Protein 8C1U (pdb70)

Organism: Drosophila melanogaster (NCBI:txid7227)

Radius of gyration: 24.39 Å; Cα contacts (8 Å, |Δi|>4): 865; chains: 1; bounding box: 77×59×51 Å

Solvent-accessible surface area: 21816 Å² total; per-residue (Å²): 98,18,4,2,2,2,5,1,29,32,1,1,1,4,9,0,1,20,0,0,13,55,0,0,58,24,0,22,89,17,83,41,146,20,24,4,3,0,0,18,8,30,10,70,8,45,105,137,77,35,80,37,6,9,12,6,42,27,3,16,8,32,0,0,89,21,2,16,80,43,0,115,136,14,86,17,52,0,8,0,0,93,21,95,8,64,116,6,1,32,69,1,8,136,54,9,142,12,79,10,0,0,2,8,50,14,39,15,34,52,8,81,97,31,12,57,44,2,76,136,34,0,172,77,85,65,9,134,36,40,51,49,41,0,8,6,4,23,62,5,137,81,0,28,59,110,44,168,52,154,8,0,88,52,10,132,100,0,47,34,22,5,149,118,19,188,82,46,168,28,50,50,82,10,97,117,4,134,134,31,62,124,23,85,118,10,138,51,20,107,173,76,95,50,22,5,55,23,2,58,52,158,97,14,7,161,140,83,167,76,48,17,69,92,79,16,40,3,0,7,45,52,0,52,135,68,1,77,110,20,13,149,79,46,77,89,2,0,105,8,76,35,79,116,18,20,10,4,43,74,128,40,25,21,16,4,1,40,0,2,14,22,21,0,0,2,0,3,14,24,4,8,71,59,1,83,72,6,32,186,133,32,119,144,54,17,112,44,62,40,4,11,35,0,31,7,9,54,17,3,2,5,3,3,0,2,38,50,13,86,42,0,30,98,33,125,57,7,119,40,9,30,70,1,100,33,69,141,59,95,108,35,31,86,12,0,16,60,0,111,0,1,2,0,1,2,0,0,0,1,42,12,0,74,75,12,0,15,0,3,56,26,0,48,20,3,0,4,1,3,0,0,10,0,6,6,5,4,21,0,61,46,0,16,94,1,6,26,45,12,3,10,11,4,5,10,0,42,12,0,0,44,5,0,63,7,0,0,0,3,36,34,93,75,42,122,144,34,61,32,4,26,52,43,0,71,178,68,8,87,90,0,96,1,0,54,95,8,0,78,54,0,53,146,0,63,28,67,15,0,1,18,0,56,141,12,63,101,112,59,10,148,74,48,55,0,30,14,46,112,68,3,40,117,58,45,20,114,20,84,83,34,32,120,83,2,49,141,104,1,23,60,5,33,105,88,37,176,112,164

Secondary structure (DSSP, 8-state):
-EEEEEEESS---STT-HHHHHHHHHHHHSTTSEEEEEEEEE-GGGGGT----HHHHHHHHHHHHHHHHHHHTTT---EEEES-HHHHHHHHHHHTTEEEEEEE---SHHHHHHHHHHHHHHHHTT-EEEEE--SSSS-HHHHHHHTTTS---SHHHHHHHHTTSPPPPPP-PPPPPSS-PPPPP-HHHHT-TTTTSPPPHHHH-S-GGG-----S--SHHHHHHHHHHHTS-HHHHHT--GGGS-SS-SS-SS---HHHHHHTSS-HHHHHHHHHHHHHH-SS---TTTSHHHHHHHHHHHHHHHHT-TTTTSSTT-TT---------HHHHHHHHTT-SS-HHHHHHHHHHHHHS---HHHHHHHHHIIIIITT---HHHHHHHHHHH-TT--HHHHHHHHHHHTTSSS---TT----TTTGGGGT-TT-HHHHHHSGGGTTS-TTTTT-GGGS-HHHHHHTT--BTTTBPPPSS-HHHHHHHHHHHHHHHHHHHHH-

Sequence (500 aa):
RSTLVHWFRKGLRLHDNPALSHIFTAANAAPGRYFVRPIFILDPGILDWMQVGANRWRFLQQTLEDLDNQLRKLNSRLFVVRGKPAEVFPRIFKSWRVEMLTFETDIEPYSVTRDAAVQKLAKAEGVRVETHCSHTIYNPELVIAKNLGKAPITYQKFLGIVEQLKVPKVLGVPEKLKNMPTPPKDEVEQKDSAAYDCPTMKQLVKRPEELGPNKFPGGETEALRRMEESLKDEIWVARFEKPNTAPNSLEPSTTVLSPYLKFGCLSARLFNQKLKEIIKRQPKHSQPPVSLIGQLMWREFYYTVAAAEPNFDRMLGNVYCMQIPWQEHPDHLEAWTHGRTGYPFIDAIMRQLRQEGWIHHLARHAVACFLTRGDLWISWEEGQRVFEQLLLDQDWALNAGNWMWLSASAFFHQYFRVYSPVAFGKKTDPQGHYIRKYVPELSKYPAGCIYEPWKASLVDQRAYGCVLGTDYPHRIVKHEVVHKENIKRMGAAYKVNREV

B-factor: mean 33.94, std 15.51, range [13.22, 106.53]

InterPro domains:
  IPR002081 Cryptochrome/DNA photolyase class 1 [PTHR11455] (5-511)
  IPR005101 Cryptochrome/DNA photolyase, FAD-binding domain [PF03441] (297-494)
  IPR006050 DNA photolyase, N-terminal [PF00875] (9-168)
  IPR006050 DNA photolyase, N-terminal [PS51645] (6-141)
  IPR014729 Rossmann-like alpha/beta/alpha sandwich fold [G3DSA:3.40.50.620] (9-222)
  IPR036134 Cryptochrome/DNA photolyase, FAD-binding domain-like superfamily [SSF48173] (212-501)
  IPR036155 Cryptochrome/photolyase, N-terminal domain superfamily [SSF52425] (7-208)

Nearest PDB structures (foldseek):
  3cvw-assembly1_A  TM=1.000E+00  e=1.498E-87  Drosophila melanogaster
  7azt-assembly1_A  TM=9.936E-01  e=2.367E-88  Drosophila melanogaster
  3cvx-assembly1_A  TM=9.940E-01  e=2.493E-85  Drosophila melanogaster
  5zm0-assembly1_A  TM=9.661E-01  e=4.351E-59  Chlamydomonas reinhardtii
  6fn3-assembly1_A  TM=9.691E-01  e=8.786E-58  Chlamydomonas reinhardtii

Structure (mmCIF, N/CA/C/O backbone):
data_8C1U
#
_entry.id   8C1U
#
_cell.length_a   103.900
_cell.length_b   103.900
_cell.length_c   52.190
_cell.angle_alpha   90.000
_cell.angle_beta   90.000
_cell.angle_gamma   90.000
#
_symmetry.space_group_name_H-M   'P 41'
#
loop_
_entity.id
_entity.type
_entity.pdbx_description
1 polymer Cryptochrome-1
2 non-polymer 'FLAVIN-ADENINE DINUCLEOTIDE'
3 non-polymer GLYCEROL
4 water water
#
loop_
_atom_site.group_PDB
_atom_site.id
_atom_site.type_symbol
_atom_site.label_atom_id
_atom_site.label_alt_id
_atom_site.label_comp_id
_atom_site.label_asym_id
_atom_site.label_entity_id
_atom_site.label_seq_id
_atom_site.pdbx_PDB_ins_code
_atom_site.Cartn_x
_atom_site.Cartn_y
_atom_site.Cartn_z
_atom_site.occupancy
_atom_site.B_iso_or_equiv
_atom_site.auth_seq_id
_atom_site.auth_comp_id
_atom_site.auth_asym_id
_atom_site.auth_atom_id
_atom_site.pdbx_PDB_model_num
ATOM 1 N N . ARG A 1 1 ? 47.43527 49.28547 0.11019 1.000 74.54771 5 ARG A N 1
ATOM 2 C CA . ARG A 1 1 ? 46.08627 49.46305 0.65927 1.000 78.43673 5 ARG A CA 1
ATOM 3 C C . ARG A 1 1 ? 45.19407 48.24844 0.36299 1.000 70.75805 5 ARG A C 1
ATOM 4 O O . ARG A 1 1 ? 45.08432 47.82629 -0.78907 1.000 68.22932 5 ARG A O 1
ATOM 12 N N . SER A 1 2 ? 44.56482 47.68180 1.39330 1.000 66.55972 6 SER A N 1
ATOM 13 C CA . SER A 1 2 ? 43.70817 46.51255 1.23125 1.000 61.63000 6 SER A CA 1
ATOM 14 C C . SER A 1 2 ? 42.23916 46.86625 1.49184 1.000 61.49260 6 SER A C 1
ATOM 15 O O . SER A 1 2 ? 41.91452 47.88281 2.11872 1.000 59.04606 6 SER A O 1
ATOM 18 N N . THR A 1 3 ? 41.33876 46.02537 0.97702 1.000 61.88065 7 THR A N 1
ATOM 19 C CA . THR A 1 3 ? 39.90627 46.31484 0.99791 1.000 57.65074 7 THR A CA 1
ATOM 20 C C . THR A 1 3 ? 39.16476 45.46367 2.02841 1.000 53.19517 7 THR A C 1
ATOM 21 O O . THR A 1 3 ? 39.49699 44.29225 2.25928 1.000 48.67391 7 THR A O 1
ATOM 25 N N . LEU A 1 4 ? 38.16787 46.08024 2.65537 1.000 48.51263 8 LEU A N 1
ATOM 26 C CA . LEU A 1 4 ? 37.20316 45.38916 3.49587 1.000 48.38837 8 LEU A CA 1
ATOM 27 C C . LEU A 1 4 ? 35.93495 45.18044 2.67912 1.000 45.33446 8 LEU A C 1
ATOM 28 O O . LEU A 1 4 ? 35.47159 46.10450 1.99925 1.000 42.24558 8 LEU A O 1
ATOM 33 N N . VAL A 1 5 ? 35.39978 43.96380 2.71742 1.000 41.05954 9 VAL A N 1
ATOM 34 C CA . VAL A 1 5 ? 34.28645 43.57779 1.86258 1.000 36.83407 9 VAL A CA 1
ATOM 35 C C . VAL A 1 5 ? 33.13245 43.13282 2.74316 1.000 36.26962 9 VAL A C 1
ATOM 36 O O . VAL A 1 5 ? 33.29436 42.26161 3.60820 1.000 32.72811 9 VAL A O 1
ATOM 40 N N . HIS A 1 6 ? 31.97695 43.73876 2.53311 1.000 33.17304 10 HIS A N 1
ATOM 41 C CA . HIS A 1 6 ? 30.75062 43.20071 3.08014 1.000 32.09625 10 HIS A CA 1
ATOM 42 C C . HIS A 1 6 ? 29.96154 42.61882 1.92631 1.000 29.50731 10 HIS A C 1
ATOM 43 O O . HIS A 1 6 ? 29.81385 43.26319 0.88363 1.000 34.02252 10 HIS A O 1
ATOM 50 N N . TRP A 1 7 ? 29.45297 41.40796 2.11945 1.000 31.80166 11 TRP A N 1
ATOM 51 C CA . TRP A 1 7 ? 28.76083 40.66950 1.07682 1.000 30.42978 11 TRP A CA 1
ATOM 52 C C . TRP A 1 7 ? 27.28797 40.57602 1.48500 1.000 28.92726 11 TRP A C 1
ATOM 53 O O . TRP A 1 7 ? 26.96178 39.91071 2.48177 1.000 27.09753 11 TRP A O 1
ATOM 64 N N . PHE A 1 8 ? 26.43961 41.31719 0.76564 1.000 27.96216 12 PHE A N 1
ATOM 65 C CA . PHE A 1 8 ? 24.98867 41.23865 0.91931 1.000 26.43740 12 PHE A CA 1
ATOM 66 C C . PHE A 1 8 ? 24.46392 40.00364 0.20696 1.000 28.55880 12 PHE A C 1
ATOM 67 O O . PHE A 1 8 ? 24.83556 39.72643 -0.93911 1.000 30.32886 12 PHE A O 1
ATOM 75 N N . ARG A 1 9 ? 23.55491 39.28487 0.85859 1.000 24.71425 13 ARG A N 1
ATOM 76 C CA . ARG A 1 9 ? 22.84051 38.19746 0.18450 1.000 24.53115 13 ARG A CA 1
ATOM 77 C C . ARG A 1 9 ? 21.38956 38.37835 0.59790 1.000 25.91785 13 ARG A C 1
ATOM 78 O O . ARG A 1 9 ? 20.58166 38.89294 -0.18130 1.000 23.18483 13 ARG A O 1
ATOM 86 N N . LYS A 1 10 ? 21.07889 37.99525 1.83334 1.000 22.51343 14 LYS A N 1
ATOM 87 C CA . LYS A 1 10 ? 19.95597 38.59693 2.55142 1.000 23.18023 14 LYS A CA 1
ATOM 88 C C . LYS A 1 10 ? 20.54739 39.79272 3.30507 1.000 27.80845 14 LYS A C 1
ATOM 89 O O . LYS A 1 10 ? 21.58149 40.32715 2.89031 1.000 22.00583 14 LYS A O 1
ATOM 95 N N . GLY A 1 11 ? 19.90286 40.26154 4.36875 1.000 23.75987 15 GLY A N 1
ATOM 96 C CA . GLY A 1 11 ? 20.45908 41.40637 5.07583 1.000 24.92808 15 GLY A CA 1
ATOM 97 C C . GLY A 1 11 ? 20.60034 42.62422 4.18433 1.000 28.09385 15 GLY A C 1
ATOM 98 O O . GLY A 1 11 ? 21.60370 43.34427 4.27745 1.000 24.57450 15 GLY A O 1
ATOM 99 N N . LEU A 1 12 ? 19.61478 42.86990 3.30895 1.000 22.48761 16 LEU A N 1
ATOM 100 C CA . LEU A 1 12 ? 19.70532 43.94229 2.31017 1.000 22.99484 16 LEU A CA 1
ATOM 101 C C . LEU A 1 12 ? 19.24680 45.24269 2.96284 1.000 24.13916 16 LEU A C 1
ATOM 102 O O . LEU A 1 12 ? 18.21581 45.83569 2.62891 1.000 24.84738 16 LEU A O 1
ATOM 107 N N . ARG A 1 13 ? 20.05570 45.69130 3.91975 1.000 24.24050 17 ARG A N 1
ATOM 108 C CA . ARG A 1 13 ? 19.74135 46.86974 4.72176 1.000 20.32243 17 ARG A CA 1
ATOM 109 C C . ARG A 1 13 ? 21.02880 47.45072 5.29879 1.000 25.04879 17 ARG A C 1
ATOM 110 O O . ARG A 1 13 ? 22.02918 46.74891 5.45046 1.000 26.10928 17 ARG A O 1
ATOM 118 N N . LEU A 1 14 ? 20.96893 48.73420 5.66065 1.000 25.14188 18 LEU A N 1
ATOM 119 C CA . LEU A 1 14 ? 22.02566 49.38596 6.44314 1.000 26.29654 18 LEU A CA 1
ATOM 120 C C . LEU A 1 14 ? 21.77027 49.26841 7.94822 1.000 29.59933 18 LEU A C 1
ATOM 121 O O . LEU A 1 14 ? 22.71303 49.06335 8.71783 1.000 32.38923 18 LEU A O 1
ATOM 126 N N . HIS A 1 15 ? 20.51033 49.35379 8.38439 1.000 24.16918 19 HIS A N 1
ATOM 127 C CA . HIS A 1 15 ? 20.19623 49.29681 9.80308 1.000 22.49748 19 HIS A CA 1
ATOM 128 C C . HIS A 1 15 ? 20.35640 47.88579 10.35365 1.000 27.90415 19 HIS A C 1
ATOM 129 O O . HIS A 1 15 ? 20.28362 46.89802 9.62233 1.000 29.10317 19 HIS A O 1
ATOM 136 N N . ASP A 1 16 ? 20.67340 47.81365 11.64563 1.000 24.74818 20 ASP A N 1
ATOM 137 C CA . ASP A 1 16 ? 20.83361 46.56084 12.38417 1.000 24.85196 20 ASP A CA 1
ATOM 138 C C . ASP A 1 16 ? 21.54641 45.48538 11.55881 1.000 29.43172 20 ASP A C 1
ATOM 139 O O . ASP A 1 16 ? 21.05785 44.37469 11.32986 1.000 25.01438 20 ASP A O 1
ATOM 144 N N . ASN A 1 17 ? 22.75334 45.82235 11.15053 1.000 23.17391 21 ASN A N 1
ATOM 145 C CA . ASN A 1 17 ? 23.53958 44.99106 10.26405 1.000 21.87779 21 ASN A CA 1
ATOM 146 C C . ASN A 1 17 ? 24.92911 44.95126 10.87120 1.000 33.26379 21 ASN A C 1
ATOM 147 O O . ASN A 1 17 ? 25.81891 45.69894 10.44342 1.000 28.71690 21 ASN A O 1
ATOM 152 N N . PRO A 1 18 ? 25.15041 44.08637 11.87602 1.000 35.48911 22 PRO A N 1
ATOM 153 C CA . PRO A 1 18 ? 26.48479 44.04436 12.50660 1.000 28.10434 22 PRO A CA 1
ATOM 154 C C . PRO A 1 18 ? 27.58122 43.76791 11.51007 1.000 32.53757 22 PRO A C 1
ATOM 155 O O . PRO A 1 18 ? 28.66990 44.36676 11.59861 1.000 38.19412 22 PRO A O 1
ATOM 159 N N . ALA A 1 19 ? 27.32906 42.87029 10.55143 1.000 29.32762 23 ALA A N 1
ATOM 160 C CA . ALA A 1 19 ? 28.39070 42.48331 9.63227 1.000 30.05721 23 ALA A CA 1
ATOM 161 C C . ALA A 1 19 ? 28.81917 43.66344 8.79134 1.000 36.81140 23 ALA A C 1
ATOM 162 O O . ALA A 1 19 ? 30.01103 43.83298 8.50429 1.000 35.25025 23 ALA A O 1
ATOM 164 N N . LEU A 1 20 ? 27.86301 44.50466 8.40145 1.000 31.28346 24 LEU A N 1
ATOM 165 C CA . LEU A 1 20 ? 28.20073 45.68947 7.62876 1.000 39.37134 24 LEU A CA 1
ATOM 166 C C . LEU A 1 20 ? 28.74136 46.78490 8.53286 1.000 40.51432 24 LEU A C 1
ATOM 167 O O . LEU A 1 20 ? 29.66185 47.51373 8.14438 1.000 42.88849 24 LEU A O 1
ATOM 172 N N . SER A 1 21 ? 28.18035 46.90155 9.73951 1.000 32.24545 25 SER A N 1
ATOM 173 C CA . SER A 1 21 ? 28.62901 47.90845 10.69745 1.000 37.46976 25 SER A CA 1
ATOM 174 C C . SER A 1 21 ? 30.09617 47.71940 11.04670 1.000 48.10154 25 SER A C 1
ATOM 175 O O . SER A 1 21 ? 30.86132 48.69241 11.10699 1.000 46.55519 25 SER A O 1
ATOM 178 N N . HIS A 1 22 ? 30.49950 46.47415 11.30346 1.000 46.06794 26 HIS A N 1
ATOM 179 C CA . HIS A 1 22 ? 31.88723 46.20325 11.64946 1.000 48.53991 26 HIS A CA 1
ATOM 180 C C . HIS A 1 22 ? 32.83558 46.69026 10.55628 1.000 51.48104 26 HIS A C 1
ATOM 181 O O . HIS A 1 22 ? 33.82966 47.36310 10.84799 1.000 55.91398 26 HIS A O 1
ATOM 188 N N . ILE A 1 23 ? 32.54497 46.36337 9.29025 1.000 44.42536 27 ILE A N 1
ATOM 189 C CA . ILE A 1 23 ? 33.38571 46.82409 8.18317 1.000 43.82985 27 ILE A CA 1
ATOM 190 C C . ILE A 1 23 ? 33.54868 48.33609 8.25141 1.000 50.76449 27 ILE A C 1
ATOM 191 O O . ILE A 1 23 ? 34.66152 48.86511 8.15181 1.000 52.85262 27 ILE A O 1
ATOM 196 N N . PHE A 1 24 ? 32.43996 49.05640 8.45777 1.000 50.15551 28 PHE A N 1
ATOM 197 C CA . PHE A 1 24 ? 32.48166 50.51540 8.38342 1.000 46.48850 28 PHE A CA 1
ATOM 198 C C . PHE A 1 24 ? 33.28214 51.11522 9.52978 1.000 54.15074 28 PHE A C 1
ATOM 199 O O . PHE A 1 24 ? 34.11347 52.00444 9.31275 1.000 50.79076 28 PHE A O 1
ATOM 207 N N . THR A 1 25 ? 33.03367 50.66089 10.76040 1.000 48.90377 29 THR A N 1
ATOM 208 C CA . THR A 1 25 ? 33.82112 51.15726 11.88496 1.000 56.27659 29 THR A CA 1
ATOM 209 C C . THR A 1 25 ? 35.31230 50.88438 11.68150 1.000 56.51946 29 THR A C 1
ATOM 210 O O . THR A 1 25 ? 36.14951 51.74830 11.96528 1.000 55.50030 29 THR A O 1
ATOM 214 N N . ALA A 1 26 ? 35.66444 49.70515 11.16265 1.000 56.60268 30 ALA A N 1
ATOM 215 C CA . ALA A 1 26 ? 37.07371 49.37900 10.95638 1.000 51.85653 30 ALA A CA 1
ATOM 216 C C . ALA A 1 26 ? 37.73258 50.37403 10.00153 1.000 64.97340 30 ALA A C 1
ATOM 217 O O . ALA A 1 26 ? 38.83333 50.87670 10.26686 1.000 65.91718 30 ALA A O 1
ATOM 219 N N . ALA A 1 27 ? 37.06959 50.67457 8.88171 1.000 57.96848 31 ALA A N 1
ATOM 220 C CA . ALA A 1 27 ? 37.61279 51.65101 7.94473 1.000 62.12039 31 ALA A CA 1
ATOM 221 C C . ALA A 1 27 ? 37.74322 53.02913 8.58721 1.000 62.68753 31 ALA A C 1
ATOM 222 O O . ALA A 1 27 ? 38.70741 53.75164 8.31998 1.000 67.27350 31 ALA A O 1
ATOM 224 N N . ASN A 1 28 ? 36.79322 53.41457 9.44059 1.000 59.69151 32 ASN A N 1
ATOM 225 C CA . ASN A 1 28 ? 36.87155 54.73757 10.05055 1.000 58.38014 32 ASN A CA 1
ATOM 226 C C . ASN A 1 28 ? 37.82113 54.78357 11.24721 1.000 63.66877 32 ASN A C 1
ATOM 227 O O . ASN A 1 28 ? 38.37369 55.84746 11.55061 1.000 68.30045 32 ASN A O 1
ATOM 232 N N . ALA A 1 29 ? 38.03279 53.66488 11.93281 1.000 61.48538 33 ALA A N 1
ATOM 233 C CA . ALA A 1 29 ? 38.99570 53.63827 13.02689 1.000 64.90975 33 ALA A CA 1
ATOM 234 C C . ALA A 1 29 ? 40.43586 53.49982 12.54052 1.000 70.13744 33 ALA A C 1
ATOM 235 O O . ALA A 1 29 ? 41.35760 53.49586 13.36685 1.000 73.72697 33 ALA A O 1
ATOM 237 N N . ALA A 1 30 ? 40.65145 53.39349 11.23139 1.000 64.87298 34 ALA A N 1
ATOM 238 C CA . ALA A 1 30 ? 41.97896 53.21505 10.66430 1.000 65.94725 34 ALA A CA 1
ATOM 239 C C . ALA A 1 30 ? 42.05785 53.89035 9.29792 1.000 74.56254 34 ALA A C 1
ATOM 240 O O . ALA A 1 30 ? 42.37113 53.23088 8.29060 1.000 69.19223 34 ALA A O 1
ATOM 242 N N . PRO A 1 31 ? 41.80110 55.20132 9.22164 1.000 75.20209 35 PRO A N 1
ATOM 243 C CA . PRO A 1 31 ? 41.62579 55.83252 7.90933 1.000 80.06284 35 PRO A CA 1
ATOM 244 C C . PRO A 1 31 ? 42.89899 55.74457 7.08544 1.000 78.55447 35 PRO A C 1
ATOM 245 O O . PRO A 1 31 ? 44.01289 55.73137 7.61627 1.000 75.07709 35 PRO A O 1
ATOM 249 N N . GLY A 1 32 ? 42.71523 55.65844 5.77014 1.000 74.08039 36 GLY A N 1
ATOM 250 C CA . GLY A 1 32 ? 43.81976 55.59791 4.85036 1.000 70.17341 36 GLY A CA 1
ATOM 251 C C . GLY A 1 32 ? 44.38891 54.21884 4.61252 1.000 75.39677 36 GLY A C 1
ATOM 252 O O . GLY A 1 32 ? 45.17415 54.05358 3.66874 1.000 73.27667 36 GLY A O 1
ATOM 253 N N . ARG A 1 33 ? 44.02780 53.21679 5.42554 1.000 76.25921 37 ARG A N 1
ATOM 254 C CA . ARG A 1 33 ? 44.53379 51.86826 5.18725 1.000 75.69735 37 ARG A CA 1
ATOM 255 C C . ARG A 1 33 ? 43.59332 50.99714 4.37474 1.000 68.91630 37 ARG A C 1
ATOM 256 O O . ARG A 1 33 ? 44.04945 50.01709 3.77487 1.000 67.95048 37 ARG A O 1
ATOM 264 N N . TYR A 1 34 ? 42.31137 51.33662 4.31955 1.000 69.64094 38 TYR A N 1
ATOM 265 C CA . TYR A 1 34 ? 41.29477 50.41155 3.84605 1.000 64.17564 38 TYR A CA 1
ATOM 266 C C . TYR A 1 34 ? 40.46641 51.02097 2.72910 1.000 61.79055 38 TYR A C 1
ATOM 267 O O . TYR A 1 34 ? 40.09237 52.19764 2.78911 1.000 65.05836 38 TYR A O 1
ATOM 276 N N . PHE A 1 35 ? 40.18565 50.20750 1.71190 1.000 59.98870 39 PHE A N 1
ATOM 277 C CA . PHE A 1 35 ? 39.06409 50.43260 0.81073 1.000 60.20804 39 PHE A CA 1
ATOM 278 C C . PHE A 1 35 ? 37.87956 49.59885 1.29276 1.000 54.69985 39 PHE A C 1
ATOM 279 O O . PHE A 1 35 ? 38.05569 48.57720 1.96401 1.000 49.87999 39 PHE A O 1
ATOM 287 N N . VAL A 1 36 ? 36.67127 50.04120 0.95285 1.000 48.17735 40 VAL A N 1
ATOM 288 C CA . VAL A 1 36 ? 35.44475 49.34972 1.34533 1.000 46.04401 40 VAL A CA 1
ATOM 289 C C . VAL A 1 36 ? 34.65583 49.01270 0.08398 1.000 43.69528 40 VAL A C 1
ATOM 290 O O . VAL A 1 36 ? 34.27737 49.91098 -0.67929 1.000 40.48737 40 VAL A O 1
ATOM 294 N N . ARG A 1 37 ? 34.43855 47.71892 -0.14562 1.000 42.99605 41 ARG A N 1
ATOM 295 C CA . ARG A 1 37 ? 33.56540 47.22276 -1.21185 1.000 40.85921 41 ARG A CA 1
ATOM 296 C C . ARG A 1 37 ? 32.38322 46.48023 -0.59139 1.000 39.91531 41 ARG A C 1
ATOM 297 O O . ARG A 1 37 ? 32.53009 45.30844 -0.20261 1.000 41.16603 41 ARG A O 1
ATOM 305 N N . PRO A 1 38 ? 31.20962 47.10518 -0.46029 1.000 39.14212 42 PRO A N 1
ATOM 306 C CA . PRO A 1 38 ? 29.98275 46.33210 -0.19279 1.000 37.17852 42 PRO A CA 1
ATOM 307 C C . PRO A 1 38 ? 29.47068 45.75564 -1.50373 1.000 32.61331 42 PRO A C 1
ATOM 308 O O . PRO A 1 38 ? 29.21695 46.49173 -2.45950 1.000 35.78461 42 PRO A O 1
ATOM 312 N N . ILE A 1 39 ? 29.33116 44.43599 -1.56667 1.000 35.81469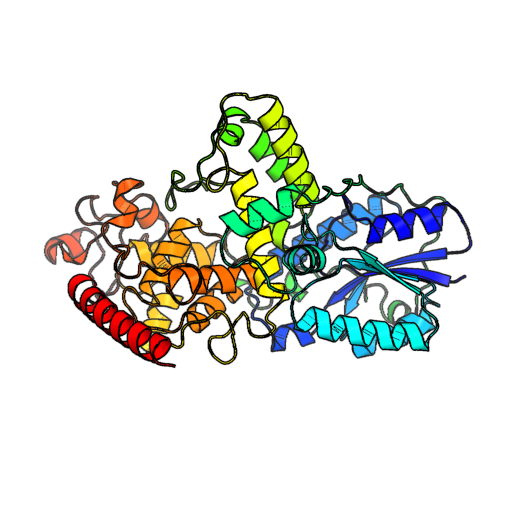 43 ILE A N 1
ATOM 313 C CA . ILE A 1 39 ? 28.98861 43.80471 -2.83214 1.000 29.87795 43 ILE A CA 1
ATOM 314 C C . ILE A 1 39 ? 27.72865 42.97014 -2.68433 1.000 34.28770 43 ILE A C 1
ATOM 315 O O . ILE A 1 39 ? 27.37935 42.49738 -1.60007 1.000 33.09581 43 ILE A O 1
ATOM 320 N N . PHE A 1 40 ? 27.05712 42.79557 -3.80554 1.000 32.73501 44 PHE A N 1
ATOM 321 C CA . PHE A 1 40 ? 26.00407 41.80575 -3.96076 1.000 29.57429 44 PHE A CA 1
ATOM 322 C C . PHE A 1 40 ? 26.41002 41.02240 -5.18913 1.000 36.50018 44 PHE A C 1
ATOM 323 O O . PHE A 1 40 ? 26.83489 41.62501 -6.17806 1.000 44.18444 44 PHE A O 1
ATOM 331 N N . ILE A 1 41 ? 26.32507 39.70134 -5.13800 1.000 30.39792 45 ILE A N 1
ATOM 332 C CA . ILE A 1 41 ? 26.71101 38.89045 -6.28156 1.000 35.78838 45 ILE A CA 1
ATOM 333 C C . ILE A 1 41 ? 25.44671 38.38809 -6.94874 1.000 40.70472 45 ILE A C 1
ATOM 334 O O . ILE A 1 41 ? 24.60627 37.75165 -6.30001 1.000 41.41035 45 ILE A O 1
ATOM 339 N N . LEU A 1 42 ? 25.30678 38.69806 -8.23970 1.000 34.97607 46 LEU A N 1
ATOM 340 C CA . LEU A 1 42 ? 24.21547 38.18535 -9.06470 1.000 31.02180 46 LEU A CA 1
ATOM 341 C C . LEU A 1 42 ? 24.64218 36.80478 -9.53127 1.000 40.30937 46 LEU A C 1
ATOM 342 O O . LEU A 1 42 ? 25.26944 36.63574 -10.57624 1.000 42.95960 46 LEU A O 1
ATOM 347 N N . ASP A 1 43 ? 24.29839 35.82292 -8.69929 1.000 37.69678 47 ASP A N 1
ATOM 348 C CA . ASP A 1 43 ? 24.77473 34.45162 -8.79555 1.000 43.82964 47 ASP A CA 1
ATOM 349 C C . ASP A 1 43 ? 23.89074 33.67105 -9.75905 1.000 51.80077 47 ASP A C 1
ATOM 350 O O . ASP A 1 43 ? 22.71794 33.40831 -9.43155 1.000 50.30018 47 ASP A O 1
ATOM 355 N N . PRO A 1 44 ? 24.38395 33.27599 -10.93865 1.000 52.57948 48 PRO A N 1
ATOM 356 C CA . PRO A 1 44 ? 23.53598 32.48816 -11.84328 1.000 54.12364 48 PRO A CA 1
ATOM 357 C C . PRO A 1 44 ? 23.15393 31.14053 -11.25542 1.000 58.53705 48 PRO A C 1
ATOM 358 O O . PRO A 1 44 ? 22.12270 30.57160 -11.64906 1.000 55.15950 48 PRO A O 1
ATOM 362 N N . GLY A 1 45 ? 23.94087 30.63475 -10.29548 1.000 54.89544 49 GLY A N 1
ATOM 363 C CA . GLY A 1 45 ? 23.67972 29.31772 -9.73539 1.000 59.06728 49 GLY A CA 1
ATOM 364 C C . GLY A 1 45 ? 22.34651 29.20105 -9.01063 1.000 62.82926 49 GLY A C 1
ATOM 365 O O . GLY A 1 45 ? 21.73417 28.12520 -9.00307 1.000 57.34759 49 GLY A O 1
ATOM 366 N N . ILE A 1 46 ? 21.87712 30.29061 -8.38739 1.000 61.29603 50 ILE A N 1
ATOM 367 C CA . ILE A 1 46 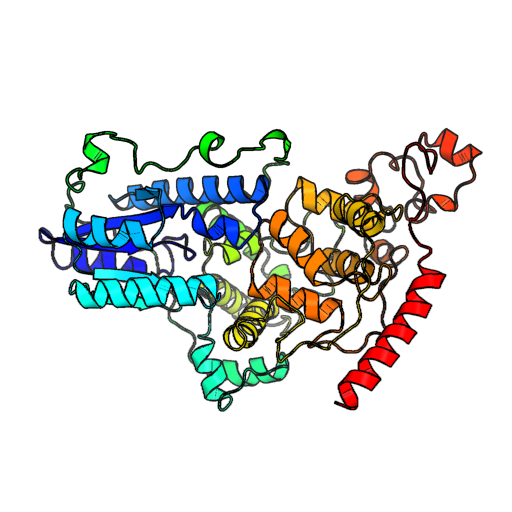? 20.62989 30.21348 -7.62260 1.000 62.97560 50 ILE A CA 1
ATOM 368 C C . ILE A 1 46 ? 19.46170 29.80959 -8.51532 1.000 61.87543 50 ILE A C 1
ATOM 369 O O . ILE A 1 46 ? 18.50452 29.18699 -8.03849 1.000 56.33427 50 ILE A O 1
ATOM 374 N N . LEU A 1 47 ? 19.53317 30.11957 -9.81435 1.000 58.95522 51 LEU A N 1
ATOM 375 C CA . LEU A 1 47 ? 18.41333 29.85355 -10.70770 1.000 57.10784 51 LEU A CA 1
ATOM 376 C C . LEU A 1 47 ? 18.24356 28.36128 -10.98277 1.000 62.61175 51 LEU A C 1
ATOM 377 O O . LEU A 1 47 ? 17.13057 27.92986 -11.29897 1.000 67.04673 51 LEU A O 1
ATOM 382 N N . ASP A 1 48 ? 19.30936 27.55882 -10.85597 1.000 62.44676 52 ASP A N 1
ATOM 383 C CA . ASP A 1 48 ? 19.16245 26.10523 -10.93240 1.000 64.89667 52 ASP A CA 1
ATOM 384 C C . ASP A 1 48 ? 18.47790 25.53077 -9.70029 1.000 64.68827 52 ASP A C 1
ATOM 385 O O . ASP A 1 48 ? 18.04388 24.37465 -9.72258 1.000 68.44153 52 ASP A O 1
ATOM 390 N N . TRP A 1 49 ? 18.36050 26.32241 -8.64427 0.802 56.37711 53 TRP A N 1
ATOM 391 C CA . TRP A 1 49 ? 17.92025 25.87729 -7.33847 0.802 59.76988 53 TRP A CA 1
ATOM 392 C C . TRP A 1 49 ? 16.58111 26.46344 -6.90362 0.802 62.84476 53 TRP A C 1
ATOM 393 O O . TRP A 1 49 ? 15.95034 25.91457 -5.99102 0.802 59.82005 53 TRP A O 1
ATOM 404 N N . MET A 1 50 ? 16.11715 27.53742 -7.53808 1.000 57.75076 54 MET A N 1
ATOM 405 C CA . MET A 1 50 ? 14.83794 28.12526 -7.16898 1.000 52.11675 54 MET A CA 1
ATOM 406 C C . MET A 1 50 ? 14.24016 28.83609 -8.37981 1.000 52.37047 54 MET A C 1
ATOM 407 O O . MET A 1 50 ? 14.95609 29.21578 -9.31123 1.000 48.56230 54 MET A O 1
ATOM 412 N N . GLN A 1 51 ? 12.91570 28.99157 -8.36592 1.000 36.04287 55 GLN A N 1
ATOM 413 C CA . GLN A 1 51 ? 12.21540 29.74349 -9.39224 1.000 37.24825 55 GLN A CA 1
ATOM 414 C C . GLN A 1 51 ? 11.94332 31.15739 -8.89937 1.000 38.12662 55 GLN A C 1
ATOM 415 O O . GLN A 1 51 ? 11.60643 31.35084 -7.72514 1.000 34.76687 55 GLN A O 1
ATOM 421 N N . VAL A 1 52 ? 12.09622 32.14485 -9.78860 1.000 36.17230 56 VAL A N 1
ATOM 422 C CA . VAL A 1 52 ? 11.88041 33.55256 -9.44623 1.000 28.95205 56 VAL A CA 1
ATOM 423 C C . VAL A 1 52 ? 10.96581 34.16772 -10.49005 1.000 37.04474 56 VAL A C 1
ATOM 424 O O . VAL A 1 52 ? 11.31939 34.21744 -11.67400 1.000 33.32510 56 VAL A O 1
ATOM 428 N N . GLY A 1 53 ? 9.77272 34.63738 -10.05673 1.000 28.94811 57 GLY A N 1
ATOM 429 C CA . GLY A 1 53 ? 8.84236 35.25819 -10.97976 1.000 25.58467 57 GLY A CA 1
ATOM 430 C C . GLY A 1 53 ? 9.14622 36.73768 -11.19779 1.000 22.00512 57 GLY A C 1
ATOM 431 O O . GLY A 1 53 ? 9.92557 37.36178 -10.47874 1.000 26.92249 57 GLY A O 1
ATOM 432 N N . ALA A 1 54 ? 8.48700 37.30173 -12.21032 1.000 23.48594 58 ALA A N 1
ATOM 433 C CA . ALA A 1 54 ? 8.76132 38.68864 -12.59464 1.000 26.58730 58 ALA A CA 1
ATOM 434 C C . ALA A 1 54 ? 8.60570 39.64394 -11.40542 1.000 23.43711 58 ALA A C 1
ATOM 435 O O . ALA A 1 54 ? 9.44193 40.52337 -11.18111 1.000 21.83725 58 ALA A O 1
ATOM 437 N N . ASN A 1 55 ? 7.52529 39.50090 -10.63633 1.000 20.37807 59 ASN A N 1
ATOM 438 C CA . ASN A 1 55 ? 7.29608 40.48084 -9.57552 1.000 20.96904 59 ASN A CA 1
ATOM 439 C C . ASN A 1 55 ? 8.41764 40.45236 -8.54878 1.000 17.77172 59 ASN A C 1
ATOM 440 O O . ASN A 1 55 ? 8.79228 41.49618 -7.98944 1.000 22.24340 59 ASN A O 1
ATOM 445 N N . ARG A 1 56 ? 8.93502 39.25424 -8.22632 1.000 19.30616 60 ARG A N 1
ATOM 446 C CA . ARG A 1 56 ? 10.00734 39.23685 -7.23229 1.000 20.02300 60 ARG A CA 1
ATOM 447 C C . ARG A 1 56 ? 11.31622 39.76327 -7.82369 1.000 21.71588 60 ARG A C 1
ATOM 448 O O . ARG A 1 56 ? 12.11054 40.38998 -7.11204 1.000 22.31846 60 ARG A O 1
ATOM 456 N N . TRP A 1 57 ? 11.54328 39.56775 -9.12763 1.000 24.16259 61 TRP A N 1
ATOM 457 C CA . TRP A 1 57 ? 12.71570 40.19973 -9.73025 1.000 21.40882 61 TRP A CA 1
ATOM 458 C C . TRP A 1 57 ? 12.62141 41.71599 -9.59902 1.000 22.68978 61 TRP A C 1
ATOM 459 O O . TRP A 1 57 ? 13.60677 42.39841 -9.29888 1.000 23.18741 61 TRP A O 1
ATOM 470 N N . ARG A 1 58 ? 11.42643 42.26497 -9.80063 1.000 19.52471 62 ARG A N 1
ATOM 471 C CA . ARG A 1 58 ? 11.29579 43.71531 -9.68981 1.000 21.35776 62 ARG A CA 1
ATOM 472 C C . ARG A 1 58 ? 11.52888 44.15122 -8.26378 1.000 24.31647 62 ARG A C 1
ATOM 473 O O . ARG A 1 58 ? 12.20318 45.15561 -8.01105 1.000 20.85013 62 ARG A O 1
ATOM 481 N N . PHE A 1 59 ? 11.05989 43.35365 -7.30313 1.000 23.31243 63 PHE A N 1
ATOM 482 C CA . PHE A 1 59 ? 11.28301 43.72351 -5.91073 1.000 23.42081 63 PHE A CA 1
ATOM 483 C C . PHE A 1 59 ? 12.76427 43.73009 -5.59365 1.000 17.62808 63 PHE A C 1
ATOM 484 O O . PHE A 1 59 ? 13.26876 44.63271 -4.90371 1.000 23.57780 63 PHE A O 1
ATOM 492 N N . LEU A 1 60 ? 13.49528 42.76415 -6.13402 1.000 19.00861 64 LEU A N 1
ATOM 493 C CA . LEU A 1 60 ? 14.92626 42.74354 -5.90045 1.000 19.48880 64 LEU A CA 1
ATOM 494 C C . LEU A 1 60 ? 15.60846 43.91392 -6.59145 1.000 24.08265 64 LEU A C 1
ATOM 495 O O . LEU A 1 60 ? 16.47299 44.58538 -6.00462 1.000 24.17653 64 LEU A O 1
ATOM 500 N N . GLN A 1 61 ? 15.22977 44.17964 -7.83424 1.000 24.40762 65 GLN A N 1
ATOM 501 C CA . GLN A 1 61 ? 15.79247 45.33422 -8.52326 1.000 23.11125 65 GLN A CA 1
ATOM 502 C C . GLN A 1 61 ? 15.58609 46.60458 -7.70251 1.000 25.44947 65 GLN A C 1
ATOM 503 O O . GLN A 1 61 ? 16.51509 47.39654 -7.50926 1.000 28.43860 65 GLN A O 1
ATOM 509 N N . GLN A 1 62 ? 14.36720 46.80728 -7.18662 1.000 22.21540 66 GLN A N 1
ATOM 510 C CA . GLN A 1 62 ? 14.09323 48.01486 -6.42118 1.000 20.92677 66 GLN A CA 1
ATOM 511 C C . GLN A 1 62 ? 14.90873 48.03280 -5.14570 1.000 25.79013 66 GLN A C 1
ATOM 512 O O . GLN A 1 62 ? 15.38609 49.08775 -4.70235 1.000 23.83246 66 GLN A O 1
ATOM 518 N N . THR A 1 63 ? 15.08080 46.85705 -4.54791 1.000 22.57627 67 THR A N 1
ATOM 519 C CA . THR A 1 63 ? 15.85316 46.72756 -3.32523 1.000 23.12090 67 THR A CA 1
ATOM 520 C C . THR A 1 63 ? 17.31327 47.08127 -3.55086 1.000 27.34644 67 THR A C 1
ATOM 521 O O . THR A 1 63 ? 17.90626 47.80230 -2.75085 1.000 26.62848 67 THR A O 1
ATOM 525 N N . LEU A 1 64 ? 17.91730 46.57197 -4.62932 1.000 22.77476 68 LEU A N 1
ATOM 526 C CA . LEU A 1 64 ? 19.33729 46.86934 -4.82977 1.000 23.22623 68 LEU A CA 1
ATOM 527 C C . LEU A 1 64 ? 19.53711 48.35188 -5.10381 1.000 28.23095 68 LEU A C 1
ATOM 528 O O . LEU A 1 64 ? 20.45859 48.96965 -4.55192 1.000 31.30611 68 LEU A O 1
ATOM 533 N N . GLU A 1 65 ? 18.67023 48.94116 -5.93813 1.000 29.62058 69 GLU A N 1
ATOM 534 C CA . GLU A 1 65 ? 18.72037 50.38702 -6.16568 1.000 32.10802 69 GLU A CA 1
ATOM 535 C C . GLU A 1 65 ? 18.63767 51.15625 -4.85441 1.000 34.51063 69 GLU A C 1
ATOM 536 O O . GLU A 1 65 ? 19.39698 52.10516 -4.62877 1.000 29.98751 69 GLU A O 1
ATOM 542 N N . ASP A 1 66 ? 17.69057 50.78935 -3.97961 1.000 26.77285 70 ASP A N 1
ATOM 543 C CA . ASP A 1 66 ? 17.57447 51.51673 -2.72088 1.000 28.33937 70 ASP A CA 1
ATOM 544 C C . ASP A 1 66 ? 18.83991 51.35760 -1.88378 1.000 30.06386 70 ASP A C 1
ATOM 545 O O . ASP A 1 66 ? 19.30158 52.31696 -1.25520 1.000 32.65885 70 ASP A O 1
ATOM 550 N N . LEU A 1 67 ? 19.40046 50.14887 -1.85374 1.000 26.48272 71 LEU A N 1
ATOM 551 C CA . LEU A 1 67 ? 20.59587 49.87943 -1.06098 1.000 27.36311 71 LEU A CA 1
ATOM 552 C C . LEU A 1 67 ? 21.79682 50.66717 -1.58962 1.000 31.58353 71 LEU A C 1
ATOM 553 O O . LEU A 1 67 ? 22.59982 51.20067 -0.81617 1.000 34.44336 71 LEU A O 1
ATOM 558 N N . ASP A 1 68 ? 21.94656 50.70594 -2.90948 1.000 32.83144 72 ASP A N 1
ATOM 559 C CA . ASP A 1 68 ? 22.96266 51.55005 -3.52085 1.000 37.73267 72 ASP A CA 1
ATOM 560 C C . ASP A 1 68 ? 22.77449 52.99871 -3.10498 1.000 34.34675 72 ASP A C 1
ATOM 561 O O . ASP A 1 68 ? 23.71768 53.65599 -2.64556 1.000 40.74931 72 ASP A O 1
ATOM 566 N N . ASN A 1 69 ? 21.54936 53.50717 -3.25626 1.000 34.73741 73 ASN A N 1
ATOM 567 C CA . ASN A 1 69 ? 21.22856 54.87611 -2.86064 1.000 31.97152 73 ASN A CA 1
ATOM 568 C C . ASN A 1 69 ? 21.56609 55.12672 -1.39595 1.000 44.82353 73 ASN A C 1
ATOM 569 O O . ASN A 1 69 ? 22.08910 56.19455 -1.04436 1.000 43.05988 73 ASN A O 1
ATOM 574 N N . GLN A 1 70 ? 21.23717 54.17550 -0.51246 1.000 31.92773 74 GLN A N 1
ATOM 575 C CA . GLN A 1 70 ? 21.53854 54.37040 0.90338 1.000 33.31472 74 GLN A CA 1
ATOM 576 C C . GLN A 1 70 ? 23.03698 54.36905 1.15901 1.000 36.87794 74 GLN A C 1
ATOM 577 O O . GLN A 1 70 ? 23.52628 55.14391 1.99079 1.000 40.06436 74 GLN A O 1
ATOM 583 N N . LEU A 1 71 ? 23.78544 53.50648 0.46203 1.000 35.43055 75 LEU A N 1
ATOM 584 C CA . LEU A 1 71 ? 25.21714 53.42733 0.73189 1.000 34.34743 75 LEU A CA 1
ATOM 585 C C . LEU A 1 71 ? 25.93380 54.67432 0.24181 1.000 46.07374 75 LEU A C 1
ATOM 586 O O . LEU A 1 71 ? 26.93996 55.07894 0.83321 1.000 40.82327 75 LEU A O 1
ATOM 591 N N . ARG A 1 72 ? 25.41838 55.29986 -0.81814 1.000 41.29165 76 ARG A N 1
ATOM 592 C CA . ARG A 1 72 ? 26.00610 56.54944 -1.29496 1.000 44.16207 76 ARG A CA 1
ATOM 593 C C . ARG A 1 72 ? 25.88736 57.63773 -0.24422 1.000 43.74658 76 ARG A C 1
ATOM 594 O O . ARG A 1 72 ? 26.76624 58.49969 -0.13849 1.000 49.16664 76 ARG A O 1
ATOM 602 N N . LYS A 1 73 ? 24.81632 57.60946 0.55353 1.000 42.25629 77 LYS A N 1
ATOM 603 C CA . LYS A 1 73 ? 24.67811 58.57377 1.63621 1.000 46.48336 77 LYS A CA 1
ATOM 604 C C . LYS A 1 73 ? 25.69033 58.34973 2.74483 1.000 47.56037 77 LYS A C 1
ATOM 605 O O . LYS A 1 73 ? 25.76444 59.17618 3.66193 1.000 55.34705 77 LYS A O 1
ATOM 611 N N . LEU A 1 74 ? 26.43967 57.24828 2.70709 1.000 42.06237 78 LEU A N 1
ATOM 612 C CA . LEU A 1 74 ? 27.53818 57.00862 3.63511 1.000 46.73506 78 LEU A CA 1
ATOM 613 C C . LEU A 1 74 ? 28.89198 57.10119 2.94289 1.000 44.02314 78 LEU A C 1
ATOM 614 O O . LEU A 1 74 ? 29.88069 56.55862 3.44693 1.000 44.62952 78 LEU A O 1
ATOM 619 N N . ASN A 1 75 ? 28.94502 57.76912 1.78046 1.000 51.87601 79 ASN A N 1
ATOM 620 C CA . ASN A 1 75 ? 30.16150 57.87410 0.95890 1.000 51.54154 79 ASN A CA 1
ATOM 621 C C . ASN A 1 75 ? 30.67850 56.50514 0.54650 1.000 51.35082 79 ASN A C 1
ATOM 622 O O . ASN A 1 75 ? 31.88681 56.27725 0.45161 1.000 49.47603 79 ASN A O 1
ATOM 627 N N . SER A 1 76 ? 29.75566 55.58642 0.28885 1.000 48.86008 80 SER A N 1
ATOM 628 C CA . SER A 1 76 ? 30.10454 54.29938 -0.28705 1.000 43.35337 80 SER A CA 1
ATOM 629 C C . SER A 1 76 ? 29.17216 54.05829 -1.47032 1.000 41.08883 80 SER A C 1
ATOM 630 O O . SER 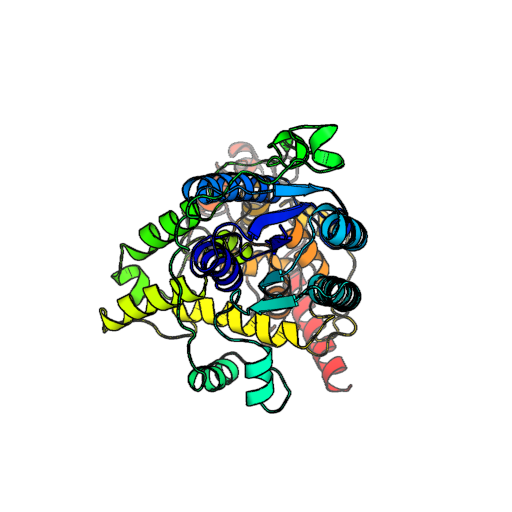A 1 76 ? 28.53655 54.97720 -2.00833 1.000 46.61236 80 SER A O 1
ATOM 633 N N . ARG A 1 77 ? 29.07682 52.80260 -1.88852 1.000 40.21368 81 ARG A N 1
ATOM 634 C CA . ARG A 1 77 ? 28.13183 52.44104 -2.92518 1.000 41.72735 81 ARG A CA 1
ATOM 635 C C . ARG A 1 77 ? 27.97194 50.92874 -2.90719 1.000 45.54013 81 ARG A C 1
ATOM 636 O O . ARG A 1 77 ? 28.75173 50.20603 -2.27145 1.000 43.93648 81 ARG A O 1
ATOM 644 N N . LEU A 1 78 ? 26.93638 50.46057 -3.58771 1.000 39.25017 82 LEU A N 1
ATOM 645 C CA . LEU A 1 78 ? 26.79391 49.04124 -3.84377 1.000 35.87097 82 LEU A CA 1
ATOM 646 C C . LEU A 1 78 ? 27.57312 48.69185 -5.10460 1.000 34.11497 82 LEU A C 1
ATOM 647 O O . LEU A 1 78 ? 27.51649 49.41846 -6.09782 1.000 37.41661 82 LEU A O 1
ATOM 652 N N . PHE A 1 79 ? 28.31289 47.59194 -5.04733 1.000 33.66630 83 PHE A N 1
ATOM 653 C CA . PHE A 1 79 ? 28.96208 46.99084 -6.20864 1.000 37.37690 83 PHE A CA 1
ATOM 654 C C . PHE A 1 79 ? 28.26689 45.66433 -6.46835 1.000 38.89212 83 PHE A C 1
ATOM 655 O O . PHE A 1 79 ? 28.34231 44.74334 -5.64587 1.000 33.67207 83 PHE A O 1
ATOM 663 N N . VAL A 1 80 ? 27.59321 45.56191 -7.59907 1.000 35.12919 84 VAL A N 1
ATOM 664 C CA . VAL A 1 80 ? 26.87849 44.34518 -7.95256 1.000 36.72717 84 VAL A CA 1
ATOM 665 C C . VAL A 1 80 ? 27.74832 43.55325 -8.91031 1.000 39.24333 84 VAL A C 1
ATOM 666 O O . VAL A 1 80 ? 27.90473 43.93113 -10.07470 1.000 44.27827 84 VAL A O 1
ATOM 670 N N . VAL A 1 81 ? 28.28923 42.44552 -8.43212 1.000 33.20699 85 VAL A N 1
ATOM 671 C CA . VAL A 1 81 ? 29.21914 41.62328 -9.19373 1.000 36.30679 85 VAL A CA 1
ATOM 672 C C . VAL A 1 81 ? 28.43475 40.48692 -9.85019 1.000 45.96100 85 VAL A C 1
ATOM 673 O O . VAL A 1 81 ? 27.76898 39.68995 -9.17062 1.000 40.13602 85 VAL A O 1
ATOM 677 N N . ARG A 1 82 ? 28.47913 40.42323 -11.17505 1.000 46.27158 86 ARG A N 1
ATOM 678 C CA . ARG A 1 82 ? 27.86980 39.30563 -11.88593 1.000 47.25093 86 ARG A CA 1
ATOM 679 C C . ARG A 1 82 ? 28.83295 38.13276 -11.88318 1.000 43.07072 86 ARG A C 1
ATOM 680 O O . ARG A 1 82 ? 30.04547 38.31744 -12.01522 1.000 50.09765 86 ARG A O 1
ATOM 688 N N . GLY A 1 83 ? 28.30287 36.93006 -11.69606 1.000 43.58142 87 GLY A N 1
ATOM 689 C CA . GLY A 1 83 ? 29.11547 35.72806 -11.70416 1.000 44.94744 87 GLY A CA 1
ATOM 690 C C . GLY A 1 83 ? 28.85409 34.83979 -10.50292 1.000 48.76111 87 GLY A C 1
ATOM 691 O O . GLY A 1 83 ? 28.17161 35.20844 -9.55021 1.000 46.98088 87 GLY A O 1
ATOM 692 N N . LYS A 1 84 ? 29.43122 33.63153 -10.57466 1.000 44.56164 88 LYS A N 1
ATOM 693 C CA . LYS A 1 84 ? 29.28581 32.62936 -9.51985 1.000 43.26494 88 LYS A CA 1
ATOM 694 C C . LYS A 1 84 ? 30.24123 32.94810 -8.37670 1.000 47.40819 88 LYS A C 1
ATOM 695 O O . LYS A 1 84 ? 31.40745 33.28130 -8.62222 1.000 46.99204 88 LYS A O 1
ATOM 701 N N . PRO A 1 85 ? 29.78836 32.89303 -7.12774 1.000 43.70961 89 PRO A N 1
ATOM 702 C CA . PRO A 1 85 ? 30.71881 33.14812 -6.01523 1.000 48.39498 89 PRO A CA 1
ATOM 703 C C . PRO A 1 85 ? 31.99889 32.32550 -6.10340 1.000 46.23147 89 PRO A C 1
ATOM 704 O O . PRO A 1 85 ? 33.08193 32.84915 -5.82526 1.000 44.22748 89 PRO A O 1
ATOM 708 N N . ALA A 1 86 ? 31.91231 31.05825 -6.51694 1.000 43.96974 90 ALA A N 1
ATOM 709 C CA . ALA A 1 86 ? 33.11079 30.22034 -6.51748 1.000 45.68236 90 ALA A CA 1
ATOM 710 C C . ALA A 1 86 ? 34.17806 30.76091 -7.46951 1.000 53.55039 90 ALA A C 1
ATOM 711 O O . ALA A 1 86 ? 35.37854 30.60144 -7.21280 1.000 57.03284 90 ALA A O 1
ATOM 713 N N . GLU A 1 87 ? 33.76229 31.41762 -8.55251 1.000 54.96318 91 GLU A N 1
ATOM 714 C CA . GLU A 1 87 ? 34.67025 32.05241 -9.49566 1.000 48.04974 91 GLU A CA 1
ATOM 715 C C . GLU A 1 87 ? 34.91105 33.51500 -9.18068 1.000 50.59968 91 GLU A C 1
ATOM 716 O O . GLU A 1 87 ? 35.96349 34.05285 -9.53455 1.000 52.84144 91 GLU A O 1
ATOM 722 N N . VAL A 1 88 ? 33.95348 34.18087 -8.53516 1.000 49.41298 92 VAL A N 1
ATOM 723 C CA . VAL A 1 88 ? 34.09950 35.60578 -8.25825 1.000 44.25814 92 VAL A CA 1
ATOM 724 C C . VAL A 1 88 ? 35.11633 35.84449 -7.14699 1.000 42.56371 92 VAL A C 1
ATOM 725 O O . VAL A 1 88 ? 35.93353 36.76780 -7.22527 1.000 50.52091 92 VAL A O 1
ATOM 729 N N . PHE A 1 89 ? 35.09495 35.02486 -6.10247 1.000 41.54107 93 PHE A N 1
ATOM 730 C CA . PHE A 1 89 ? 35.84029 35.38929 -4.90309 1.000 48.47432 93 PHE A CA 1
ATOM 731 C C . PHE A 1 89 ? 37.35113 35.20434 -5.08250 1.000 50.97022 93 PHE A C 1
ATOM 732 O O . PHE A 1 89 ? 38.10416 36.11650 -4.72120 1.000 50.06709 93 PHE A O 1
ATOM 740 N N . PRO A 1 90 ? 37.84391 34.08893 -5.64917 1.000 54.83238 94 PRO A N 1
ATOM 741 C CA . PRO A 1 90 ? 39.29172 34.02934 -5.96334 1.000 50.68920 94 PRO A CA 1
ATOM 742 C C . PRO A 1 90 ? 39.79052 35.27011 -6.69986 1.000 55.28560 94 PRO A C 1
ATOM 743 O O . PRO A 1 90 ? 40.80978 35.85595 -6.30631 1.000 57.38136 94 PRO A O 1
ATOM 747 N N . ARG A 1 91 ? 39.06800 35.72226 -7.72700 1.000 46.78781 95 ARG A N 1
ATOM 748 C CA . ARG A 1 91 ? 39.48350 36.91585 -8.45251 1.000 50.43880 95 ARG A CA 1
ATOM 749 C C . ARG A 1 91 ? 39.54724 38.13660 -7.53794 1.000 57.95886 95 ARG A C 1
ATOM 750 O O . ARG A 1 91 ? 40.59872 38.77084 -7.41299 1.000 58.30172 95 ARG A O 1
ATOM 758 N N . ILE A 1 92 ? 38.43181 38.48945 -6.88247 1.000 50.64065 96 ILE A N 1
ATOM 759 C CA . ILE A 1 92 ? 38.40922 39.76008 -6.15298 1.000 49.80952 96 ILE A CA 1
ATOM 760 C C . ILE A 1 92 ? 39.28016 39.71085 -4.90355 1.000 48.43335 96 ILE A C 1
ATOM 761 O O . ILE A 1 92 ? 39.76191 40.75671 -4.44847 1.000 51.13302 96 ILE A O 1
ATOM 766 N N . PHE A 1 93 ? 39.47695 38.52631 -4.30884 1.000 47.00960 97 PHE A N 1
ATOM 767 C CA . PHE A 1 93 ? 40.38933 38.42085 -3.17111 1.000 49.54818 97 PHE A CA 1
ATOM 768 C C . PHE A 1 93 ? 41.77802 38.95769 -3.52972 1.000 57.09236 97 PHE A C 1
ATOM 769 O O . PHE A 1 93 ? 42.41367 39.65330 -2.72268 1.000 57.19802 97 PHE A O 1
ATOM 777 N N . LYS A 1 94 ? 42.26075 38.64463 -4.73946 1.000 62.59276 98 LYS A N 1
ATOM 778 C CA . LYS A 1 94 ? 43.52799 39.15710 -5.26696 1.000 53.71516 98 LYS A CA 1
ATOM 779 C C . LYS A 1 94 ? 43.39478 40.57071 -5.84546 1.000 58.24305 98 LYS A C 1
ATOM 780 O O . LYS A 1 94 ? 44.02409 41.50811 -5.34546 1.000 58.79916 98 LYS A O 1
ATOM 786 N N . SER A 1 95 ? 42.57538 40.74963 -6.88877 1.000 53.04147 99 SER A N 1
ATOM 787 C CA . SER A 1 95 ? 42.46742 42.07130 -7.50948 1.000 53.02733 99 SER A CA 1
ATOM 788 C C . SER A 1 95 ? 42.20156 43.17928 -6.49366 1.000 58.61277 99 SER A C 1
ATOM 789 O O . SER A 1 95 ? 42.59093 44.33124 -6.71724 1.000 62.67689 99 SER A O 1
ATOM 792 N N . TRP A 1 96 ? 41.53450 42.87020 -5.38062 1.000 58.50898 100 TRP A N 1
ATOM 793 C CA . TRP A 1 96 ? 41.18784 43.89902 -4.40784 1.000 56.18766 100 TRP A CA 1
ATOM 794 C C . TRP A 1 96 ? 42.04366 43.85143 -3.15101 1.000 51.91412 100 TRP A C 1
ATOM 795 O O . TRP A 1 96 ? 41.92761 44.75199 -2.30865 1.000 51.33859 100 TRP A O 1
ATOM 806 N N . ARG A 1 97 ? 42.88318 42.82975 -2.99787 1.000 54.46820 101 ARG A N 1
ATOM 807 C CA . ARG A 1 97 ? 43.66594 42.64639 -1.78194 1.000 60.28037 101 ARG A CA 1
ATOM 808 C C . ARG A 1 97 ? 42.73759 42.72891 -0.56749 1.000 54.14469 101 ARG A C 1
ATOM 809 O O . ARG A 1 97 ? 42.75362 43.68248 0.21366 1.000 51.81052 101 ARG A O 1
ATOM 817 N N . VAL A 1 98 ? 41.90093 41.69877 -0.44945 1.000 56.02786 102 VAL A N 1
ATOM 818 C CA . VAL A 1 98 ? 40.82527 41.70313 0.54187 1.000 56.48275 102 VAL A CA 1
ATOM 819 C C . VAL A 1 98 ? 41.39403 41.26623 1.88660 1.000 48.75941 102 VAL A C 1
ATOM 820 O O . VAL A 1 98 ? 41.97302 40.18200 2.00944 1.000 45.40826 102 VAL A O 1
ATOM 824 N N . GLU A 1 99 ? 41.23333 42.10936 2.90181 1.000 44.24443 103 GLU A N 1
ATOM 825 C CA . GLU A 1 99 ? 41.69671 41.71335 4.22203 1.000 51.73343 103 GLU A CA 1
ATOM 826 C C . GLU A 1 99 ? 40.59569 41.01776 5.01384 1.000 57.13970 103 GLU A C 1
ATOM 827 O O . GLU A 1 99 ? 40.83246 39.97824 5.64279 1.000 39.41160 103 GLU A O 1
ATOM 833 N N . MET A 1 100 ? 39.38844 41.59065 4.99726 1.000 52.19914 104 MET A N 1
ATOM 834 C CA . MET A 1 100 ? 38.26781 41.04967 5.74828 1.000 45.32043 104 MET A CA 1
ATOM 835 C C . MET A 1 100 ? 37.03179 40.96535 4.87702 1.000 40.99299 104 MET A C 1
ATOM 836 O O . MET A 1 100 ? 36.77447 41.84217 4.04679 1.000 41.06218 104 MET A O 1
ATOM 841 N N . LEU A 1 101 ? 36.28843 39.88803 5.09143 1.000 47.57146 105 LEU A N 1
ATOM 842 C CA . LEU A 1 101 ? 35.01345 39.61340 4.44931 1.000 37.89741 105 LEU A CA 1
ATOM 843 C C . LEU A 1 101 ? 34.00062 39.34675 5.54825 1.000 35.05465 105 LEU A C 1
ATOM 844 O O . LEU A 1 101 ? 34.22591 38.48732 6.40800 1.000 32.37760 105 LEU A O 1
ATOM 849 N N . THR A 1 102 ? 32.89191 40.07437 5.53744 1.000 33.51550 106 THR A N 1
ATOM 850 C CA . THR A 1 102 ? 31.84286 39.79675 6.50571 1.000 28.67223 106 THR A CA 1
ATOM 851 C C . THR A 1 102 ? 30.54779 39.49653 5.77110 1.000 36.09961 106 THR A C 1
ATOM 852 O O . THR A 1 102 ? 30.31157 39.98383 4.66045 1.000 31.44418 106 THR A O 1
ATOM 856 N N . PHE A 1 103 ? 29.69522 38.72855 6.42956 1.000 32.47711 107 PHE A N 1
ATOM 857 C CA . PHE A 1 103 ? 28.35445 38.57639 5.89392 1.000 29.16035 107 PHE A CA 1
ATOM 858 C C . PHE A 1 103 ? 27.45323 38.01326 6.97103 1.000 35.11110 107 PHE A C 1
ATOM 859 O O . PHE A 1 103 ? 27.91738 37.47585 7.98208 1.000 32.56732 107 PHE A O 1
ATOM 867 N N . GLU A 1 104 ? 26.14598 38.15067 6.72621 1.000 30.18048 108 GLU A N 1
ATOM 868 C CA . GLU A 1 104 ? 25.11518 37.62495 7.61144 1.000 24.08276 108 GLU A CA 1
ATOM 869 C C . GLU A 1 104 ? 24.84575 36.16321 7.26675 1.000 24.70653 108 GLU A C 1
ATOM 870 O O . GLU A 1 104 ? 24.72970 35.80892 6.09116 1.000 29.37283 108 GLU A O 1
ATOM 876 N N . THR A 1 105 ? 24.77251 35.31141 8.28062 1.000 23.75647 109 THR A N 1
ATOM 877 C CA . THR A 1 105 ? 24.66090 33.88558 8.02410 1.000 30.78999 109 THR A CA 1
ATOM 878 C C . THR A 1 105 ? 23.26961 33.53046 7.53114 1.000 27.48612 109 THR A C 1
ATOM 879 O O . THR A 1 105 ? 22.29656 34.27335 7.70592 1.000 28.85660 109 THR A O 1
ATOM 883 N N . ASP A 1 106 ? 23.19433 32.40225 6.85122 1.000 26.99766 110 ASP A N 1
ATOM 884 C CA . ASP A 1 106 ? 21.88845 31.88777 6.46158 1.000 29.74384 110 ASP A CA 1
ATOM 885 C C . ASP A 1 106 ? 21.87938 30.36355 6.54248 1.000 36.72866 110 ASP A C 1
ATOM 886 O O . ASP A 1 106 ? 22.90218 29.69258 6.34064 1.000 35.35624 110 ASP A O 1
ATOM 891 N N . ILE A 1 107 ? 20.70294 29.81821 6.84342 1.000 28.68849 111 ILE A N 1
ATOM 892 C CA . ILE A 1 107 ? 20.55825 28.39140 7.11283 1.000 29.53055 111 ILE A CA 1
ATOM 893 C C . ILE A 1 107 ? 20.12052 27.58743 5.89840 1.000 26.87239 111 ILE A C 1
ATOM 894 O O . ILE A 1 107 ? 20.07662 26.35599 5.98057 1.000 32.00702 111 ILE A O 1
ATOM 899 N N . GLU A 1 108 ? 19.81964 28.21931 4.78353 1.000 23.52674 112 GLU A N 1
ATOM 900 C CA . GLU A 1 108 ? 19.34914 27.45564 3.63230 1.000 25.80582 112 GLU A CA 1
ATOM 901 C C . GLU A 1 108 ? 20.47037 26.57205 3.09165 1.000 38.71804 112 GLU A C 1
ATOM 902 O O . GLU A 1 108 ? 21.63164 26.99329 3.04948 1.000 33.77369 112 GLU A O 1
ATOM 908 N N . PRO A 1 109 ? 20.16249 25.34384 2.66985 1.000 36.40762 113 PRO A N 1
ATOM 909 C CA . PRO A 1 109 ? 21.25508 24.44596 2.24674 1.000 25.83729 113 PRO A CA 1
ATOM 910 C C . PRO A 1 109 ? 22.13775 25.03734 1.16592 1.000 32.21167 113 PRO A C 1
ATOM 911 O O . PRO A 1 109 ? 23.36101 24.93938 1.28903 1.000 35.96353 113 PRO A O 1
ATOM 915 N N . TYR A 1 110 ? 21.57588 25.68568 0.14496 1.000 31.84062 114 TYR A N 1
ATOM 916 C CA . TYR A 1 110 ? 22.42370 26.32505 -0.86113 1.000 43.57217 114 TYR A CA 1
ATOM 917 C C . TYR A 1 110 ? 23.39319 27.32454 -0.22908 1.000 43.31539 114 TYR A C 1
ATOM 918 O O . TYR A 1 110 ? 24.57255 27.37727 -0.59216 1.000 39.46507 114 TYR A O 1
ATOM 927 N N . SER A 1 111 ? 22.90544 28.12720 0.71537 1.000 36.94531 115 SER A N 1
ATOM 928 C CA . SER A 1 111 ? 23.74061 29.09014 1.41915 1.000 32.24592 115 SER A CA 1
ATOM 929 C C . SER A 1 111 ? 24.83342 28.40020 2.22493 1.000 41.49812 115 SER A C 1
ATOM 930 O O . SER A 1 111 ? 25.97837 28.87254 2.26305 1.000 35.92988 115 SER A O 1
ATOM 933 N N . VAL A 1 112 ? 24.46752 27.34834 2.97061 1.000 28.75360 116 VAL A N 1
ATOM 934 C CA . VAL A 1 112 ? 25.44285 26.66910 3.82720 1.000 33.51980 116 VAL A CA 1
ATOM 935 C C . VAL A 1 112 ? 26.58659 26.12864 2.98361 1.000 37.71752 116 VAL A C 1
ATOM 936 O O . VAL A 1 112 ? 27.76508 26.33493 3.29169 1.000 42.60659 116 VAL A O 1
ATOM 940 N N . THR A 1 113 ? 26.24209 25.43674 1.90184 1.000 39.61110 117 THR A N 1
ATOM 941 C CA . THR A 1 113 ? 27.23141 24.91870 0.96591 1.000 37.22087 117 THR A CA 1
ATOM 942 C C . THR A 1 113 ? 28.06127 26.03885 0.36270 1.000 44.26846 117 THR A C 1
ATOM 943 O O . THR A 1 113 ? 29.29829 26.00352 0.39510 1.000 37.36910 117 THR A O 1
ATOM 947 N N . ARG A 1 114 ? 27.39881 27.04028 -0.21568 1.000 35.12873 118 ARG A N 1
ATOM 948 C CA . ARG A 1 114 ? 28.14409 28.13170 -0.82756 1.000 37.08540 118 ARG A CA 1
ATOM 949 C C . ARG A 1 114 ? 29.06093 28.80923 0.18700 1.000 38.72548 118 ARG A C 1
ATOM 950 O O . ARG A 1 114 ? 30.20793 29.14843 -0.12249 1.000 45.65397 118 ARG A O 1
ATOM 958 N N . ASP A 1 115 ? 28.57235 29.01705 1.40464 1.000 37.77436 119 ASP A N 1
ATOM 959 C CA . ASP A 1 115 ? 29.35301 29.73210 2.40389 1.000 34.48078 119 ASP A CA 1
ATOM 960 C C . ASP A 1 115 ? 30.52164 28.89294 2.93164 1.000 40.96240 119 ASP A C 1
ATOM 961 O O . ASP A 1 115 ? 31.59159 29.44202 3.22631 1.000 44.69216 119 ASP A O 1
ATOM 966 N N . ALA A 1 116 ? 30.33536 27.58249 3.10473 1.000 42.49539 120 ALA A N 1
ATOM 967 C CA . ALA A 1 116 ? 31.47373 26.73369 3.46836 1.000 45.03610 120 ALA A CA 1
ATOM 968 C C . ALA A 1 116 ? 32.60980 26.88842 2.45206 1.000 47.60438 120 ALA A C 1
ATOM 969 O O . ALA A 1 116 ? 33.77426 27.09658 2.82427 1.000 45.93998 120 ALA A O 1
ATOM 971 N N . ALA A 1 117 ? 32.27625 26.83028 1.15547 1.000 47.38403 121 ALA A N 1
ATOM 972 C CA . ALA A 1 117 ? 33.29239 26.94271 0.11224 1.000 42.90309 121 ALA A CA 1
ATOM 973 C C . ALA A 1 117 ? 34.00292 28.28556 0.17914 1.000 52.37997 121 ALA A C 1
ATOM 974 O O . ALA A 1 117 ? 35.23904 28.35238 0.13707 1.000 46.86017 121 ALA A O 1
ATOM 976 N N . VAL A 1 118 ? 33.23653 29.37464 0.26428 1.000 43.96245 122 VAL A N 1
ATOM 977 C CA . VAL A 1 118 ? 33.85310 30.68935 0.35128 1.000 46.45078 122 VAL A CA 1
ATOM 978 C C . VAL A 1 118 ? 34.75073 30.76496 1.57549 1.000 51.09089 122 VAL A C 1
ATOM 979 O O . VAL A 1 118 ? 35.79744 31.42278 1.54108 1.000 52.73124 122 VAL A O 1
ATOM 983 N N . GLN A 1 119 ? 34.40017 30.05582 2.65394 1.000 41.84220 123 GLN A N 1
ATOM 984 C CA . GLN A 1 119 ? 35.22251 30.10401 3.86171 1.000 47.76704 123 GLN A CA 1
ATOM 985 C C . GLN A 1 119 ? 36.48356 29.25055 3.73507 1.000 55.52186 123 GLN A C 1
ATOM 986 O O . GLN A 1 119 ? 37.50336 29.55448 4.36610 1.000 53.68801 123 GLN A O 1
ATOM 992 N N . LYS A 1 120 ? 36.42622 28.18677 2.93135 1.000 54.34132 124 LYS A N 1
ATOM 993 C CA . LYS A 1 120 ? 37.62285 27.41693 2.61720 1.000 51.88273 124 LYS A CA 1
ATOM 994 C C . LYS A 1 120 ? 38.56706 28.22533 1.72413 1.000 56.25777 124 LYS A C 1
ATOM 995 O O . LYS A 1 120 ? 39.78528 28.22064 1.93642 1.000 56.66876 124 LYS A O 1
ATOM 1001 N N . LEU A 1 121 ? 38.02026 28.94840 0.73581 1.000 52.30504 125 LEU A N 1
ATOM 1002 C CA . LEU A 1 121 ? 38.82651 29.85366 -0.08345 1.000 55.60193 125 LEU A CA 1
ATOM 1003 C C . LEU A 1 121 ? 39.40504 30.98557 0.75287 1.000 62.62830 125 LEU A C 1
ATOM 1004 O O . LEU A 1 121 ? 40.60411 31.27990 0.67099 1.000 61.52081 125 LEU A O 1
ATOM 1009 N N . ALA A 1 122 ? 38.56616 31.64317 1.55758 1.000 53.04508 126 ALA A N 1
ATOM 1010 C CA . ALA A 1 122 ? 39.05834 32.74143 2.37818 1.000 55.60095 126 ALA A CA 1
ATOM 1011 C C . ALA A 1 122 ? 40.15997 32.27551 3.31914 1.000 57.88132 126 ALA A C 1
ATOM 1012 O O . ALA A 1 122 ? 41.13556 32.99796 3.54383 1.000 59.61848 126 ALA A O 1
ATOM 1014 N N . LYS A 1 123 ? 40.02108 31.07650 3.88728 1.000 59.21560 127 LYS A N 1
ATOM 1015 C CA . LYS A 1 123 ? 41.07500 30.55981 4.75490 1.000 63.19916 127 LYS A CA 1
ATOM 1016 C C . LYS A 1 123 ? 42.38930 30.35966 3.99382 1.000 62.12336 127 LYS A C 1
ATOM 1017 O O . LYS A 1 123 ? 43.46573 30.60472 4.54556 1.000 60.73833 127 LYS A O 1
ATOM 1023 N N . ALA A 1 124 ? 42.32091 29.94561 2.72465 1.000 64.94228 128 ALA A N 1
ATOM 1024 C CA . ALA A 1 124 ? 43.53233 29.70299 1.94336 1.000 61.57883 128 ALA A CA 1
ATOM 1025 C C . ALA A 1 124 ? 44.27316 31.00108 1.63027 1.000 66.60724 128 ALA A C 1
ATOM 1026 O O . ALA A 1 124 ? 45.50049 31.06299 1.74959 1.000 72.67246 128 ALA A O 1
ATOM 1028 N N . GLU A 1 125 ? 43.55412 32.04050 1.19553 1.000 64.18320 129 GLU A N 1
ATOM 1029 C CA . GLU A 1 125 ? 44.15208 33.32994 0.85353 1.000 61.10813 129 GLU A CA 1
ATOM 1030 C C . GLU A 1 125 ? 44.40395 34.21292 2.06816 1.000 56.04259 129 GLU A C 1
ATOM 1031 O O . GLU A 1 125 ? 44.73053 35.38901 1.89251 1.000 56.41619 129 GLU A O 1
ATOM 1037 N N . GLY A 1 126 ? 44.25562 33.68838 3.28182 1.000 59.44147 130 GLY A N 1
ATOM 1038 C CA . GLY A 1 126 ? 44.44752 34.50471 4.47104 1.000 50.06493 130 GLY A CA 1
ATOM 1039 C C . GLY A 1 126 ? 43.51226 35.69106 4.56986 1.000 58.99149 130 GLY A C 1
ATOM 1040 O O . GLY A 1 126 ? 43.93181 36.77810 4.99119 1.000 58.21332 130 GLY A O 1
ATOM 1041 N N . VAL A 1 127 ? 42.24581 35.50635 4.19200 1.000 54.64364 131 VAL A N 1
ATOM 1042 C CA . VAL A 1 127 ? 41.20632 36.51370 4.38093 1.000 50.86826 131 VAL A CA 1
ATOM 1043 C C . VAL A 1 127 ? 40.48161 36.21400 5.68711 1.000 39.19110 131 VAL A C 1
ATOM 1044 O O . VAL A 1 127 ? 40.05553 35.07628 5.92405 1.000 51.42787 131 VAL A O 1
ATOM 1048 N N . ARG A 1 128 ? 40.34884 37.21989 6.54411 1.000 40.26464 132 ARG A N 1
ATOM 1049 C CA . ARG A 1 128 ? 39.56966 37.03238 7.75568 1.000 44.13612 132 ARG A CA 1
ATOM 1050 C C . ARG A 1 128 ? 38.07859 37.09428 7.41943 1.000 50.09765 132 ARG A C 1
ATOM 1051 O O . ARG A 1 128 ? 37.60229 38.07144 6.83258 1.000 52.58760 132 ARG A O 1
ATOM 1059 N N . VAL A 1 129 ? 37.34147 36.06352 7.81435 1.000 42.78250 133 VAL A N 1
ATOM 1060 C CA . VAL A 1 129 ? 35.89118 36.02310 7.64485 1.000 48.54765 133 VAL A CA 1
ATOM 1061 C C . VAL A 1 129 ? 35.23756 36.23729 9.00477 1.000 40.78894 133 VAL A C 1
ATOM 1062 O O . VAL A 1 129 ? 35.63039 35.61140 9.99596 1.000 46.62518 133 VAL A O 1
ATOM 1066 N N . GLU A 1 130 ? 34.26798 37.15426 9.06050 1.000 41.79311 134 GLU A N 1
ATOM 1067 C CA . GLU A 1 130 ? 33.44786 37.35794 10.25271 1.000 43.20411 134 GLU A CA 1
ATOM 1068 C C . GLU A 1 130 ? 31.97430 37.27388 9.85951 1.000 39.24324 134 GLU A C 1
ATOM 1069 O O . GLU A 1 130 ? 31.53490 37.98326 8.95322 1.000 42.46733 134 GLU A O 1
ATOM 1075 N N . THR A 1 131 ? 31.20943 36.41501 10.52400 1.000 39.17107 135 THR A N 1
ATOM 1076 C CA . THR A 1 131 ? 29.80476 36.24278 10.17534 1.000 33.90623 135 THR A CA 1
ATOM 1077 C C . THR A 1 131 ? 28.92426 36.56598 11.37054 1.000 35.88007 135 THR A C 1
ATOM 1078 O O . THR A 1 131 ? 29.33268 36.44342 12.52362 1.000 33.73125 135 THR A O 1
ATOM 1082 N N . HIS A 1 132 ? 27.70866 37.00479 11.08616 1.000 30.63193 136 HIS A N 1
ATOM 1083 C CA . HIS A 1 132 ? 26.78986 37.41739 12.12434 1.000 28.24544 136 HIS A CA 1
ATOM 1084 C C . HIS A 1 132 ? 25.43419 36.79790 11.83702 1.000 27.66717 136 HIS A C 1
ATOM 1085 O O . HIS A 1 132 ? 25.03134 36.68212 10.68070 1.000 29.93545 136 HIS A O 1
ATOM 1092 N N . CYS A 1 133 ? 24.76153 36.37635 12.88954 1.000 26.71489 137 CYS A N 1
ATOM 1093 C CA . CYS A 1 133 ? 23.41278 35.83045 12.77405 1.000 25.40390 137 CYS A CA 1
ATOM 1094 C C . CYS A 1 133 ? 22.45729 36.97448 13.07179 1.000 29.52253 137 CYS A C 1
ATOM 1095 O O . CYS A 1 133 ? 22.16170 37.25814 14.23267 1.000 37.13187 137 CYS A O 1
ATOM 1098 N N . SER A 1 134 ? 22.00564 37.68581 12.02692 1.000 25.85276 138 SER A N 1
ATOM 1099 C CA . SER A 1 134 ? 21.06448 38.76196 12.27224 1.000 22.42238 138 SER A CA 1
ATOM 1100 C C . SER A 1 134 ? 19.83974 38.67473 11.37705 1.000 20.68526 138 SER A C 1
ATOM 1101 O O . SER A 1 134 ? 19.01796 39.59446 11.39675 1.000 24.98886 138 SER A O 1
ATOM 1104 N N . HIS A 1 135 ? 19.68253 37.59003 10.61133 1.000 19.76369 139 HIS A N 1
ATOM 1105 C CA . HIS A 1 135 ? 18.44555 37.46129 9.82030 1.000 19.40634 139 HIS A CA 1
ATOM 1106 C C . HIS A 1 135 ? 17.27530 37.02287 10.68721 1.000 24.61766 139 HIS A C 1
ATOM 1107 O O . HIS A 1 135 ? 16.10323 37.27393 10.36157 1.000 21.93553 139 HIS A O 1
ATOM 1114 N N . THR A 1 136 ? 17.57124 36.31144 11.76038 1.000 22.78755 140 THR A N 1
ATOM 1115 C CA . THR A 1 136 ? 16.57432 35.93312 12.73987 1.000 20.47970 140 THR A CA 1
ATOM 1116 C C . THR A 1 136 ? 16.95739 36.55161 14.07411 1.000 24.84473 140 THR A C 1
ATOM 1117 O O . THR A 1 136 ? 18.11879 36.93781 14.29483 1.000 25.43294 140 THR A O 1
ATOM 1121 N N . ILE A 1 137 ? 15.95465 36.63128 14.94583 1.000 19.35094 141 ILE A N 1
ATOM 1122 C CA . ILE A 1 137 ? 16.13392 37.17584 16.28869 1.000 21.59949 141 ILE A CA 1
ATOM 1123 C C . ILE A 1 137 ? 16.97560 36.24006 17.13317 1.000 24.35658 141 ILE A C 1
ATOM 1124 O O . ILE A 1 137 ? 17.84624 36.67269 17.89952 1.000 26.12290 141 ILE A O 1
ATOM 1129 N N . TYR A 1 138 ? 16.71288 34.93925 17.02187 1.000 21.65555 142 TYR A N 1
ATOM 1130 C CA . TYR A 1 138 ? 17.44424 33.93445 17.76722 1.000 24.12895 142 TYR A CA 1
ATOM 1131 C C . TYR A 1 138 ? 18.27600 33.12374 16.79368 1.000 32.89016 142 TYR A C 1
ATOM 1132 O O . TYR A 1 138 ? 17.90029 32.95018 15.63310 1.000 30.76905 142 TYR A O 1
ATOM 1141 N N . ASN A 1 139 ? 19.39543 32.61670 17.27940 1.000 26.86881 143 ASN A N 1
ATOM 1142 C CA . ASN A 1 139 ? 20.25504 31.78076 16.46670 1.000 24.80117 143 ASN A CA 1
ATOM 1143 C C . ASN A 1 139 ? 19.75973 30.33637 16.49980 1.000 25.91683 143 ASN A C 1
ATOM 1144 O O . ASN A 1 139 ? 19.69029 29.74246 17.58171 1.000 27.66336 143 ASN A O 1
ATOM 1149 N N . PRO A 1 140 ? 19.33929 29.75289 15.37078 1.000 24.08047 144 PRO A N 1
ATOM 1150 C CA . PRO A 1 140 ? 18.73425 28.39919 15.46257 1.000 25.65130 144 PRO A CA 1
ATOM 1151 C C . PRO A 1 140 ? 19.68868 27.39802 16.08325 1.000 27.13595 144 PRO A C 1
ATOM 1152 O O . PRO A 1 140 ? 19.25455 26.46846 16.78394 1.000 28.93237 144 PRO A O 1
ATOM 1156 N N . GLU A 1 141 ? 20.98128 27.58608 15.84616 1.000 26.59648 145 GLU A N 1
ATOM 1157 C CA . GLU A 1 141 ? 21.98490 26.69242 16.42562 1.000 33.14184 145 GLU A CA 1
ATOM 1158 C C . GLU A 1 141 ? 21.90495 26.71028 17.94822 1.000 30.59356 145 GLU A C 1
ATOM 1159 O O . GLU A 1 141 ? 22.02100 25.66526 18.60744 1.000 28.66482 145 GLU A O 1
ATOM 1165 N N . LEU A 1 142 ? 21.69323 27.89026 18.52699 1.000 29.11602 146 LEU A N 1
ATOM 1166 C CA . LEU A 1 142 ? 21.60868 27.98182 19.97683 1.000 26.10009 146 LEU A CA 1
ATOM 1167 C C . LEU A 1 142 ? 20.27244 27.42975 20.49522 1.000 32.66371 146 LEU A C 1
ATOM 1168 O O . LEU A 1 142 ? 20.21233 26.84089 21.57965 1.000 29.16223 146 LEU A O 1
ATOM 1173 N N . VAL A 1 143 ? 19.18167 27.61113 19.74638 1.000 25.07453 147 VAL A N 1
ATOM 1174 C CA . VAL A 1 143 ? 17.90666 27.03598 20.16700 1.000 21.35479 147 VAL A CA 1
ATOM 1175 C C . VAL A 1 143 ? 18.00686 25.52723 20.20680 1.000 23.74361 147 VAL A C 1
ATOM 1176 O O . VAL A 1 143 ? 17.55361 24.86836 21.14955 1.000 27.21452 147 VAL A O 1
ATOM 1180 N N . ILE A 1 144 ? 18.58104 24.95615 19.15374 1.000 25.13560 148 ILE A N 1
ATOM 1181 C CA . ILE A 1 144 ? 18.75331 23.50913 19.07673 1.000 23.04297 148 ILE A CA 1
ATOM 1182 C C . ILE A 1 144 ? 19.64768 23.02452 20.21586 1.000 27.46992 148 ILE A C 1
ATOM 1183 O O . ILE A 1 144 ? 19.35497 22.01517 20.86653 1.000 30.54409 148 ILE A O 1
ATOM 1188 N N . ALA A 1 145 ? 20.72905 23.74491 20.49012 1.000 24.26268 149 ALA A N 1
ATOM 1189 C CA . ALA A 1 145 ? 21.61657 23.34048 21.59393 1.000 31.27657 149 ALA A CA 1
ATOM 1190 C C . ALA A 1 145 ? 20.86396 23.33960 22.91907 1.000 35.58593 149 ALA A C 1
ATOM 1191 O O . ALA A 1 145 ? 20.91142 22.36543 23.69435 1.000 29.91878 149 ALA A O 1
ATOM 1193 N N . LYS A 1 146 ? 20.12873 24.41992 23.17838 1.000 28.91570 150 LYS A N 1
ATOM 1194 C CA . LYS A 1 146 ? 19.41886 24.56554 24.43951 1.000 34.28373 150 LYS A CA 1
ATOM 1195 C C . LYS A 1 146 ? 18.38477 23.47843 24.60874 1.000 33.14847 150 LYS A C 1
ATOM 1196 O O . LYS A 1 146 ? 18.07551 23.09090 25.73455 1.000 35.37976 150 LYS A O 1
ATOM 1202 N N . ASN A 1 147 ? 17.85866 22.95152 23.50755 1.000 28.88373 151 ASN A N 1
ATOM 1203 C CA . ASN A 1 147 ? 16.95224 21.81336 23.52988 1.000 28.74206 151 ASN A CA 1
ATOM 1204 C C . ASN A 1 147 ? 17.69056 20.48719 23.32680 1.000 29.16689 151 ASN A C 1
ATOM 1205 O O . ASN A 1 147 ? 17.09995 19.52497 22.82478 1.000 28.77416 151 ASN A O 1
ATOM 1210 N N . LEU A 1 148 ? 18.98022 20.42601 23.65836 1.000 32.50289 152 LEU A N 1
ATOM 1211 C CA . LEU A 1 148 ? 19.70171 19.15104 23.71508 1.000 29.57773 152 LEU A CA 1
ATOM 1212 C C . LEU A 1 148 ? 19.82042 18.49753 22.35487 1.000 30.07529 152 LEU A C 1
ATOM 1213 O O . LEU A 1 148 ? 19.77220 17.27401 22.24188 1.000 34.59235 152 LEU A O 1
ATOM 1218 N N . GLY A 1 149 ? 19.96181 19.28509 21.29763 1.000 28.10953 153 GLY A N 1
ATOM 1219 C CA . GLY A 1 149 ? 20.33256 18.72606 20.01096 1.000 26.92890 153 GLY A CA 1
ATOM 1220 C C . GLY A 1 149 ? 19.20993 18.53551 19.02114 1.000 32.88117 153 GLY A C 1
ATOM 1221 O O . GLY A 1 149 ? 19.47787 18.13295 17.88834 1.000 31.98150 153 GLY A O 1
ATOM 1222 N N . LYS A 1 150 ? 17.96639 18.81784 19.40168 1.000 33.07834 154 LYS A N 1
ATOM 1223 C CA . LYS A 1 150 ? 16.83363 18.65939 18.50269 1.000 39.85520 154 LYS A CA 1
ATOM 1224 C C . LYS A 1 150 ? 16.09037 19.97847 18.42507 1.000 31.51765 154 LYS A C 1
ATOM 1225 O O . LYS A 1 150 ? 15.97742 20.69356 19.42267 1.000 33.33484 154 LYS A O 1
ATOM 1231 N N . ALA A 1 151 ? 15.60327 20.29981 17.24204 1.000 28.61460 155 ALA A N 1
ATOM 1232 C CA . ALA A 1 151 ? 14.72639 21.44508 17.12374 1.000 24.57626 155 ALA A CA 1
ATOM 1233 C C . ALA A 1 151 ? 13.42172 21.15078 17.83827 1.000 23.99571 155 ALA A C 1
ATOM 1234 O O . ALA A 1 151 ? 12.83239 20.08337 17.62839 1.000 27.34958 155 ALA A O 1
ATOM 1236 N N . PRO A 1 152 ? 12.90226 22.08076 18.63692 1.000 27.47505 156 PRO A N 1
ATOM 1237 C CA . PRO A 1 152 ? 11.56128 21.87470 19.19339 1.000 22.95182 156 PRO A CA 1
ATOM 1238 C C . PRO A 1 152 ? 10.54937 21.79496 18.06392 1.000 28.70570 156 PRO A C 1
ATOM 1239 O O . PRO A 1 152 ? 10.61475 22.56644 17.10930 1.000 27.70145 156 PRO A O 1
ATOM 1243 N N . ILE A 1 153 ? 9.62419 20.83295 18.14233 1.000 24.35745 157 ILE A N 1
ATOM 1244 C CA . ILE A 1 153 ? 8.68735 20.65925 17.03214 1.000 28.60026 157 ILE A CA 1
ATOM 1245 C C . ILE A 1 153 ? 7.29258 21.14540 17.36971 1.000 29.46352 157 ILE A C 1
ATOM 1246 O O . ILE A 1 153 ? 6.36662 20.93925 16.57910 1.000 30.94524 157 ILE A O 1
ATOM 1251 N N . THR A 1 154 ? 7.10823 21.80353 18.51046 1.000 27.48883 158 THR A N 1
ATOM 1252 C CA . THR A 1 154 ? 5.87928 22.54717 18.72720 1.000 23.58155 158 THR A CA 1
ATOM 1253 C C . THR A 1 154 ? 6.23634 23.99803 19.02405 1.000 26.37181 158 THR A C 1
ATOM 1254 O O . THR A 1 154 ? 7.27310 24.29796 19.60381 1.000 24.18292 158 THR A O 1
ATOM 1258 N N . TYR A 1 155 ? 5.34910 24.89312 18.60636 1.000 25.15461 159 TYR A N 1
ATOM 1259 C CA . TYR A 1 155 ? 5.51952 26.31702 18.88530 1.000 22.84662 159 TYR A CA 1
ATOM 1260 C C . TYR A 1 155 ? 5.66246 26.58984 20.38064 1.000 22.08237 159 TYR A C 1
ATOM 1261 O O . TYR A 1 155 ? 6.51066 27.38154 20.80588 1.000 25.25331 159 TYR A O 1
ATOM 1270 N N . GLN A 1 156 ? 4.85700 25.92687 21.19782 1.000 25.65290 160 GLN A N 1
ATOM 1271 C CA . GLN A 1 156 ? 4.89223 26.21731 22.62008 1.000 27.23639 160 GLN A CA 1
ATOM 1272 C C . GLN A 1 156 ? 6.23617 25.82370 23.20796 1.000 28.40872 160 GLN A C 1
ATOM 1273 O O . GLN A 1 156 ? 6.78814 26.55108 24.04513 1.000 28.17494 160 GLN A O 1
ATOM 1279 N N . LYS A 1 157 ? 6.78358 24.67963 22.78390 1.000 25.29249 161 LYS A N 1
ATOM 1280 C CA . LYS A 1 157 ? 8.08853 24.27196 23.30993 1.000 21.28416 161 LYS A CA 1
ATOM 1281 C C . LYS A 1 157 ? 9.16471 25.22007 22.82902 1.000 25.91996 161 LYS A C 1
ATOM 1282 O O . LYS A 1 157 ? 10.09054 25.57103 23.56490 1.000 23.65987 161 LYS A O 1
ATOM 1288 N N . PHE A 1 158 ? 9.05136 25.65673 21.58025 1.000 22.41242 162 PHE A N 1
ATOM 1289 C CA . PHE A 1 158 ? 9.98748 26.62784 21.05945 1.000 19.87973 162 PHE A CA 1
ATOM 1290 C C . PHE A 1 158 ? 9.96194 27.90636 21.88327 1.000 20.00728 162 PHE A C 1
ATOM 1291 O O . PHE A 1 158 ? 11.01125 28.45311 22.23792 1.000 23.46499 162 PHE A O 1
ATOM 1299 N N . LEU A 1 159 ? 8.77350 28.39761 22.20004 1.000 24.06921 163 LEU A N 1
ATOM 1300 C CA . LEU A 1 159 ? 8.69303 29.63825 22.96917 1.000 21.38326 163 LEU A CA 1
ATOM 1301 C C . LEU A 1 159 ? 9.34088 29.47041 24.34478 1.000 25.25899 163 LEU A C 1
ATOM 1302 O O . LEU A 1 159 ? 10.04982 30.36061 24.81842 1.000 29.84037 163 LEU A O 1
ATOM 1307 N N . GLY A 1 160 ? 9.08396 28.33842 25.00104 1.000 29.34715 164 GLY A N 1
ATOM 1308 C CA . GLY A 1 160 ? 9.68867 28.08333 26.30020 1.000 33.14632 164 GLY A CA 1
ATOM 1309 C C . GLY A 1 160 ? 11.20305 28.07812 26.25565 1.000 34.11869 164 GLY A C 1
ATOM 1310 O O . GLY A 1 160 ? 11.85893 28.54529 27.19290 1.000 38.49162 164 GLY A O 1
ATOM 1311 N N . ILE A 1 161 ? 11.77999 27.58484 25.15921 1.000 25.24348 165 ILE A N 1
ATOM 1312 C CA . ILE A 1 161 ? 13.22351 27.67005 24.97203 1.000 25.20042 165 ILE A CA 1
ATOM 1313 C C . ILE A 1 161 ? 13.66528 29.12232 24.77418 1.000 34.96498 165 ILE A C 1
ATOM 1314 O O . ILE A 1 161 ? 14.59277 29.59797 25.44287 1.000 30.12881 165 ILE A O 1
ATOM 1319 N N . VAL A 1 162 ? 13.04852 29.85381 23.83121 1.000 27.30715 166 VAL A N 1
ATOM 1320 C CA . VAL A 1 162 ? 13.68510 31.12517 23.47266 1.000 25.39555 166 VAL A CA 1
ATOM 1321 C C . VAL A 1 162 ? 13.48526 32.17505 24.56169 1.000 26.23917 166 VAL A C 1
ATOM 1322 O O . VAL A 1 162 ? 14.27557 33.12254 24.65460 1.000 33.70524 166 VAL A O 1
ATOM 1326 N N . GLU A 1 163 ? 12.47346 32.01033 25.40704 1.000 34.20828 167 GLU A N 1
ATOM 1327 C CA . GLU A 1 163 ? 12.30891 32.91822 26.54210 1.000 44.45244 167 GLU A CA 1
ATOM 1328 C C . GLU A 1 163 ? 13.58121 33.01961 27.38181 1.000 43.77202 167 GLU A C 1
ATOM 1329 O O . GLU A 1 163 ? 13.88592 34.09291 27.91843 1.000 49.39560 167 GLU A O 1
ATOM 1335 N N . GLN A 1 164 ? 14.35173 31.93312 27.47709 1.000 50.12055 168 GLN A N 1
ATOM 1336 C CA . GLN A 1 164 ? 15.55145 31.89031 28.30320 1.000 48.34515 168 GLN A CA 1
ATOM 1337 C C . GLN A 1 164 ? 16.79817 32.33805 27.55745 1.000 51.64587 168 GLN A C 1
ATOM 1338 O O . GLN A 1 164 ? 17.90182 32.18101 28.09116 1.000 55.75626 168 GLN A O 1
ATOM 1344 N N . LEU A 1 165 ? 16.66476 32.84928 26.33227 1.000 33.17547 169 LEU A N 1
ATOM 1345 C CA . LEU A 1 165 ? 17.82141 33.27311 25.56949 1.000 39.50808 169 LEU A CA 1
ATOM 1346 C C . LEU A 1 165 ? 17.93158 34.78460 25.63135 1.000 40.83265 169 LEU A C 1
ATOM 1347 O O . LEU A 1 165 ? 16.95211 35.49151 25.89956 1.000 44.80551 169 LEU A O 1
ATOM 1352 N N . LYS A 1 166 ? 19.14939 35.26896 25.41104 1.000 38.84369 170 LYS A N 1
ATOM 1353 C CA . LYS A 1 166 ? 19.39694 36.70332 25.40962 1.000 40.57330 170 LYS A CA 1
ATOM 1354 C C . LYS A 1 166 ? 18.92953 37.28429 24.08840 1.000 42.20273 170 LYS A C 1
ATOM 1355 O O . LYS A 1 166 ? 19.23097 36.73211 23.02104 1.000 41.60034 170 LYS A O 1
ATOM 1361 N N . VAL A 1 167 ? 18.17502 38.37135 24.16484 1.000 38.09740 171 VAL A N 1
ATOM 1362 C CA . VAL A 1 167 ? 17.73775 39.07306 22.95565 1.000 47.20378 171 VAL A CA 1
ATOM 1363 C C . VAL A 1 167 ? 18.89290 39.94469 22.46644 1.000 45.37762 171 VAL A C 1
ATOM 1364 O O . VAL A 1 167 ? 19.53960 40.61486 23.27979 1.000 43.46483 171 VAL A O 1
ATOM 1368 N N . PRO A 1 168 ? 19.21773 39.94088 21.18426 1.000 49.00813 172 PRO A N 1
ATOM 1369 C CA . PRO A 1 168 ? 20.44677 40.61949 20.74731 1.000 46.87508 172 PRO A CA 1
ATOM 1370 C C . PRO A 1 168 ? 20.26785 42.12338 20.77385 1.000 41.12399 172 PRO A C 1
ATOM 1371 O O . PRO A 1 168 ? 19.15140 42.65209 20.81786 1.000 38.57956 172 PRO A O 1
ATOM 1375 N N . LYS A 1 169 ? 21.39394 42.81675 20.76134 1.000 36.33381 173 LYS A N 1
ATOM 1376 C CA . LYS A 1 169 ? 21.36428 44.27017 20.72551 1.000 40.30829 173 LYS A CA 1
ATOM 1377 C C . LYS A 1 169 ? 21.11722 44.71260 19.28420 1.000 36.45077 173 LYS A C 1
ATOM 1378 O O . LYS A 1 169 ? 21.75325 44.20687 18.35092 1.000 36.50981 173 LYS A O 1
ATOM 1384 N N . VAL A 1 170 ? 20.17551 45.62266 19.10057 1.000 36.69575 174 VAL A N 1
ATOM 1385 C CA . VAL A 1 170 ? 19.80666 46.09791 17.77575 1.000 31.77466 174 VAL A CA 1
ATOM 1386 C C . VAL A 1 170 ? 20.64863 47.32169 17.43907 1.000 36.48901 174 VAL A C 1
ATOM 1387 O O . VAL A 1 170 ? 20.68142 48.30246 18.19536 1.000 38.21446 174 VAL A O 1
ATOM 1391 N N . LEU A 1 171 ? 21.33719 47.26019 16.31380 1.000 28.97665 175 LEU A N 1
ATOM 1392 C CA . LEU A 1 171 ? 22.25879 48.31100 15.91231 1.000 30.66456 175 LEU A CA 1
ATOM 1393 C C . LEU A 1 171 ? 21.53424 49.34455 15.07892 1.000 41.16022 175 LEU A C 1
ATOM 1394 O O . LEU A 1 171 ? 20.50151 49.07414 14.45841 1.000 36.45333 175 LEU A O 1
ATOM 1399 N N . GLY A 1 172 ? 22.08930 50.54520 15.06317 1.000 36.10687 176 GLY A N 1
ATOM 1400 C CA . GLY A 1 172 ? 21.62963 51.58517 14.17322 1.000 32.24065 176 GLY A CA 1
ATOM 1401 C C . GLY A 1 172 ? 22.38168 51.49751 12.87110 1.000 36.05570 176 GLY A C 1
ATOM 1402 O O . GLY A 1 172 ? 23.06694 50.51337 12.57188 1.000 42.70839 176 GLY A O 1
ATOM 1403 N N . VAL A 1 173 ? 22.27429 52.56194 12.09406 1.000 37.78144 177 VAL A N 1
ATOM 1404 C CA . VAL A 1 173 ? 22.92783 52.58672 10.79310 1.000 31.87637 177 VAL A CA 1
ATOM 1405 C C . VAL A 1 173 ? 24.40928 52.86945 11.02263 1.000 42.09241 177 VAL A C 1
ATOM 1406 O O . VAL A 1 173 ? 24.75729 53.46334 12.05317 1.000 44.75014 177 VAL A O 1
ATOM 1410 N N . PRO A 1 174 ? 25.31096 52.40758 10.15198 1.000 38.54125 178 PRO A N 1
ATOM 1411 C CA . PRO A 1 174 ? 26.73749 52.69753 10.33903 1.000 41.94942 178 PRO A CA 1
ATOM 1412 C C . PRO A 1 174 ? 27.03957 54.16967 10.12310 1.000 47.55586 178 PRO A C 1
ATOM 1413 O O . PRO A 1 174 ? 26.31471 54.89818 9.43991 1.000 43.00087 178 PRO A O 1
ATOM 1417 N N . GLU A 1 175 ? 28.14306 54.60584 10.72028 1.000 56.81476 179 GLU A N 1
ATOM 1418 C CA . GLU A 1 175 ? 28.61447 55.96953 10.51681 1.000 55.53735 179 GLU A CA 1
ATOM 1419 C C . GLU A 1 175 ? 29.15439 56.13469 9.09523 1.000 48.23400 179 GLU A C 1
ATOM 1420 O O . GLU A 1 175 ? 29.69411 55.19653 8.49834 1.000 49.38606 179 GLU A O 1
ATOM 1426 N N . LYS A 1 176 ? 28.99992 57.34035 8.55148 1.000 46.93096 180 LYS A N 1
ATOM 1427 C CA . LYS A 1 176 ? 29.51856 57.64095 7.22018 1.000 50.21411 180 LYS A CA 1
ATOM 1428 C C . LYS A 1 176 ? 31.02737 57.38474 7.15172 1.000 55.49771 180 LYS A C 1
ATOM 1429 O O . LYS A 1 176 ? 31.75286 57.50103 8.14725 1.000 54.65941 180 LYS A O 1
ATOM 1435 N N . LEU A 1 177 ? 31.50571 57.01420 5.96614 1.000 46.09697 181 LEU A N 1
ATOM 1436 C CA . LEU A 1 177 ? 32.92662 56.73819 5.79524 1.000 56.17857 181 LEU A CA 1
ATOM 1437 C C . LEU A 1 177 ? 33.70476 58.05189 5.77162 1.000 66.84669 181 LEU A C 1
ATOM 1438 O O . LEU A 1 177 ? 33.44003 58.92492 4.93503 1.000 59.66463 181 LEU A O 1
ATOM 1443 N N . LYS A 1 178 ? 34.65994 58.18522 6.69825 1.000 69.15876 182 LYS A N 1
ATOM 1444 C CA . LYS A 1 178 ? 35.48384 59.38434 6.81705 1.000 72.35494 182 LYS A CA 1
ATOM 1445 C C . LYS A 1 178 ? 36.61930 59.32531 5.80391 1.000 77.52143 182 LYS A C 1
ATOM 1446 O O . LYS A 1 178 ? 37.42223 58.38373 5.82616 1.000 77.67851 182 LYS A O 1
ATOM 1452 N N . ASN A 1 179 ? 36.67466 60.32067 4.91405 1.000 81.77467 183 ASN A N 1
ATOM 1453 C CA . ASN A 1 179 ? 37.79499 60.52363 3.98632 1.000 87.75347 183 ASN A CA 1
ATOM 1454 C C . ASN A 1 179 ? 38.22457 59.21618 3.31350 1.000 86.15174 183 ASN A C 1
ATOM 1455 O O . ASN A 1 179 ? 39.36260 58.75363 3.43623 1.000 84.50537 183 ASN A O 1
ATOM 1460 N N . MET A 1 180 ? 37.28565 58.63198 2.57443 1.000 87.34874 184 MET A N 1
ATOM 1461 C CA . MET A 1 180 ? 37.53755 57.41568 1.81766 1.000 88.80540 184 MET A CA 1
ATOM 1462 C C . MET A 1 180 ? 37.51619 57.71108 0.32661 1.000 88.60794 184 MET A C 1
ATOM 1463 O O . MET A 1 180 ? 36.54475 58.29871 -0.17198 1.000 85.22844 184 MET A O 1
ATOM 1468 N N . PRO A 1 181 ? 38.56756 57.34623 -0.40466 1.000 90.32918 185 PRO A N 1
ATOM 1469 C CA . PRO A 1 181 ? 38.53237 57.46241 -1.86527 1.000 89.47725 185 PRO A CA 1
ATOM 1470 C C . PRO A 1 181 ? 37.77875 56.30719 -2.50542 1.000 84.50460 185 PRO A C 1
ATOM 1471 O O . PRO A 1 181 ? 37.69592 55.20214 -1.95985 1.000 83.14428 185 PRO A O 1
ATOM 1475 N N . THR A 1 182 ? 37.22842 56.58080 -3.68391 1.000 80.50679 186 THR A N 1
ATOM 1476 C CA . THR A 1 182 ? 36.57582 55.53850 -4.46016 1.000 75.69933 186 THR A CA 1
ATOM 1477 C C . THR A 1 182 ? 37.61723 54.51003 -4.88290 1.000 77.24911 186 THR A C 1
ATOM 1478 O O . THR A 1 182 ? 38.60731 54.86985 -5.54221 1.000 78.72279 186 THR A O 1
ATOM 1482 N N . PRO A 1 183 ? 37.43594 53.24134 -4.55543 1.000 74.97408 187 PRO A N 1
ATOM 1483 C CA . PRO A 1 183 ? 38.48872 52.25109 -4.80027 1.000 71.47689 187 PRO A CA 1
ATOM 1484 C C . PRO A 1 183 ? 38.94759 52.27810 -6.24993 1.000 73.25710 187 PRO A C 1
ATOM 1485 O O . PRO A 1 183 ? 38.18321 52.64015 -7.15707 1.000 73.37376 187 PRO A O 1
ATOM 1489 N N . PRO A 1 184 ? 40.20186 51.91479 -6.50399 1.000 74.54523 188 PRO A N 1
ATOM 1490 C CA . PRO A 1 184 ? 40.71606 51.93891 -7.87829 1.000 71.59795 188 PRO A CA 1
ATOM 1491 C C . PRO A 1 184 ? 40.04833 50.87384 -8.72740 1.000 69.10688 188 PRO A C 1
ATOM 1492 O O . PRO A 1 184 ? 39.88962 49.72749 -8.30041 1.000 65.94007 188 PRO A O 1
ATOM 1496 N N . LYS A 1 185 ? 39.65706 51.26190 -9.93897 1.000 63.50347 189 LYS A N 1
ATOM 1497 C CA . LYS A 1 185 ? 39.07506 50.29907 -10.85953 1.000 67.08052 189 LYS A CA 1
ATOM 1498 C C . LYS A 1 185 ? 39.95682 49.05906 -10.95926 1.000 67.61137 189 LYS A C 1
ATOM 1499 O O . LYS A 1 185 ? 41.18377 49.13947 -10.86514 1.000 66.54280 189 LYS A O 1
ATOM 1505 N N . ASP A 1 186 ? 39.31549 47.89924 -11.09919 1.000 61.72257 190 ASP A N 1
ATOM 1506 C CA . ASP A 1 186 ? 40.00315 46.63091 -11.24961 1.000 59.43033 190 ASP A CA 1
ATOM 1507 C C . ASP A 1 186 ? 39.93153 46.17874 -12.70728 1.000 63.75577 190 ASP A C 1
ATOM 1508 O O . ASP A 1 186 ? 39.45550 46.91394 -13.58753 1.000 60.81854 190 ASP A O 1
ATOM 1513 N N . GLU A 1 187 ? 40.40418 44.94896 -12.96156 1.000 63.66027 191 GLU A N 1
ATOM 1514 C CA . GLU A 1 187 ? 40.41091 44.40435 -14.31790 1.000 71.14074 191 GLU A CA 1
ATOM 1515 C C . GLU A 1 187 ? 39.05881 44.57985 -14.99627 1.000 72.83317 191 GLU A C 1
ATOM 1516 O O . GLU A 1 187 ? 38.97944 45.01006 -16.15546 1.000 72.04313 191 GLU A O 1
ATOM 1522 N N . VAL A 1 188 ? 37.97992 44.26661 -14.28116 1.000 69.53185 192 VAL A N 1
ATOM 1523 C CA . VAL A 1 188 ? 36.65369 44.33992 -14.88002 1.000 69.08670 192 VAL A CA 1
ATOM 1524 C C . VAL A 1 188 ? 36.20254 45.78742 -15.01507 1.000 64.15251 192 VAL A C 1
ATOM 1525 O O . VAL A 1 188 ? 35.65510 46.18699 -16.04960 1.000 61.07521 192 VAL A O 1
ATOM 1529 N N . GLU A 1 189 ? 36.42062 46.59772 -13.97994 1.000 56.61364 193 GLU A N 1
ATOM 1530 C CA . GLU A 1 189 ? 35.88052 47.94952 -14.00984 1.000 65.30377 193 GLU A CA 1
ATOM 1531 C C . GLU A 1 189 ? 36.50487 48.77750 -15.12395 1.000 71.21838 193 GLU A C 1
ATOM 1532 O O . GLU A 1 189 ? 35.87135 49.70799 -15.64305 1.000 63.72500 193 GLU A O 1
ATOM 1538 N N . GLN A 1 190 ? 37.74063 48.44992 -15.50773 1.000 73.03664 194 GLN A N 1
ATOM 1539 C CA . GLN A 1 190 ? 38.46258 49.27239 -16.47090 1.000 73.95423 194 GLN A CA 1
ATOM 1540 C C . GLN A 1 190 ? 37.94167 49.06522 -17.89182 1.000 72.77116 194 GLN A C 1
ATOM 1541 O O . GLN A 1 190 ? 37.87839 50.02151 -18.67596 1.000 71.05674 194 GLN A O 1
ATOM 1547 N N . LYS A 1 191 ? 37.52132 47.83969 -18.22045 1.000 69.72455 195 LYS A N 1
ATOM 1548 C CA . LYS A 1 191 ? 36.91327 47.50258 -19.50569 1.000 69.62052 195 LYS A CA 1
ATOM 1549 C C . LYS A 1 191 ? 35.42569 47.85122 -19.57591 1.000 72.50904 195 LYS A C 1
ATOM 1550 O O . LYS A 1 191 ? 34.78899 47.61728 -20.61346 1.000 65.38835 195 LYS A O 1
ATOM 1556 N N . ASP A 1 192 ? 34.86697 48.42387 -18.50859 1.000 71.69762 196 ASP A N 1
ATOM 1557 C CA . ASP A 1 192 ? 33.44079 48.71892 -18.40147 1.000 65.34296 196 ASP A CA 1
ATOM 1558 C C . ASP A 1 192 ? 33.15460 49.48193 -17.12280 1.000 60.51187 196 ASP A C 1
ATOM 1559 O O . ASP A 1 192 ? 33.09246 48.88621 -16.04830 1.000 62.81393 196 ASP A O 1
ATOM 1564 N N . SER A 1 193 ? 32.99381 50.79692 -17.20973 1.000 58.09888 197 SER A N 1
ATOM 1565 C CA . SER A 1 193 ? 32.84080 51.56509 -15.98157 1.000 67.42101 197 SER A CA 1
ATOM 1566 C C . SER A 1 193 ? 31.55642 51.19775 -15.22806 1.000 58.95872 197 SER A C 1
ATOM 1567 O O . SER A 1 193 ? 31.43468 51.50746 -14.03905 1.000 52.97574 197 SER A O 1
ATOM 1570 N N . ALA A 1 194 ? 30.61617 50.50729 -15.87056 1.000 56.26312 198 ALA A N 1
ATOM 1571 C CA . ALA A 1 194 ? 29.34761 50.17355 -15.23433 1.000 56.60907 198 ALA A CA 1
ATOM 1572 C C . ALA A 1 194 ? 29.23325 48.69886 -14.84537 1.000 60.14338 198 ALA A C 1
ATOM 1573 O O . ALA A 1 194 ? 28.16641 48.27021 -14.37932 1.000 53.32479 198 ALA A O 1
ATOM 1575 N N . ALA A 1 195 ? 30.30224 47.91363 -15.00975 1.000 51.19881 199 ALA A N 1
ATOM 1576 C CA . ALA A 1 195 ? 30.22241 46.47642 -14.78062 1.000 49.85054 199 ALA A CA 1
ATOM 1577 C C . ALA A 1 195 ? 29.62598 46.11652 -13.42210 1.000 44.44099 199 ALA A C 1
ATOM 1578 O O . ALA A 1 195 ? 29.10260 45.00815 -13.27179 1.000 50.83181 199 ALA A O 1
ATOM 1580 N N . TYR A 1 196 ? 29.71631 47.00808 -12.43426 1.000 43.66483 200 TYR A N 1
ATOM 1581 C CA . TYR A 1 196 ? 29.22965 46.77446 -11.07795 1.000 39.91698 200 TYR A CA 1
ATOM 1582 C C . TYR A 1 196 ? 28.04267 47.64766 -10.70463 1.000 41.46058 200 TYR A C 1
ATOM 1583 O O . TYR A 1 196 ? 27.72344 47.75906 -9.51747 1.000 36.43864 200 TYR A O 1
ATOM 1592 N N . ASP A 1 197 ? 27.40484 48.30523 -11.66755 1.000 41.60638 201 ASP A N 1
ATOM 1593 C CA . ASP A 1 197 ? 26.27096 49.14345 -11.30654 1.000 37.74390 201 ASP A CA 1
ATOM 1594 C C . ASP A 1 197 ? 25.03847 48.27439 -11.05844 1.000 32.42867 201 ASP A C 1
ATOM 1595 O O . ASP A 1 197 ? 24.97917 47.11544 -11.49154 1.000 32.91952 201 ASP A O 1
ATOM 1600 N N . CYS A 1 198 ? 24.05675 48.84765 -10.34256 1.000 39.42373 202 CYS A N 1
ATOM 1601 C CA . CYS A 1 198 ? 22.81321 48.13116 -10.05020 1.000 32.36738 202 CYS A CA 1
ATOM 1602 C C . CYS A 1 198 ? 22.12764 47.72085 -11.34117 1.000 43.97821 202 CYS A C 1
ATOM 1603 O O . CYS A 1 198 ? 22.03397 48.52958 -12.27844 1.000 41.17478 202 CYS A O 1
ATOM 1606 N N . PRO A 1 199 ? 21.61214 46.49910 -11.41937 1.000 36.57181 203 PRO A N 1
ATOM 1607 C CA . PRO A 1 199 ? 20.89188 46.10531 -12.62357 1.000 34.88602 203 PRO A CA 1
ATOM 1608 C C . PRO A 1 199 ? 19.68307 47.00782 -12.80473 1.000 35.51396 203 PRO A C 1
ATOM 1609 O O . PRO A 1 199 ? 19.11008 47.52627 -11.84145 1.000 37.22702 203 PRO A O 1
ATOM 1613 N N . THR A 1 200 ? 19.33355 47.23944 -14.06632 1.000 37.77766 204 THR A N 1
ATOM 1614 C CA . THR A 1 200 ? 18.11430 47.94086 -14.41619 1.000 38.08058 204 THR A CA 1
ATOM 1615 C C . THR A 1 200 ? 16.95315 46.96383 -14.40215 1.000 36.87789 204 THR A C 1
ATOM 1616 O O . THR A 1 200 ? 17.14015 45.74549 -14.38035 1.000 33.07825 204 THR A O 1
ATOM 1620 N N . MET A 1 201 ? 15.73646 47.50119 -14.48591 1.000 34.61917 205 MET A N 1
ATOM 1621 C CA . MET A 1 201 ? 14.57855 46.62101 -14.65058 1.000 34.16255 205 MET A CA 1
ATOM 1622 C C . MET A 1 201 ? 14.76141 45.69932 -15.85333 1.000 42.99463 205 MET A C 1
ATOM 1623 O O . MET A 1 201 ? 14.46083 44.49643 -15.78411 1.000 36.43254 205 MET A O 1
ATOM 1628 N N . LYS A 1 202 ? 15.29163 46.23939 -16.96114 1.000 41.71862 206 LYS A N 1
ATOM 1629 C CA . LYS A 1 202 ? 15.38928 45.46438 -18.20046 1.000 43.81098 206 LYS A CA 1
ATOM 1630 C C . LYS A 1 202 ? 16.34454 44.28401 -18.04825 1.000 40.60856 206 LYS A C 1
ATOM 1631 O O . LYS A 1 202 ? 16.11322 43.20709 -18.61142 1.000 45.94444 206 LYS A O 1
ATOM 1637 N N . GLN A 1 203 ? 17.42774 44.46510 -17.29284 1.000 34.76913 207 GLN A N 1
ATOM 1638 C CA . GLN A 1 203 ? 18.39282 43.38844 -17.12850 1.000 33.81302 207 GLN A CA 1
ATOM 1639 C C . GLN A 1 203 ? 17.85294 42.25819 -16.25815 1.000 45.34257 207 GLN A C 1
ATOM 1640 O O . GLN A 1 203 ? 18.14904 41.08807 -16.51859 1.000 46.35050 207 GLN A O 1
ATOM 1646 N N . LEU A 1 204 ? 17.05578 42.57189 -15.22868 1.000 46.20770 208 LEU A N 1
ATOM 1647 C CA . LEU A 1 204 ? 16.59090 41.53000 -14.31341 1.000 38.86939 208 LEU A CA 1
ATOM 1648 C C . LEU A 1 204 ? 15.25866 40.91297 -14.70561 1.000 44.11062 208 LEU A C 1
ATOM 1649 O O . LEU A 1 204 ? 15.04619 39.72381 -14.45560 1.000 48.01181 208 LEU A O 1
ATOM 1654 N N . VAL A 1 205 ? 14.33922 41.67610 -15.28915 1.000 38.98199 209 VAL A N 1
ATOM 1655 C CA . VAL A 1 205 ? 12.98324 41.19686 -15.53888 1.000 30.47780 209 VAL A CA 1
ATOM 1656 C C . VAL A 1 205 ? 12.90550 40.82792 -17.01961 1.000 45.46502 209 VAL A C 1
ATOM 1657 O O . VAL A 1 205 ? 12.70465 41.69035 -17.88416 1.000 46.42272 209 VAL A O 1
ATOM 1661 N N . LYS A 1 206 ? 13.08362 39.54028 -17.32757 1.000 51.05302 210 LYS A N 1
ATOM 1662 C CA . LYS A 1 206 ? 13.04933 39.10698 -18.72692 1.000 52.99480 210 LYS A CA 1
ATOM 1663 C C . LYS A 1 206 ? 11.62802 38.95175 -19.26291 1.000 56.02523 210 LYS A C 1
ATOM 1664 O O . LYS A 1 206 ? 11.42714 39.01981 -20.48063 1.000 45.47613 210 LYS A O 1
ATOM 1670 N N . ARG A 1 207 ? 10.63453 38.73587 -18.38445 1.000 44.01388 211 ARG A N 1
ATOM 1671 C CA . ARG A 1 207 ? 9.24216 38.56564 -18.79567 1.000 46.47024 211 ARG A CA 1
ATOM 1672 C C . ARG A 1 207 ? 8.38539 39.72416 -18.27602 1.000 43.74121 211 ARG A C 1
ATOM 1673 O O . ARG A 1 207 ? 7.52442 39.52497 -17.40883 1.000 39.13709 211 ARG A O 1
ATOM 1681 N N . PRO A 1 208 ? 8.56920 40.94223 -18.78714 1.000 41.28951 212 PRO A N 1
ATOM 1682 C CA . PRO A 1 208 ? 7.89985 42.09830 -18.16890 1.000 38.57387 212 PRO A CA 1
ATOM 1683 C C . PRO A 1 208 ? 6.40168 42.10460 -18.35161 1.000 40.83729 212 PRO A C 1
ATOM 1684 O O . PRO A 1 208 ? 5.70599 42.86064 -17.65631 1.000 36.76869 212 PRO A O 1
ATOM 1688 N N . GLU A 1 209 ? 5.87355 41.29070 -19.26205 1.000 37.22162 213 GLU A N 1
ATOM 1689 C CA . GLU A 1 209 ? 4.43235 41.18802 -19.37849 1.000 34.64289 213 GLU A CA 1
ATOM 1690 C C . GLU A 1 209 ? 3.82747 40.46467 -18.18224 1.000 40.38045 213 GLU A C 1
ATOM 1691 O O . GLU A 1 209 ? 2.61269 40.54686 -17.97609 1.000 37.97966 213 GLU A O 1
ATOM 1697 N N . GLU A 1 210 ? 4.64915 39.79811 -17.37375 1.000 28.30406 214 GLU A N 1
ATOM 1698 C CA . GLU A 1 210 ? 4.18320 39.16303 -16.14960 1.000 32.80691 214 GLU A CA 1
ATOM 1699 C C . GLU A 1 210 ? 4.24749 40.06613 -14.91885 1.000 31.46683 214 GLU A C 1
ATOM 1700 O O . GLU A 1 210 ? 3.87337 39.60727 -13.82890 1.000 32.44599 214 GLU A O 1
ATOM 1706 N N . LEU A 1 211 ? 4.69748 41.31784 -15.04140 1.000 29.92980 215 LEU A N 1
ATOM 1707 C CA . LEU A 1 211 ? 4.66117 42.22873 -13.89636 1.000 23.40485 215 LEU A CA 1
ATOM 1708 C C . LEU A 1 211 ? 3.23498 42.64789 -13.61296 1.000 31.04584 215 LEU A C 1
ATOM 1709 O O . LEU A 1 211 ? 2.47811 42.98037 -14.53761 1.000 31.45802 215 LEU A O 1
ATOM 1714 N N . GLY A 1 212 ? 2.86820 42.64499 -12.33088 1.000 21.38188 216 GLY A N 1
ATOM 1715 C CA . GLY A 1 212 ? 1.58125 43.13208 -11.91511 1.000 20.42839 216 GLY A CA 1
ATOM 1716 C C . GLY A 1 212 ? 1.68964 44.53177 -11.36769 1.000 23.98212 216 GLY A C 1
ATOM 1717 O O . GLY A 1 212 ? 2.71195 45.21790 -11.53436 1.000 24.21217 216 GLY A O 1
ATOM 1718 N N . PRO A 1 213 ? 0.65075 44.96304 -10.66874 1.000 22.19594 217 PRO A N 1
ATOM 1719 C CA . PRO A 1 213 ? 0.66867 46.29388 -10.05507 1.000 20.73416 217 PRO A CA 1
ATOM 1720 C C . PRO A 1 213 ? 1.88473 46.45080 -9.16272 1.000 29.71634 217 PRO A C 1
ATOM 1721 O O . PRO A 1 213 ? 2.30976 45.51402 -8.49104 1.000 22.60631 217 PRO A O 1
ATOM 1725 N N . ASN A 1 214 ? 2.50129 47.61675 -9.21615 1.000 21.52353 218 ASN A N 1
ATOM 1726 C CA . ASN A 1 214 ? 3.60298 47.94158 -8.31401 1.000 22.39512 218 ASN A CA 1
ATOM 1727 C C . ASN A 1 214 ? 3.01895 48.51399 -7.02299 1.000 26.08349 218 ASN A C 1
ATOM 1728 O O . ASN A 1 214 ? 2.72953 49.70934 -6.93860 1.000 25.97688 218 ASN A O 1
ATOM 1733 N N . LYS A 1 215 ? 2.84808 47.65868 -6.00487 1.000 20.48643 219 LYS A N 1
ATOM 1734 C CA . LYS A 1 215 ? 2.18659 48.01002 -4.75484 1.000 22.55646 219 LYS A CA 1
ATOM 1735 C C . LYS A 1 215 ? 3.10595 48.01561 -3.55054 1.000 19.95666 219 LYS A C 1
ATOM 1736 O O . LYS A 1 215 ? 2.89356 48.81520 -2.62792 1.000 24.22217 219 LYS A O 1
ATOM 1742 N N . PHE A 1 216 ? 4.10387 47.12069 -3.52523 1.000 20.64694 220 PHE A N 1
ATOM 1743 C CA . PHE A 1 216 ? 4.99413 46.93616 -2.38181 1.000 22.98625 220 PHE A CA 1
ATOM 1744 C C . PHE A 1 216 ? 6.42146 47.12017 -2.87370 1.000 23.03441 220 PHE A C 1
ATOM 1745 O O . PHE A 1 216 ? 7.12897 46.15087 -3.17702 1.000 21.97732 220 PHE A O 1
ATOM 1753 N N . PRO A 1 217 ? 6.87533 48.35650 -2.99628 1.000 20.86392 221 PRO A N 1
ATOM 1754 C CA . PRO A 1 217 ? 8.18497 48.56825 -3.60349 1.000 21.65421 221 PRO A CA 1
ATOM 1755 C C . PRO A 1 217 ? 9.26814 48.00927 -2.71309 1.000 21.43097 221 PRO A C 1
ATOM 1756 O O . PRO A 1 217 ? 9.17996 48.05418 -1.49133 1.000 22.17126 221 PRO A O 1
ATOM 1760 N N . GLY A 1 218 ? 10.31604 47.51542 -3.34085 1.000 19.74212 222 GLY A N 1
ATOM 1761 C CA . GLY A 1 218 ? 11.41653 46.95038 -2.59745 1.000 19.05546 222 GLY A CA 1
ATOM 1762 C C . GLY A 1 218 ? 12.24440 47.99163 -1.85895 1.000 22.54184 222 GLY A C 1
ATOM 1763 O O . GLY A 1 218 ? 12.16413 49.22106 -2.09152 1.000 24.38715 222 GLY A O 1
ATOM 1764 N N . GLY A 1 219 ? 13.03848 47.48778 -0.93518 1.000 20.91302 223 GLY A N 1
ATOM 1765 C CA . GLY A 1 219 ? 14.11721 48.24835 -0.33994 1.000 21.84216 223 GLY A CA 1
ATOM 1766 C C . GLY A 1 219 ? 13.88069 48.59392 1.12328 1.000 20.87368 223 GLY A C 1
ATOM 1767 O O . GLY A 1 219 ? 12.74628 48.74096 1.59512 1.000 21.10627 223 GLY A O 1
ATOM 1768 N N . GLU A 1 220 ? 14.98833 48.76294 1.84129 1.000 21.98108 224 GLU A N 1
ATOM 1769 C CA . GLU A 1 220 ? 14.96262 49.17035 3.24838 1.000 22.70129 224 GLU A CA 1
ATOM 1770 C C . GLU A 1 220 ? 14.16465 50.45325 3.50513 1.000 24.40761 224 GLU A C 1
ATOM 1771 O O . GLU A 1 220 ? 13.45886 50.55687 4.50779 1.000 22.32866 224 GLU A O 1
ATOM 1777 N N . THR A 1 221 ? 14.32684 51.48199 2.65659 1.000 20.74851 225 THR A N 1
ATOM 1778 C CA . THR A 1 221 ? 13.57411 52.72447 2.86191 1.000 22.15617 225 THR A CA 1
ATOM 1779 C C . THR A 1 221 ? 12.08340 52.45815 2.89501 1.000 23.50408 225 THR A C 1
ATOM 1780 O O . THR A 1 221 ? 11.36014 52.95374 3.76776 1.000 22.69593 225 THR A O 1
ATOM 1784 N N . GLU A 1 222 ? 11.59506 51.66573 1.95307 1.000 24.85967 226 GLU A N 1
ATOM 1785 C CA . GLU A 1 222 ? 10.17570 51.37549 1.95936 1.000 21.59793 226 GLU A CA 1
ATOM 1786 C C . GLU A 1 222 ? 9.80113 50.44428 3.12286 1.000 21.88060 226 GLU A C 1
ATOM 1787 O O . GLU A 1 222 ? 8.68794 50.53179 3.66235 1.000 22.42806 226 GLU A O 1
ATOM 1793 N N . ALA A 1 223 ? 10.69171 49.52830 3.49740 1.000 18.20985 227 ALA A N 1
ATOM 1794 C CA . ALA A 1 223 ? 10.38209 48.64690 4.61308 1.000 16.08134 227 ALA A CA 1
ATOM 1795 C C . ALA A 1 223 ? 10.17900 49.44505 5.87533 1.000 19.93054 227 ALA A C 1
ATOM 1796 O O . ALA A 1 223 ? 9.22556 49.21912 6.63270 1.000 21.01836 227 ALA A O 1
ATOM 1798 N N . LEU A 1 224 ? 11.09975 50.36337 6.14225 1.000 20.34393 228 LEU A N 1
ATOM 1799 C CA . LEU A 1 224 ? 10.99011 51.14107 7.37592 1.000 20.87492 228 LEU A CA 1
ATOM 1800 C C . LEU A 1 224 ? 9.75609 52.02011 7.34690 1.000 22.54446 228 LEU A C 1
ATOM 1801 O O . LEU A 1 224 ? 9.08428 52.20684 8.38018 1.000 23.16121 228 LEU A O 1
ATOM 1806 N N . ARG A 1 225 ? 9.43083 52.58334 6.18043 1.000 20.56029 229 ARG A N 1
ATOM 1807 C CA . ARG A 1 225 ? 8.21526 53.37458 6.10132 1.000 20.53432 229 ARG A CA 1
ATOM 1808 C C . ARG A 1 225 ? 6.99579 52.52087 6.35744 1.000 23.57829 229 ARG A C 1
ATOM 1809 O O . ARG A 1 225 ? 6.06416 52.94427 7.05717 1.000 25.26477 229 ARG A O 1
ATOM 1817 N N . ARG A 1 226 ? 6.97549 51.30023 5.80247 1.000 21.00538 230 ARG A N 1
ATOM 1818 C CA . ARG A 1 226 ? 5.78741 50.48712 5.99257 1.000 20.22370 230 ARG A CA 1
ATOM 1819 C C . ARG A 1 226 ? 5.68847 50.02522 7.43336 1.000 19.03437 230 ARG A C 1
ATOM 1820 O O . ARG A 1 226 ? 4.58336 49.97488 8.01036 1.000 25.22772 230 ARG A O 1
ATOM 1828 N N . MET A 1 227 ? 6.83033 49.67221 8.02837 1.000 18.42617 231 MET A N 1
ATOM 1829 C CA . MET A 1 227 ? 6.81831 49.34740 9.44852 1.000 23.19119 231 MET A CA 1
ATOM 1830 C C . MET A 1 227 ? 6.27006 50.50999 10.26579 1.000 23.67928 231 MET A C 1
ATOM 1831 O O . MET A 1 227 ? 5.38902 50.32843 11.11225 1.000 20.67633 231 MET A O 1
ATOM 1836 N N . GLU A 1 228 ? 6.74604 51.72385 9.99981 1.000 22.10482 232 GLU A N 1
ATOM 1837 C CA . GLU A 1 228 ? 6.29056 52.83979 10.83801 1.000 22.96913 232 GLU A CA 1
ATOM 1838 C C . GLU A 1 228 ? 4.80879 53.09141 10.64790 1.000 22.27621 232 GLU A C 1
ATOM 1839 O O . GLU A 1 228 ? 4.09100 53.41434 11.60409 1.000 26.81708 232 GLU A O 1
ATOM 1845 N N . GLU A 1 229 ? 4.31644 52.93523 9.41395 1.000 21.79226 233 GLU A N 1
ATOM 1846 C CA . GLU A 1 229 ? 2.88706 53.10112 9.15572 1.000 24.80410 233 GLU A CA 1
ATOM 1847 C C . GLU A 1 229 ? 2.06137 52.02481 9.85374 1.000 25.44748 233 GLU A C 1
ATOM 1848 O O . GLU A 1 229 ? 0.99068 52.31249 10.39318 1.000 30.77662 233 GLU A O 1
ATOM 1854 N N . SER A 1 230 ? 2.55098 50.78559 9.87173 1.000 23.55735 234 SER A N 1
ATOM 1855 C CA . SER A 1 230 ? 1.83373 49.70733 10.54952 1.000 22.59225 234 SER A CA 1
ATOM 1856 C C . SER A 1 230 ? 1.79859 49.91692 12.05202 1.000 29.61202 234 SER A C 1
ATOM 1857 O O . SER A 1 230 ? 0.87805 49.43966 12.72190 1.000 34.99325 234 SER A O 1
ATOM 1860 N N . LEU A 1 231 ? 2.82231 50.55144 12.60478 1.000 23.29271 235 LEU A N 1
ATOM 1861 C CA . LEU A 1 231 ? 2.90695 50.74701 14.05359 1.000 28.74253 235 LEU A CA 1
ATOM 1862 C C . LEU A 1 231 ? 2.16058 51.98190 14.55013 1.000 32.75280 235 LEU A C 1
ATOM 1863 O O . LEU A 1 231 ? 2.10647 52.20218 15.77105 1.000 25.74634 235 LEU A O 1
ATOM 1868 N N . LYS A 1 232 ? 1.59044 52.78443 13.63902 1.000 26.04011 236 LYS A N 1
ATOM 1869 C CA . LYS A 1 232 ? 0.95613 54.03195 14.05259 1.000 30.15278 236 LYS A CA 1
ATOM 1870 C C . LYS A 1 232 ? -0.25877 53.76008 14.89822 1.000 25.54294 236 LYS A C 1
ATOM 1871 O O . LYS A 1 232 ? -0.51111 54.48264 15.86853 1.000 29.72486 236 LYS A O 1
ATOM 1877 N N . ASP A 1 233 ? -1.04537 52.73449 14.54086 1.000 21.39119 237 ASP A N 1
ATOM 1878 C CA . ASP A 1 233 ? -2.23137 52.40661 15.32849 1.000 17.58316 237 ASP A CA 1
ATOM 1879 C C . ASP A 1 233 ? -1.78047 51.42224 16.39344 1.000 25.11346 237 ASP A C 1
ATOM 1880 O O . ASP A 1 233 ? -1.72160 50.20780 16.16677 1.000 23.92993 237 ASP A O 1
ATOM 1885 N N . GLU A 1 234 ? -1.44153 51.95318 17.57964 1.000 21.46293 238 GLU A N 1
ATOM 1886 C CA . GLU A 1 234 ? -0.87260 51.10126 18.62818 1.000 21.92170 238 GLU A CA 1
ATOM 1887 C C . GLU A 1 234 ? -1.89738 50.11744 19.17221 1.000 20.59117 238 GLU A C 1
ATOM 1888 O O . GLU A 1 234 ? -1.51993 49.04391 19.70284 1.000 22.19831 238 GLU A O 1
ATOM 1894 N N . ILE A 1 235 ? -3.17792 50.46552 19.08336 1.000 21.02366 239 ILE A N 1
ATOM 1895 C CA . ILE A 1 235 ? -4.22278 49.58008 19.56231 1.000 19.50449 239 ILE A CA 1
ATOM 1896 C C . ILE A 1 235 ? -4.36932 48.39884 18.60955 1.000 24.77381 239 ILE A C 1
ATOM 1897 O O . ILE A 1 235 ? -4.50049 47.23926 19.03588 1.000 23.12249 239 ILE A O 1
ATOM 1902 N N . TRP A 1 236 ? -4.34673 48.68281 17.30133 1.000 22.21167 240 TRP A N 1
ATOM 1903 C CA . TRP A 1 236 ? -4.39750 47.60672 16.31989 1.000 19.72085 240 TRP A CA 1
ATOM 1904 C C . TRP A 1 236 ? -3.20845 46.67837 16.51558 1.000 21.17414 240 TRP A C 1
ATOM 1905 O O . TRP A 1 236 ? -3.34873 45.44882 16.45614 1.000 22.24472 240 TRP A O 1
ATOM 1916 N N . VAL A 1 237 ? -2.03708 47.25093 16.76954 1.000 19.19360 241 VAL A N 1
ATOM 1917 C CA . VAL A 1 237 ? -0.83167 46.44294 16.97221 1.000 19.39355 241 VAL A CA 1
ATOM 1918 C C . VAL A 1 237 ? -0.95895 45.60392 18.23340 1.000 21.76528 241 VAL A C 1
ATOM 1919 O O . VAL A 1 237 ? -0.69037 44.38419 18.24665 1.000 21.46146 241 VAL A O 1
ATOM 1923 N N . ALA A 1 238 ? -1.34213 46.26046 19.32599 1.000 21.97544 242 ALA A N 1
ATOM 1924 C CA . ALA A 1 238 ? -1.31632 45.60749 20.62373 1.000 27.88668 242 ALA A CA 1
ATOM 1925 C C . ALA A 1 238 ? -2.32876 44.48429 20.68573 1.000 18.37959 242 ALA A C 1
ATOM 1926 O O . ALA A 1 238 ? -2.10567 43.48682 21.37986 1.000 26.07406 242 ALA A O 1
ATOM 1928 N N . ARG A 1 239 ? -3.46098 44.64676 20.01564 1.000 18.94885 243 ARG A N 1
ATOM 1929 C CA . ARG A 1 239 ? -4.56889 43.72601 20.16798 1.000 21.06183 243 ARG A CA 1
ATOM 1930 C C . ARG A 1 239 ? -4.70664 42.82272 18.95063 1.000 21.81814 243 ARG A C 1
ATOM 1931 O O . ARG A 1 239 ? -5.67965 42.07811 18.85409 1.000 22.17450 243 ARG A O 1
ATOM 1939 N N . PHE A 1 240 ? -3.69752 42.84179 18.07856 1.000 18.37641 244 PHE A N 1
ATOM 1940 C CA . PHE A 1 240 ? -3.70564 42.03517 16.85514 1.000 19.65342 244 PHE A CA 1
ATOM 1941 C C . PHE A 1 240 ? -3.90383 40.55756 17.19260 1.000 21.55520 244 PHE A C 1
ATOM 1942 O O . PHE A 1 240 ? -3.21819 40.02121 18.06558 1.000 21.30169 244 PHE A O 1
ATOM 1950 N N . GLU A 1 241 ? -4.81474 39.89778 16.47790 1.000 21.88204 245 GLU A N 1
ATOM 1951 C CA . GLU A 1 241 ? -4.99986 38.44733 16.60614 1.000 17.46817 245 GLU A CA 1
ATOM 1952 C C . GLU A 1 241 ? -5.05957 37.89761 15.19361 1.000 16.24192 245 GLU A C 1
ATOM 1953 O O . GLU A 1 241 ? -6.04276 38.11921 14.48194 1.000 20.01923 245 GLU A O 1
ATOM 1959 N N . LYS A 1 242 ? -3.98483 37.20181 14.80283 1.000 18.02397 246 LYS A N 1
ATOM 1960 C CA . LYS A 1 242 ? -3.82681 36.76108 13.41891 1.000 18.30683 246 LYS A CA 1
ATOM 1961 C C . LYS A 1 242 ? -5.04037 36.00331 12.90991 1.000 18.61216 246 LYS A C 1
ATOM 1962 O O . LYS A 1 242 ? -5.47707 36.25241 11.77242 1.000 19.12368 246 LYS A O 1
ATOM 1968 N N . PRO A 1 243 ? -5.61576 35.07167 13.66448 1.000 20.13900 247 PRO A N 1
ATOM 1969 C CA . PRO A 1 243 ? -6.73923 34.28329 13.14084 1.000 20.75702 247 PRO A CA 1
ATOM 1970 C C . PRO A 1 243 ? -7.94917 35.12152 12.80868 1.000 23.32331 247 PRO A C 1
ATOM 1971 O O . PRO A 1 243 ? -8.80076 34.68897 12.01990 1.000 28.01296 247 PRO A O 1
ATOM 1975 N N . ASN A 1 244 ? -8.06487 36.30210 13.39730 1.000 20.99628 248 ASN A N 1
ATOM 1976 C CA . ASN A 1 244 ? -9.18748 37.19913 13.17633 1.000 23.49968 248 ASN A CA 1
ATOM 1977 C C . ASN A 1 244 ? -8.95260 38.22325 12.08942 1.000 24.35666 248 ASN A C 1
ATOM 1978 O O . ASN A 1 244 ? -9.80147 39.09511 11.89615 1.000 28.70755 248 ASN A O 1
ATOM 1983 N N . THR A 1 245 ? -7.86011 38.12937 11.34287 1.000 20.84203 249 THR A N 1
ATOM 1984 C CA . THR A 1 245 ? -7.68353 39.03897 10.23031 1.000 17.82888 249 THR A CA 1
ATOM 1985 C C . THR A 1 245 ? -8.21574 38.39349 8.95163 1.000 24.89449 249 THR A C 1
ATOM 1986 O O . THR A 1 245 ? -8.12943 37.17746 8.75653 1.000 21.13233 249 THR A O 1
ATOM 1990 N N . ALA A 1 246 ? -8.76424 39.22628 8.07453 1.000 19.14423 250 ALA A N 1
ATOM 1991 C CA . ALA A 1 246 ? -9.51493 38.67915 6.94245 1.000 18.87448 250 ALA A CA 1
ATOM 1992 C C . ALA A 1 246 ? -8.57478 38.33649 5.79795 1.000 19.95060 250 ALA A C 1
ATOM 1993 O O . ALA A 1 246 ? -7.68300 39.11561 5.48200 1.000 20.83494 250 ALA A O 1
ATOM 1995 N N . PRO A 1 247 ? -8.78404 37.18894 5.15057 1.000 18.33396 251 PRO A N 1
ATOM 1996 C CA . PRO A 1 247 ? -7.95435 36.83656 3.99059 1.000 17.47254 251 PRO A CA 1
ATOM 1997 C C . PRO A 1 247 ? -8.36294 37.53632 2.72558 1.000 20.28868 251 PRO A C 1
ATOM 1998 O O . PRO A 1 247 ? -7.60062 37.52373 1.75250 1.000 24.70944 251 PRO A O 1
ATOM 2002 N N . ASN A 1 248 ? -9.56652 38.10108 2.69024 1.000 17.53791 252 ASN A N 1
ATOM 2003 C CA . ASN A 1 248 ? -10.17593 38.56524 1.45440 1.000 20.65467 252 ASN A CA 1
ATOM 2004 C C . ASN A 1 248 ? -10.73626 39.96849 1.62252 1.000 24.54549 252 ASN A C 1
ATOM 2005 O O . ASN A 1 248 ? -11.68379 40.33994 0.93625 1.000 23.08473 252 ASN A O 1
ATOM 2010 N N . SER A 1 249 ? -10.21678 40.73045 2.57064 1.000 24.79356 253 SER A N 1
ATOM 2011 C CA . SER A 1 249 ? -10.39603 42.17286 2.51844 1.000 21.71317 253 SER A CA 1
ATOM 2012 C C . SER A 1 249 ? -9.68431 42.70168 1.28250 1.000 23.25780 253 SER A C 1
ATOM 2013 O O . SER A 1 249 ? -8.73539 42.09740 0.77477 1.000 23.93903 253 SER A O 1
ATOM 2016 N N . LEU A 1 250 ? -10.19037 43.80926 0.72938 1.000 21.88486 254 LEU A N 1
ATOM 2017 C CA . LEU A 1 250 ? -9.52779 44.31124 -0.47691 1.000 22.47429 254 LEU A CA 1
ATOM 2018 C C . LEU A 1 250 ? -8.16423 44.91280 -0.15377 1.000 22.42741 254 LEU A C 1
ATOM 2019 O O . LEU A 1 250 ? -7.21735 44.77829 -0.93854 1.000 29.09751 254 LEU A O 1
ATOM 2024 N N . GLU A 1 251 ? -8.06282 45.60091 0.98344 1.000 22.13880 255 GLU A N 1
ATOM 2025 C CA . GLU A 1 251 ? -6.77392 46.02306 1.52763 1.000 22.49866 255 GLU A CA 1
ATOM 2026 C C . GLU A 1 251 ? -6.23854 44.93846 2.44888 1.000 19.83454 255 GLU A C 1
ATOM 2027 O O . GLU A 1 251 ? -6.99793 44.32654 3.18910 1.000 22.32841 255 GLU A O 1
ATOM 2033 N N . PRO A 1 252 ? -4.93600 44.74999 2.45769 1.000 20.42275 256 PRO A N 1
ATOM 2034 C CA . PRO A 1 252 ? -4.36845 43.71503 3.33086 1.000 19.49448 256 PRO A CA 1
ATOM 2035 C C . PRO A 1 252 ? -4.76291 43.96493 4.76775 1.000 21.38449 256 PRO A C 1
ATOM 2036 O O . PRO A 1 252 ? -4.74467 45.10171 5.25791 1.000 22.64741 256 PRO A O 1
ATOM 2040 N N . SER A 1 253 ? -5.05783 42.87578 5.46305 1.000 17.66363 257 SER A N 1
ATOM 2041 C CA . SER A 1 253 ? -5.47139 42.97395 6.84890 1.000 15.30708 257 SER A CA 1
ATOM 2042 C C . SER A 1 253 ? -4.30995 42.77859 7.80085 1.000 20.46841 257 SER A C 1
ATOM 2043 O O . SER A 1 253 ? -4.49316 42.92312 9.01422 1.000 20.24637 257 SER A O 1
ATOM 2046 N N . THR A 1 254 ? -3.13937 42.43028 7.28496 1.000 17.98776 258 THR A N 1
ATOM 2047 C CA . THR A 1 254 ? -1.93843 42.27936 8.10388 1.000 15.64206 258 THR A CA 1
ATOM 2048 C C . THR A 1 254 ? -0.88390 43.26633 7.58797 1.000 18.01509 258 THR A C 1
ATOM 2049 O O . THR A 1 254 ? -1.19291 44.17549 6.80296 1.000 19.68940 258 THR A O 1
ATOM 2053 N N . THR A 1 255 ? 0.36356 43.11433 8.03329 1.000 16.65711 259 THR A N 1
ATOM 2054 C CA . THR A 1 255 ? 1.31468 44.21216 7.78650 1.000 20.33292 259 THR A CA 1
ATOM 2055 C C . THR A 1 255 ? 1.90359 44.24974 6.38147 1.000 21.05886 259 THR A C 1
ATOM 2056 O O . THR A 1 255 ? 2.32998 45.31810 5.94246 1.000 18.46587 259 THR A O 1
ATOM 2060 N N . VAL A 1 256 ? 1.96096 43.12914 5.67890 1.000 16.96775 260 VAL A N 1
ATOM 2061 C CA . VAL A 1 256 ? 2.68760 42.97000 4.41453 1.000 16.88917 260 VAL A CA 1
ATOM 2062 C C . VAL A 1 256 ? 4.14266 43.39686 4.59454 1.000 18.98540 260 VAL A C 1
ATOM 2063 O O . VAL A 1 256 ? 4.78889 43.91896 3.68344 1.000 19.24372 260 VAL A O 1
ATOM 2067 N N . LEU A 1 257 ? 4.70481 43.10107 5.75597 1.000 15.06782 261 LEU A N 1
ATOM 2068 C CA . LEU A 1 257 ? 6.13706 43.27569 5.91567 1.000 17.23073 261 LEU A CA 1
ATOM 2069 C C . LEU A 1 257 ? 6.88815 42.02976 5.47935 1.000 18.83388 261 LEU A C 1
ATOM 2070 O O . LEU A 1 257 ? 8.12406 42.03680 5.45080 1.000 17.57400 261 LEU A O 1
ATOM 2075 N N . SER A 1 258 ? 6.17611 40.95780 5.10577 1.000 15.52568 262 SER A N 1
ATOM 2076 C CA . SER A 1 258 ? 6.87767 39.71180 4.83313 1.000 15.73930 262 SER A CA 1
ATOM 2077 C C . SER A 1 258 ? 7.90433 39.83400 3.71013 1.000 16.85635 262 SER A C 1
ATOM 2078 O O . SER A 1 258 ? 8.98235 39.22895 3.83517 1.000 16.68347 262 SER A O 1
ATOM 2081 N N . PRO A 1 259 ? 7.66227 40.54031 2.59717 1.000 14.91435 263 PRO A N 1
ATOM 2082 C CA . PRO A 1 259 ? 8.72095 40.59957 1.57812 1.000 17.34400 263 PRO A CA 1
ATOM 2083 C C . PRO A 1 259 ? 9.96146 41.28086 2.09976 1.000 18.47122 263 PRO A C 1
ATOM 2084 O O . PRO A 1 259 ? 11.09172 40.91665 1.73453 1.000 18.69663 263 PRO A O 1
ATOM 2088 N N . TYR A 1 260 ? 9.76311 42.29808 2.95256 1.000 17.51671 264 TYR A N 1
ATOM 2089 C CA . TYR A 1 260 ? 10.89013 43.04718 3.48291 1.000 17.73019 264 TYR A CA 1
ATOM 2090 C C . TYR A 1 260 ? 11.68724 42.20552 4.45847 1.000 17.79092 264 TYR A C 1
ATOM 2091 O O . TYR A 1 260 ? 12.92295 42.21131 4.42228 1.000 21.52175 264 TYR A O 1
ATOM 2100 N N . LEU A 1 261 ? 10.99400 41.47225 5.34164 1.000 16.68862 265 LEU A N 1
ATOM 2101 C CA . LEU A 1 261 ? 11.67003 40.54049 6.23585 1.000 13.94724 265 LEU A CA 1
ATOM 2102 C C . LEU A 1 261 ? 12.37716 39.43538 5.46358 1.000 18.73860 265 LEU A C 1
ATOM 2103 O O . LEU A 1 261 ? 13.43207 38.94626 5.90086 1.000 21.08106 265 LEU A O 1
ATOM 2108 N N . LYS A 1 262 ? 11.80466 38.99695 4.33929 1.000 16.02593 266 LYS A N 1
ATOM 2109 C CA . LYS A 1 262 ? 12.42766 37.88828 3.61958 1.000 17.43163 266 LYS A CA 1
ATOM 2110 C C . LYS A 1 262 ? 13.78535 38.29746 3.06512 1.000 18.88449 266 LYS A C 1
ATOM 2111 O O . LYS A 1 262 ? 14.75567 37.50623 3.08555 1.000 19.51402 266 LYS A O 1
ATOM 2117 N N . PHE A 1 263 ? 13.86184 39.49945 2.50848 1.000 20.42114 267 PHE A N 1
ATOM 2118 C CA . PHE A 1 263 ? 15.11365 39.97287 1.93242 1.000 21.51715 267 PHE A CA 1
ATOM 2119 C C . PHE A 1 263 ? 16.00012 40.62957 2.97505 1.000 25.22868 267 PHE A C 1
ATOM 2120 O O . PHE A 1 263 ? 17.14447 40.98958 2.65850 1.000 23.44530 267 PHE A O 1
ATOM 2128 N N . GLY A 1 264 ? 15.50140 40.79438 4.20045 1.000 21.44037 268 GLY A N 1
ATOM 2129 C CA . GLY A 1 264 ? 16.21950 41.52628 5.24666 1.000 21.15965 268 GLY A CA 1
ATOM 2130 C C . GLY A 1 264 ? 16.28951 43.02033 4.99686 1.000 26.20536 268 GLY A C 1
ATOM 2131 O O . GLY A 1 264 ? 17.18330 43.69112 5.52936 1.000 21.03735 268 GLY A O 1
ATOM 2132 N N . CYS A 1 265 ? 15.39114 43.54438 4.16475 1.000 20.21968 269 CYS A N 1
ATOM 2133 C CA . CYS A 1 265 ? 15.22199 44.99541 4.06768 1.000 20.33922 269 CYS A CA 1
ATOM 2134 C C . CYS A 1 265 ? 14.75113 45.57969 5.38683 1.000 22.21773 269 CYS A C 1
ATOM 2135 O O . CYS A 1 265 ? 14.97478 46.76809 5.66038 1.000 21.12716 269 CYS A O 1
ATOM 2138 N N . LEU A 1 266 ? 14.02284 44.78124 6.17167 1.000 21.42705 270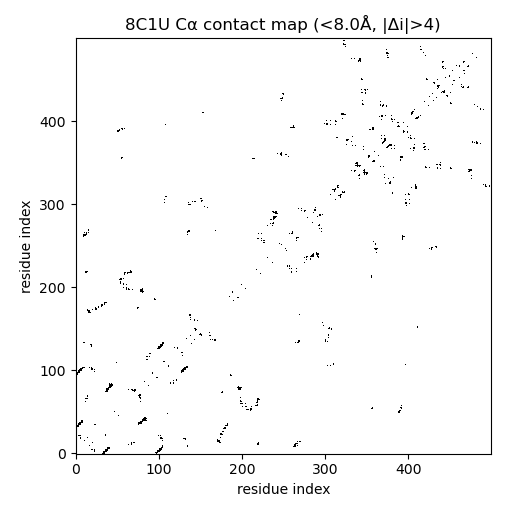 LEU A N 1
ATOM 2139 C CA . LEU A 1 266 ? 13.63181 45.09679 7.53213 1.000 19.99424 270 LEU A CA 1
ATOM 2140 C C . LEU A 1 266 ? 14.31839 44.10622 8.45227 1.000 22.59178 270 LEU A C 1
ATOM 2141 O O . LEU A 1 266 ? 14.18542 42.89183 8.25466 1.000 22.23637 270 LEU A O 1
ATOM 2146 N N . SER A 1 267 ? 15.01793 44.61506 9.47915 1.000 21.82031 271 SER A N 1
ATOM 2147 C CA . SER A 1 267 ? 15.53186 43.72374 10.51662 1.000 22.33431 271 SER A CA 1
ATOM 2148 C C . SER A 1 267 ? 14.38046 43.17740 11.36257 1.000 19.97471 271 SER A C 1
ATOM 2149 O O . SER A 1 267 ? 13.55422 43.93940 11.89698 1.000 20.92620 271 SER A O 1
ATOM 2152 N N . ALA A 1 268 ? 14.31352 41.84517 11.48611 1.000 19.16102 272 ALA A N 1
ATOM 2153 C CA . ALA A 1 268 ? 13.29401 41.28927 12.37235 1.000 18.13322 272 ALA A CA 1
ATOM 2154 C C . ALA A 1 268 ? 13.59569 41.63333 13.82379 1.000 21.12978 272 ALA A C 1
ATOM 2155 O O . ALA A 1 268 ? 12.68948 41.68267 14.65480 1.000 20.18139 272 ALA A O 1
ATOM 2157 N N . ARG A 1 269 ? 14.86781 41.83918 14.14200 1.000 20.94679 273 ARG A N 1
ATOM 2158 C CA . ARG A 1 269 ? 15.21358 42.22742 15.50372 1.000 21.01626 273 ARG A CA 1
ATOM 2159 C C . ARG A 1 269 ? 14.71929 43.63860 15.81654 1.000 22.95604 273 ARG A C 1
ATOM 2160 O O . ARG A 1 269 ? 14.21715 43.89554 16.91966 1.000 24.14650 273 ARG A O 1
ATOM 2168 N N . LEU A 1 270 ? 14.87186 44.56993 14.87033 1.000 22.32532 274 LEU A N 1
ATOM 2169 C CA . LEU A 1 270 ? 14.28086 45.90310 15.02029 1.000 22.71861 274 LEU A CA 1
ATOM 2170 C C . LEU A 1 270 ? 12.76439 45.82788 15.15499 1.000 22.27499 274 LEU A C 1
ATOM 2171 O O . LEU A 1 270 ? 12.16606 46.45606 16.02848 1.000 21.69780 274 LEU A O 1
ATOM 2176 N N . PHE A 1 271 ? 12.10946 45.06202 14.28088 1.000 19.66144 275 PHE A N 1
ATOM 2177 C CA . PHE A 1 271 ? 10.64942 44.99863 14.34266 1.000 21.20817 275 PHE A CA 1
ATOM 2178 C C . PHE A 1 271 ? 10.19543 44.44670 15.69805 1.000 20.78048 275 PHE A C 1
ATOM 2179 O O . PHE A 1 271 ? 9.28294 44.97907 16.34211 1.000 20.73721 275 PHE A O 1
ATOM 2187 N N . ASN A 1 272 ? 10.86476 43.38682 16.16073 1.000 19.45993 276 ASN A N 1
ATOM 2188 C CA . ASN A 1 272 ? 10.54183 42.81043 17.45777 1.000 19.67234 276 ASN A CA 1
ATOM 2189 C C . ASN A 1 272 ? 10.70389 43.84993 18.56281 1.000 20.74452 276 ASN A C 1
ATOM 2190 O O . ASN A 1 272 ? 9.84306 43.99875 19.44582 1.000 21.94363 276 ASN A O 1
ATOM 2195 N N . GLN A 1 273 ? 11.77129 44.62189 18.49373 1.000 21.51257 277 GLN A N 1
ATOM 2196 C CA . GLN A 1 273 ? 11.99642 45.63090 19.52485 1.000 24.06546 277 GLN A CA 1
ATOM 2197 C C . GLN A 1 273 ? 10.91940 46.71808 19.49872 1.000 29.21938 277 GLN A C 1
ATOM 2198 O O . GLN A 1 273 ? 10.41069 47.12307 20.55021 1.000 23.24783 277 GLN A O 1
ATOM 2204 N N . LYS A 1 274 ? 10.54107 47.19474 18.30806 1.000 21.88221 278 LYS A N 1
ATOM 2205 C CA . LYS A 1 274 ? 9.47946 48.18846 18.21542 1.000 23.26083 278 LYS A CA 1
ATOM 2206 C C . LYS A 1 274 ? 8.15077 47.62753 18.71243 1.000 29.03783 278 LYS A C 1
ATOM 2207 O O . LYS A 1 274 ? 7.34304 48.34371 19.32592 1.000 24.07439 278 LYS A O 1
ATOM 2213 N N . LEU A 1 275 ? 7.88177 46.34118 18.43068 1.000 21.78751 279 LEU A N 1
ATOM 2214 C CA . LEU A 1 275 ? 6.65397 45.74186 18.93716 1.000 18.17098 279 LEU A CA 1
ATOM 2215 C C . LEU A 1 275 ? 6.67024 45.65614 20.46081 1.000 20.80170 279 LEU A C 1
ATOM 2216 O O . LEU A 1 275 ? 5.64561 45.88998 21.11621 1.000 22.86663 279 LEU A O 1
ATOM 2221 N N . LYS A 1 276 ? 7.81476 45.29710 21.03527 1.000 23.01589 280 LYS A N 1
ATOM 2222 C CA . LYS A 1 276 ? 7.87936 45.20238 22.48448 1.000 22.58714 280 LYS A CA 1
ATOM 2223 C C . LYS A 1 276 ? 7.63712 46.55960 23.14001 1.000 21.21685 280 LYS A C 1
ATOM 2224 O O . LYS A 1 276 ? 7.01085 46.62665 24.20555 1.000 27.97637 280 LYS A O 1
ATOM 2230 N N . GLU A 1 277 ? 8.10914 47.64441 22.52172 1.000 26.37055 281 GLU A N 1
ATOM 2231 C CA . GLU A 1 277 ? 7.85911 48.96671 23.09505 1.000 27.26671 281 GLU A CA 1
ATOM 2232 C C . GLU A 1 277 ? 6.37389 49.27215 23.13090 1.000 28.40558 281 GLU A C 1
ATOM 2233 O O . GLU A 1 277 ? 5.85277 49.78379 24.13244 1.000 32.50812 281 GLU A O 1
ATOM 2239 N N . ILE A 1 278 ? 5.65488 48.94034 22.05780 1.000 22.58180 282 ILE A N 1
ATOM 2240 C CA . ILE A 1 278 ? 4.22046 49.18566 22.06664 1.000 20.64857 282 ILE A CA 1
ATOM 2241 C C . ILE A 1 278 ? 3.52807 48.31516 23.10083 1.000 25.23854 282 ILE A C 1
ATOM 2242 O O . ILE A 1 278 ? 2.63957 48.78782 23.81550 1.000 29.36707 282 ILE A O 1
ATOM 2247 N N . ILE A 1 279 ? 3.89127 47.02481 23.18379 1.000 23.06561 283 ILE A N 1
ATOM 2248 C CA . ILE A 1 279 ? 3.23717 46.13420 24.13978 1.000 25.47605 283 ILE A CA 1
ATOM 2249 C C . ILE A 1 279 ? 3.44089 46.63488 25.56089 1.000 26.80919 283 ILE A C 1
ATOM 2250 O O . ILE A 1 279 ? 2.53358 46.55616 26.39384 1.000 30.23920 283 ILE A O 1
ATOM 2255 N N . LYS A 1 280 ? 4.63896 47.14030 25.85983 1.000 28.33550 284 LYS A N 1
ATOM 2256 C CA . LYS A 1 280 ? 4.92014 47.70130 27.18461 1.000 35.49246 284 LYS A CA 1
ATOM 2257 C C . LYS A 1 280 ? 3.95455 48.83503 27.51343 1.000 35.52864 284 LYS A C 1
ATOM 2258 O O . LYS A 1 280 ? 3.46494 48.93794 28.64168 1.000 39.89327 284 LYS A O 1
ATOM 2264 N N . ARG A 1 281 ? 3.64094 49.66277 26.51602 1.000 34.43584 285 ARG A N 1
ATOM 2265 C CA . ARG A 1 281 ? 2.75148 50.81958 26.60887 1.000 34.08315 285 ARG A CA 1
ATOM 2266 C C . ARG A 1 281 ? 1.27419 50.45703 26.68972 1.000 36.21477 285 ARG A C 1
ATOM 2267 O O . ARG A 1 281 ? 0.46008 51.29225 27.09806 1.000 31.81509 285 ARG A O 1
ATOM 2275 N N . GLN A 1 282 ? 0.87456 49.27631 26.22029 1.000 24.18612 286 GLN A N 1
ATOM 2276 C CA . GLN A 1 282 ? -0.52979 48.97720 25.97393 1.000 23.87515 286 GLN A CA 1
ATOM 2277 C C . GLN A 1 282 ? -0.82322 47.74604 26.80388 1.000 37.57340 286 GLN A C 1
ATOM 2278 O O . GLN A 1 282 ? -0.59451 46.60434 26.35490 1.000 29.46779 286 GLN A O 1
ATOM 2284 N N . PRO A 1 283 ? -1.30362 47.93905 28.03125 1.000 38.95880 287 PRO A N 1
ATOM 2285 C CA . PRO A 1 283 ? -1.43525 46.81185 28.96208 1.000 31.72729 287 PRO A CA 1
ATOM 2286 C C . PRO A 1 283 ? -2.43628 45.78349 28.51729 1.000 30.69668 287 PRO A C 1
ATOM 2287 O O . PRO A 1 283 ? -2.27427 44.61462 28.87858 1.000 38.81601 287 PRO A O 1
ATOM 2291 N N . LYS A 1 284 ? -3.48202 46.15633 27.77684 1.000 31.60361 288 LYS A N 1
ATOM 2292 C CA . LYS A 1 284 ? -4.36530 45.14964 27.19735 1.000 31.71858 288 LYS A CA 1
ATOM 2293 C C . LYS A 1 284 ? -3.81121 44.78391 25.81700 1.000 32.38638 288 LYS A C 1
ATOM 2294 O O . LYS A 1 284 ? -3.92986 45.55844 24.85832 1.000 27.13047 288 LYS A O 1
ATOM 2300 N N . HIS A 1 285 ? -3.19801 43.60761 25.70802 1.000 27.51309 289 HIS A N 1
ATOM 2301 C CA . HIS A 1 285 ? -2.61944 43.23555 24.42476 1.000 24.71101 289 HIS A CA 1
ATOM 2302 C C . HIS A 1 285 ? -2.76453 41.72970 24.23835 1.000 30.14133 289 HIS A C 1
ATOM 2303 O O . HIS A 1 285 ? -2.97310 40.98316 25.20092 1.000 26.68653 289 HIS A O 1
ATOM 2310 N N . SER A 1 286 ? -2.60649 41.28426 22.99039 1.000 21.20489 290 SER A N 1
ATOM 2311 C CA . SER A 1 286 ? -2.63314 39.85121 22.75622 1.000 20.17863 290 SER A CA 1
ATOM 2312 C C . SER A 1 286 ? -1.26827 39.20404 23.04072 1.000 21.82677 290 SER A C 1
ATOM 2313 O O . SER A 1 286 ? -0.22024 39.86899 23.19382 1.000 23.26779 290 SER A O 1
ATOM 2316 N N . GLN A 1 287 ? -1.27988 37.87042 23.08138 1.000 25.84856 291 GLN A N 1
ATOM 2317 C CA . GLN A 1 287 ? -0.09523 37.07625 23.34882 1.000 23.75766 291 GLN A CA 1
ATOM 2318 C C . GLN A 1 287 ? 0.15865 36.10310 22.19817 1.000 22.59061 291 GLN A C 1
ATOM 2319 O O . GLN A 1 287 ? -0.76002 35.78638 21.43815 1.000 23.82826 291 GLN A O 1
ATOM 2325 N N . PRO A 1 288 ? 1.36332 35.56128 22.08960 1.000 24.44438 292 PRO A N 1
ATOM 2326 C CA . PRO A 1 288 ? 1.58792 34.43553 21.13567 1.000 19.35640 292 PRO A CA 1
ATOM 2327 C C . PRO A 1 288 ? 0.61576 33.31545 21.43624 1.000 27.48891 292 PRO A C 1
ATOM 2328 O O . PRO A 1 288 ? 0.19321 33.13199 22.58596 1.000 24.10402 292 PRO A O 1
ATOM 2332 N N . PRO A 1 289 ? 0.18796 32.56549 20.43283 1.000 22.48168 293 PRO A N 1
ATOM 2333 C CA . PRO A 1 289 ? 0.69631 32.70089 19.07368 1.000 21.13585 293 PRO A CA 1
ATOM 2334 C C . PRO A 1 289 ? 0.02615 33.75535 18.21468 1.000 25.91575 293 PRO A C 1
ATOM 2335 O O . PRO A 1 289 ? 0.57445 34.02312 17.14886 1.000 28.03135 293 PRO A O 1
ATOM 2339 N N . VAL A 1 290 ? -1.10476 34.32196 18.63349 1.000 19.54115 294 VAL A N 1
ATOM 2340 C CA . VAL A 1 290 ? -1.89968 35.10534 17.68872 1.000 18.42944 294 VAL A CA 1
ATOM 2341 C C . VAL A 1 290 ? -1.42180 36.54287 17.57011 1.000 18.27417 294 VAL A C 1
ATOM 2342 O O . VAL A 1 290 ? -1.78397 37.22157 16.60278 1.000 19.18918 294 VAL A O 1
ATOM 2346 N N . SER A 1 291 ? -0.59887 37.01170 18.50160 1.000 18.96599 295 SER A N 1
ATOM 2347 C CA . SER A 1 291 ? -0.15975 38.39768 18.50792 1.000 18.96211 295 SER A CA 1
ATOM 2348 C C . SER A 1 291 ? 0.87432 38.64266 17.41361 1.000 20.12025 295 SER A C 1
ATOM 2349 O O . SER A 1 291 ? 1.39195 37.71350 16.78318 1.000 18.88887 295 SER A O 1
ATOM 2352 N N . LEU A 1 292 ? 1.19397 39.92343 17.18793 1.000 20.30071 296 LEU A N 1
ATOM 2353 C CA . LEU A 1 292 ? 2.15057 40.21757 16.12193 1.000 17.21704 296 LEU A CA 1
ATOM 2354 C C . LEU A 1 292 ? 3.53921 39.72642 16.48682 1.000 19.34496 296 LEU A C 1
ATOM 2355 O O . LEU A 1 292 ? 4.27069 39.22646 15.64286 1.000 20.62745 296 LEU A O 1
ATOM 2360 N N . ILE A 1 293 ? 3.94777 39.88199 17.74737 1.000 18.02303 297 ILE A N 1
ATOM 2361 C CA . ILE A 1 293 ? 5.18778 39.24152 18.15414 1.000 16.47585 297 ILE A CA 1
ATOM 2362 C C . ILE A 1 293 ? 5.09402 37.73745 17.92019 1.000 20.20810 297 ILE A C 1
ATOM 2363 O O . ILE A 1 293 ? 6.07833 37.08475 17.52033 1.000 22.09442 297 ILE A O 1
ATOM 2368 N N . GLY A 1 294 ? 3.92580 37.16776 18.21125 1.000 18.77148 298 GLY A N 1
ATOM 2369 C CA . GLY A 1 294 ? 3.70014 35.75399 17.92595 1.000 18.44178 298 GLY A CA 1
ATOM 2370 C C . GLY A 1 294 ? 3.97780 35.42107 16.47530 1.000 22.04370 298 GLY A C 1
ATOM 2371 O O . GLY A 1 294 ? 4.48044 34.34625 16.16837 1.000 19.38799 298 GLY A O 1
ATOM 2372 N N . GLN A 1 295 ? 3.65905 36.34753 15.55813 1.000 20.46833 299 GLN A N 1
ATOM 2373 C CA . GLN A 1 295 ? 3.92445 36.08163 14.13821 1.000 18.03660 299 GLN A CA 1
ATOM 2374 C C . GLN A 1 295 ? 5.41224 36.03085 13.87441 1.000 21.06157 299 GLN A C 1
ATOM 2375 O O . GLN A 1 295 ? 5.86895 35.18742 13.11152 1.000 20.23838 299 GLN A O 1
ATOM 2381 N N . LEU A 1 296 ? 6.19845 36.95609 14.46273 1.000 16.65255 300 LEU A N 1
ATOM 2382 C CA . LEU A 1 296 ? 7.63972 36.89201 14.28135 1.000 15.40641 300 LEU A CA 1
ATOM 2383 C C . LEU A 1 296 ? 8.18072 35.61364 14.88310 1.000 17.01628 300 LEU A C 1
ATOM 2384 O O . LEU A 1 296 ? 9.14282 35.05467 14.36976 1.000 20.68853 300 LEU A O 1
ATOM 2389 N N . MET A 1 297 ? 7.53700 35.11853 15.94749 1.000 17.61646 301 MET A N 1
ATOM 2390 C CA . MET A 1 297 ? 8.03719 33.86274 16.51018 1.000 15.93417 301 MET A CA 1
ATOM 2391 C C . MET A 1 297 ? 7.68416 32.66780 15.65691 1.000 18.20053 301 MET A C 1
ATOM 2392 O O . MET A 1 297 ? 8.42143 31.67300 15.68818 1.000 20.68712 301 MET A O 1
ATOM 2397 N N . TRP A 1 298 ? 6.60526 32.74069 14.85423 1.000 16.74643 302 TRP A N 1
ATOM 2398 C CA . TRP A 1 298 ? 6.40051 31.66054 13.89165 1.000 15.88435 302 TRP A CA 1
ATOM 2399 C C . TRP A 1 298 ? 7.52959 31.62480 12.88798 1.000 18.45254 302 TRP A C 1
ATOM 2400 O O . TRP A 1 298 ? 8.00207 30.55353 12.49916 1.000 18.49496 302 TRP A O 1
ATOM 2411 N N . ARG A 1 299 ? 7.97465 32.78913 12.44397 1.000 15.86200 303 ARG A N 1
ATOM 2412 C CA . ARG A 1 299 ? 9.12257 32.81440 11.54618 1.000 15.23332 303 ARG A CA 1
ATOM 2413 C C . ARG A 1 299 ? 10.34683 32.19855 12.21206 1.000 22.13369 303 ARG A C 1
ATOM 2414 O O . ARG A 1 299 ? 11.08673 31.41847 11.58776 1.000 20.08424 303 ARG A O 1
ATOM 2422 N N . GLU A 1 300 ? 10.56822 32.51631 13.49526 1.000 16.76879 304 GLU A N 1
ATOM 2423 C CA . GLU A 1 300 ? 11.72874 31.95551 14.18311 1.000 18.47200 304 GLU A CA 1
ATOM 2424 C C . GLU A 1 300 ? 11.58358 30.46035 14.32062 1.000 20.20357 304 GLU A C 1
ATOM 2425 O O . GLU A 1 300 ? 12.57554 29.71940 14.19015 1.000 19.88476 304 GLU A O 1
ATOM 2431 N N . PHE A 1 301 ? 10.35990 30.00980 14.61970 1.000 17.34505 305 PHE A N 1
ATOM 2432 C CA . PHE A 1 301 ? 10.11942 28.58348 14.80836 1.000 17.89410 305 PHE A CA 1
ATOM 2433 C C . PHE A 1 301 ? 10.46893 27.81388 13.54240 1.000 19.27443 305 PHE A C 1
ATOM 2434 O O . PHE A 1 301 ? 11.17534 26.80015 13.58967 1.000 19.30652 305 PHE A O 1
ATOM 2442 N N . TYR A 1 302 ? 9.98128 28.28166 12.38953 1.000 20.86119 306 TYR A N 1
ATOM 2443 C CA . TYR A 1 302 ? 10.24861 27.50267 11.18001 1.000 16.12738 306 TYR A CA 1
ATOM 2444 C C . TYR A 1 302 ? 11.71349 27.58693 10.77318 1.000 17.70336 306 TYR A C 1
ATOM 2445 O O . TYR A 1 302 ? 12.24070 26.63582 10.18093 1.000 20.53926 306 TYR A O 1
ATOM 2454 N N . TYR A 1 303 ? 12.37230 28.72484 11.03038 1.000 16.22393 307 TYR A N 1
ATOM 2455 C CA . TYR A 1 303 ? 13.79226 28.80161 10.73096 1.000 18.37498 307 TYR A CA 1
ATOM 2456 C C . TYR A 1 303 ? 14.55810 27.79126 11.55257 1.000 23.15721 307 TYR A C 1
ATOM 2457 O O . TYR A 1 303 ? 15.52126 27.20522 11.04671 1.000 20.27421 307 TYR A O 1
ATOM 2466 N N . THR A 1 304 ? 14.10768 27.54850 12.79786 1.000 21.49085 308 THR A N 1
ATOM 2467 C CA . THR A 1 304 ? 14.81543 26.61753 13.67143 1.000 22.09885 308 THR A CA 1
ATOM 2468 C C . THR A 1 304 ? 14.59724 25.16702 13.25349 1.000 22.27375 308 THR A C 1
ATOM 2469 O O . THR A 1 304 ? 15.56266 24.40989 13.16901 1.000 24.58501 308 THR A O 1
ATOM 2473 N N . VAL A 1 305 ? 13.35311 24.75000 12.98924 1.000 20.85389 309 VAL A N 1
ATOM 2474 C CA . VAL A 1 305 ? 13.19552 23.37315 12.50603 1.000 19.52789 309 VAL A CA 1
ATOM 2475 C C . VAL A 1 305 ? 13.88036 23.20492 11.15935 1.000 21.70516 309 VAL A C 1
ATOM 2476 O O . VAL A 1 305 ? 14.45923 22.15579 10.88416 1.000 22.44306 309 VAL A O 1
ATOM 2480 N N . ALA A 1 306 ? 13.84357 24.22674 10.29741 1.000 20.24637 310 ALA A N 1
ATOM 2481 C CA . ALA A 1 306 ? 14.44922 24.05388 8.97490 1.000 19.37391 310 ALA A CA 1
ATOM 2482 C C . ALA A 1 306 ? 15.96070 23.94119 9.06526 1.000 26.71978 310 ALA A C 1
ATOM 2483 O O . ALA A 1 306 ? 16.57896 23.27646 8.23086 1.000 26.13837 310 ALA A O 1
ATOM 2485 N N . ALA A 1 307 ? 16.56750 24.61215 10.05005 1.000 21.47431 311 ALA A N 1
ATOM 2486 C CA . ALA A 1 307 ? 18.02184 24.61739 10.14063 1.000 20.99176 311 ALA A CA 1
ATOM 2487 C C . ALA A 1 307 ? 18.54888 23.22333 10.40505 1.000 26.89812 311 ALA A C 1
ATOM 2488 O O . ALA A 1 307 ? 19.69659 22.91971 10.04479 1.000 28.48906 311 ALA A O 1
ATOM 2490 N N . ALA A 1 308 ? 17.73459 22.37104 10.99365 1.000 26.28423 312 ALA A N 1
ATOM 2491 C CA . ALA A 1 308 ? 18.15668 21.02354 11.34606 1.000 28.54848 312 ALA A CA 1
ATOM 2492 C C . ALA A 1 308 ? 17.94271 20.01338 10.22060 1.000 30.21249 312 ALA A C 1
ATOM 2493 O O . ALA A 1 308 ? 18.38972 18.87677 10.34902 1.000 32.01444 312 ALA A O 1
ATOM 2495 N N . GLU A 1 309 ? 17.31954 20.39899 9.10846 1.000 23.16300 313 GLU A N 1
ATOM 2496 C CA . GLU A 1 309 ? 16.88299 19.44169 8.08917 1.000 22.66335 313 GLU A CA 1
ATOM 2497 C C . GLU A 1 309 ? 17.15544 19.97912 6.68745 1.000 25.83532 313 GLU A C 1
ATOM 2498 O O . GLU A 1 309 ? 16.36771 20.77165 6.15028 1.000 25.32562 313 GLU A O 1
ATOM 2504 N N . PRO A 1 310 ? 18.25400 19.56030 6.05757 1.000 24.56676 314 PRO A N 1
ATOM 2505 C CA . PRO A 1 310 ? 18.56889 20.05210 4.70130 1.000 25.03567 314 PRO A CA 1
ATOM 2506 C C . PRO A 1 310 ? 17.53259 19.66079 3.66688 1.000 22.57367 314 PRO A C 1
ATOM 2507 O O . PRO A 1 310 ? 17.45956 20.29334 2.60769 1.000 25.65915 314 PRO A O 1
ATOM 2511 N N . ASN A 1 311 ? 16.72939 18.63608 3.93332 1.000 21.05081 315 ASN A N 1
ATOM 2512 C CA . ASN A 1 311 ? 15.68359 18.19972 3.01981 1.000 20.90726 315 ASN A CA 1
ATOM 2513 C C . ASN A 1 311 ? 14.34162 18.78429 3.40042 1.000 22.86222 315 ASN A C 1
ATOM 2514 O O . ASN A 1 311 ? 13.30142 18.19382 3.10343 1.000 21.73591 315 ASN A O 1
ATOM 2519 N N . PHE A 1 312 ? 14.35283 19.92688 4.08483 1.000 21.17797 316 PHE A N 1
ATOM 2520 C CA . PHE A 1 312 ? 13.11743 20.45536 4.63933 1.000 19.31735 316 PHE A CA 1
ATOM 2521 C C . PHE A 1 312 ? 12.06634 20.73907 3.56739 1.000 20.12659 316 PHE A C 1
ATOM 2522 O O . PHE A 1 312 ? 10.86883 20.73129 3.86903 1.000 21.56249 316 PHE A O 1
ATOM 2530 N N . ASP A 1 313 ? 12.48846 21.03060 2.33634 1.000 19.01855 317 ASP A N 1
ATOM 2531 C CA . ASP A 1 313 ? 11.59070 21.41971 1.25373 1.000 20.67338 317 ASP A CA 1
ATOM 2532 C C . ASP A 1 313 ? 11.13765 20.24111 0.41652 1.000 20.67302 317 ASP A C 1
ATOM 2533 O O . ASP A 1 313 ? 10.54999 20.44220 -0.65180 1.000 22.88738 317 ASP A O 1
ATOM 2538 N N . ARG A 1 314 ? 11.30898 19.02275 0.89980 1.000 21.94623 318 ARG A N 1
ATOM 2539 C CA . ARG A 1 314 ? 10.77770 17.89885 0.14077 1.000 22.36962 318 ARG A CA 1
ATOM 2540 C C . ARG A 1 314 ? 10.23302 16.87730 1.11547 1.000 19.90493 318 ARG A C 1
ATOM 2541 O O . ARG A 1 314 ? 10.52874 16.90570 2.31581 1.000 22.16679 318 ARG A O 1
ATOM 2549 N N . MET A 1 315 ? 9.35463 16.01371 0.59588 1.000 21.27553 319 MET A N 1
ATOM 2550 C CA . MET A 1 315 ? 8.81247 14.92418 1.40088 1.000 19.57184 319 MET A CA 1
ATOM 2551 C C . MET A 1 315 ? 9.85844 13.85870 1.70923 1.000 22.15032 319 MET A C 1
ATOM 2552 O O . MET A 1 315 ? 10.03041 13.43881 2.85714 1.000 20.92180 319 MET A O 1
ATOM 2557 N N . LEU A 1 316 ? 10.51536 13.36008 0.67717 1.000 21.34656 320 LEU A N 1
ATOM 2558 C CA . LEU A 1 316 ? 11.44955 12.26162 0.87145 1.000 25.19450 320 LEU A CA 1
ATOM 2559 C C . LEU A 1 316 ? 12.70121 12.71646 1.61732 1.000 24.03481 320 LEU A C 1
ATOM 2560 O O . LEU A 1 316 ? 13.31774 13.72976 1.28244 1.000 28.04888 320 LEU A O 1
ATOM 2565 N N . GLY A 1 317 ? 13.09846 11.93908 2.61712 1.000 22.15950 321 GLY A N 1
ATOM 2566 C CA . GLY A 1 317 ? 14.31812 12.20197 3.33121 1.000 21.87844 321 GLY A CA 1
ATOM 2567 C C . GLY A 1 317 ? 14.19338 13.29890 4.34456 1.000 28.09311 321 GLY A C 1
ATOM 2568 O O . GLY A 1 317 ? 15.21428 13.81163 4.81304 1.000 28.27522 321 GLY A O 1
ATOM 2569 N N . ASN A 1 318 ? 12.96344 13.68603 4.67961 1.000 25.34307 322 ASN A N 1
ATOM 2570 C CA . ASN A 1 318 ? 12.71276 14.82034 5.55973 1.000 20.71174 322 ASN A CA 1
ATOM 2571 C C . ASN A 1 318 ? 12.23443 14.24982 6.88388 1.000 20.16295 322 ASN A C 1
ATOM 2572 O O . ASN A 1 318 ? 11.17405 13.62359 6.95263 1.000 21.93912 322 ASN A O 1
ATOM 2577 N N . VAL A 1 319 ? 13.02567 14.43731 7.93407 1.000 23.01308 323 VAL A N 1
ATOM 2578 C CA . VAL A 1 319 ? 12.74364 13.75239 9.19521 1.000 21.51452 323 VAL A CA 1
ATOM 2579 C C . VAL A 1 319 ? 11.37193 14.13761 9.74995 1.000 31.99895 323 VAL A C 1
ATOM 2580 O O . VAL A 1 319 ? 10.73352 13.36028 10.46844 1.000 26.04740 323 VAL A O 1
ATOM 2584 N N . TYR A 1 320 ? 10.89820 15.33697 9.44234 1.000 23.08656 324 TYR A N 1
ATOM 2585 C CA . TYR A 1 320 ? 9.62868 15.78499 10.00575 1.000 23.49216 324 TYR A CA 1
ATOM 2586 C C . TYR A 1 320 ? 8.41324 15.26828 9.26904 1.000 25.09193 324 TYR A C 1
ATOM 2587 O O . TYR A 1 320 ? 7.32131 15.27142 9.83905 1.000 26.63540 324 TYR A O 1
ATOM 2596 N N . CYS A 1 321 ? 8.56266 14.86430 8.00640 1.000 23.20415 325 CYS A N 1
ATOM 2597 C CA . CYS A 1 321 ? 7.44957 14.86365 7.06514 1.000 21.64387 325 CYS A CA 1
ATOM 2598 C C . CYS A 1 321 ? 6.81427 13.48350 6.92231 1.000 25.46683 325 CYS A C 1
ATOM 2599 O O . CYS A 1 321 ? 7.51840 12.49259 6.68083 1.000 25.93870 325 CYS A O 1
ATOM 2602 N N . MET A 1 322 ? 5.49559 13.42369 7.14826 1.000 21.48386 326 MET A N 1
ATOM 2603 C CA . MET A 1 322 ? 4.71424 12.22335 6.88683 1.000 28.72575 326 MET A CA 1
ATOM 2604 C C . MET A 1 322 ? 4.89788 11.85155 5.43006 1.000 32.55339 326 MET A C 1
ATOM 2605 O O . MET A 1 322 ? 4.79791 12.71094 4.54819 1.000 23.36304 326 MET A O 1
ATOM 2610 N N . GLN A 1 323 ? 5.11274 10.56053 5.16023 1.000 25.51110 327 GLN A N 1
ATOM 2611 C CA . GLN A 1 323 ? 5.17194 10.08392 3.78126 1.000 23.31133 327 GLN A CA 1
ATOM 2612 C C . GLN A 1 323 ? 3.74906 9.82824 3.31832 1.000 25.98002 327 GLN A C 1
ATOM 2613 O O . GLN A 1 323 ? 3.07433 8.92918 3.84169 1.000 28.97446 327 GLN A O 1
ATOM 2619 N N . ILE A 1 324 ? 3.29108 10.58076 2.33048 1.000 21.73787 328 ILE A N 1
ATOM 2620 C CA . ILE A 1 324 ? 1.90410 10.53274 1.88849 1.000 19.38213 328 ILE A CA 1
ATOM 2621 C C . ILE A 1 324 ? 1.90368 10.26941 0.38804 1.000 23.73685 328 ILE A C 1
ATOM 2622 O O . ILE A 1 324 ? 2.66261 10.91300 -0.33866 1.000 25.89531 328 ILE A O 1
ATOM 2627 N N . PRO A 1 325 ? 1.15094 9.27574 -0.09732 1.000 23.47894 329 PRO A N 1
ATOM 2628 C CA . PRO A 1 325 ? 1.16862 8.95345 -1.53090 1.000 25.18561 329 PRO A CA 1
ATOM 2629 C C . PRO A 1 325 ? 0.34105 9.95247 -2.33013 1.000 21.93934 329 PRO A C 1
ATOM 2630 O O . PRO A 1 325 ? -0.73461 9.68516 -2.87021 1.000 24.98366 329 PRO A O 1
ATOM 2634 N N . TRP A 1 326 ? 0.88547 11.16196 -2.45885 1.000 24.48357 330 TRP A N 1
ATOM 2635 C CA . TRP A 1 326 ? 0.24077 12.15114 -3.30198 1.000 21.47266 330 TRP A CA 1
ATOM 2636 C C . TRP A 1 326 ? 0.17198 11.64251 -4.73616 1.000 26.41896 330 TRP A C 1
ATOM 2637 O O . TRP A 1 326 ? 1.01228 10.86481 -5.17698 1.000 27.72855 330 TRP A O 1
ATOM 2648 N N . GLN A 1 327 ? -0.81527 12.11116 -5.47884 1.000 26.13761 331 GLN A N 1
ATOM 2649 C CA . GLN A 1 327 ? -1.02354 11.65900 -6.84512 1.000 29.25445 331 GLN A CA 1
ATOM 2650 C C . GLN A 1 327 ? -0.58160 12.72909 -7.83282 1.000 31.39246 331 GLN A C 1
ATOM 2651 O O . GLN A 1 327 ? -0.46032 13.91685 -7.51621 1.000 28.91074 331 GLN A O 1
ATOM 2657 N N . GLU A 1 328 ? -0.31753 12.29608 -9.04154 1.000 26.96241 332 GLU A N 1
ATOM 2658 C CA . GLU A 1 328 ? 0.05544 13.20050 -10.10753 1.000 29.80800 332 GLU A CA 1
ATOM 2659 C C . GLU A 1 328 ? -1.19335 13.52700 -10.89960 1.000 38.40860 332 GLU A C 1
ATOM 2660 O O . GLU A 1 328 ? -1.87055 12.62180 -11.39980 1.000 32.07905 332 GLU A O 1
ATOM 2666 N N . HIS A 1 329 ? -1.51685 14.80864 -11.01517 1.000 27.37580 333 HIS A N 1
ATOM 2667 C CA . HIS A 1 329 ? -2.59921 15.19680 -11.90287 1.000 27.44519 333 HIS A CA 1
ATOM 2668 C C . HIS A 1 329 ? -2.25696 16.49564 -12.60180 1.000 32.22919 333 HIS A C 1
ATOM 2669 O O . HIS A 1 329 ? -2.65727 17.58014 -12.15243 1.000 31.20140 333 HIS A O 1
ATOM 2676 N N . PRO A 1 330 ? -1.55013 16.42214 -13.73526 1.000 29.14273 334 PRO A N 1
ATOM 2677 C CA . PRO A 1 330 ? -1.05008 17.65315 -14.38053 1.000 32.15579 334 PRO A CA 1
ATOM 2678 C C . PRO A 1 330 ? -2.14448 18.64700 -14.73143 1.000 27.16356 334 PRO A C 1
ATOM 2679 O O . PRO A 1 330 ? -1.95696 19.86408 -14.56749 1.000 28.54636 334 PRO A O 1
ATOM 2683 N N . ASP A 1 331 ? -3.28819 18.17028 -15.22396 1.000 28.98216 335 ASP A N 1
ATOM 2684 C CA . ASP A 1 331 ? -4.33897 19.11069 -15.57833 1.000 30.21817 335 ASP A CA 1
ATOM 2685 C C . ASP A 1 331 ? -4.88707 19.82570 -14.34607 1.000 25.81101 335 ASP A C 1
ATOM 2686 O O . ASP A 1 331 ? -5.16827 21.02742 -14.39899 1.000 28.26984 335 ASP A O 1
ATOM 2691 N N . HIS A 1 332 ? -5.11785 19.09615 -13.25442 1.000 25.22948 336 HIS A N 1
ATOM 2692 C CA . HIS A 1 332 ? -5.59939 19.78137 -12.06320 1.000 20.28682 336 HIS A CA 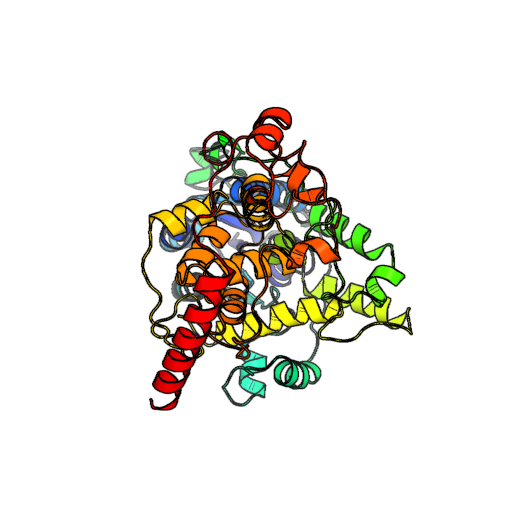1
ATOM 2693 C C . HIS A 1 332 ? -4.53583 20.71683 -11.50668 1.000 23.74457 336 HIS A C 1
ATOM 2694 O O . HIS A 1 332 ? -4.86320 21.80099 -11.02559 1.000 23.80574 336 HIS A O 1
ATOM 2701 N N . LEU A 1 333 ? -3.26180 20.30917 -11.52970 1.000 19.28651 337 LEU A N 1
ATOM 2702 C CA . LEU A 1 333 ? -2.21727 21.21503 -11.06391 1.000 23.72071 337 LEU A CA 1
ATOM 2703 C C . LEU A 1 333 ? -2.20859 22.49452 -11.88331 1.000 26.36270 337 LEU A C 1
ATOM 2704 O O . LEU A 1 333 ? -2.09619 23.60654 -11.34256 1.000 24.00303 337 LEU A O 1
ATOM 2709 N N . GLU A 1 334 ? -2.31768 22.35690 -13.20805 1.000 23.08462 338 GLU A N 1
ATOM 2710 C CA . GLU A 1 334 ? -2.33683 23.52333 -14.06596 1.000 22.80674 338 GLU A CA 1
ATOM 2711 C C . GLU A 1 334 ? -3.53134 24.42045 -13.76475 1.000 22.49290 338 GLU A C 1
ATOM 2712 O O . GLU A 1 334 ? -3.38775 25.64485 -13.72469 1.000 25.87848 338 GLU A O 1
ATOM 2718 N N . ALA A 1 335 ? -4.71456 23.83824 -13.54535 1.000 21.22978 339 ALA A N 1
ATOM 2719 C CA . ALA A 1 335 ? -5.88755 24.65589 -13.24159 1.000 20.76728 339 ALA A CA 1
ATOM 2720 C C . ALA A 1 335 ? -5.69696 25.39635 -11.92736 1.000 20.48636 339 ALA A C 1
ATOM 2721 O O . ALA A 1 335 ? -5.99949 26.59524 -11.81013 1.000 21.77616 339 ALA A O 1
ATOM 2723 N N . TRP A 1 336 ? -5.14231 24.71580 -10.94148 1.000 22.34607 340 TRP A N 1
ATOM 2724 C CA . TRP A 1 336 ? -4.89899 25.40119 -9.67473 1.000 20.11981 340 TRP A CA 1
ATOM 2725 C C . TRP A 1 336 ? -3.86502 26.48826 -9.86088 1.000 20.87452 340 TRP A C 1
ATOM 2726 O O . TRP A 1 336 ? -4.03707 27.62015 -9.39889 1.000 20.71032 340 TRP A O 1
ATOM 2737 N N . THR A 1 337 ? -2.77858 26.15982 -10.55052 1.000 21.42445 341 THR A N 1
ATOM 2738 C CA . THR A 1 337 ? -1.68427 27.11235 -10.72168 1.000 20.75278 341 THR A CA 1
ATOM 2739 C C . THR A 1 337 ? -2.16747 28.40737 -11.34262 1.000 21.73983 341 THR A C 1
ATOM 2740 O O . THR A 1 337 ? -1.66261 29.48622 -11.01908 1.000 21.99931 341 THR A O 1
ATOM 2744 N N . HIS A 1 338 ? -3.10206 28.31357 -12.29200 1.000 19.14016 342 HIS A N 1
ATOM 2745 C CA . HIS A 1 338 ? -3.58386 29.47914 -13.03013 1.000 21.84119 342 HIS A CA 1
ATOM 2746 C C . HIS A 1 338 ? -4.92891 29.98111 -12.55617 1.000 24.38804 342 HIS A C 1
ATOM 2747 O O . HIS A 1 338 ? -5.53673 30.82328 -13.21480 1.000 23.55326 342 HIS A O 1
ATOM 2754 N N . GLY A 1 339 ? -5.40426 29.51223 -11.41279 1.000 21.70612 343 GLY A N 1
ATOM 2755 C CA . GLY A 1 339 ? -6.63111 30.06543 -10.90786 1.000 18.17779 343 GLY A CA 1
ATOM 2756 C C . GLY A 1 339 ? -7.78468 29.74992 -11.82888 1.000 24.37357 343 GLY A C 1
ATOM 2757 O O . GLY A 1 339 ? -8.65345 30.59781 -12.04938 1.000 22.34688 343 GLY A O 1
ATOM 2758 N N . ARG A 1 340 ? -7.81748 28.54119 -12.37059 1.000 22.14433 344 ARG A N 1
ATOM 2759 C CA . ARG A 1 340 ? -8.92859 28.11800 -13.21830 1.000 23.72324 344 ARG A CA 1
ATOM 2760 C C . ARG A 1 340 ? -9.53162 26.83687 -12.66748 1.000 23.44352 344 ARG A C 1
ATOM 2761 O O . ARG A 1 340 ? -9.84212 25.89797 -13.42420 1.000 28.17414 344 ARG A O 1
ATOM 2769 N N . THR A 1 341 ? -9.70853 26.76328 -11.33622 1.000 20.44277 345 THR A N 1
ATOM 2770 C CA . THR A 1 341 ? -10.30834 25.57903 -10.73226 1.000 17.60636 345 THR A CA 1
ATOM 2771 C C . THR A 1 341 ? -11.83090 25.56292 -10.83674 1.000 20.95933 345 THR A C 1
ATOM 2772 O O . THR A 1 341 ? -12.43665 24.52053 -10.55040 1.000 22.66838 345 THR A O 1
ATOM 2776 N N . GLY A 1 342 ? -12.45919 26.69323 -11.16868 1.000 20.72762 346 GLY A N 1
ATOM 2777 C CA . GLY A 1 342 ? -13.91366 26.76415 -11.10528 1.000 22.21063 346 GLY A CA 1
ATOM 2778 C C . GLY A 1 342 ? -14.49269 26.99694 -9.72727 1.000 21.30005 346 GLY A C 1
ATOM 2779 O O . GLY A 1 342 ? -15.71438 27.04095 -9.59269 1.000 20.99854 346 GLY A O 1
ATOM 2780 N N . TYR A 1 343 ? -13.65572 27.10715 -8.66798 1.000 18.88291 347 TYR A N 1
ATOM 2781 C CA . TYR A 1 343 ? -14.14297 27.58202 -7.38424 1.000 18.70751 347 TYR A CA 1
ATOM 2782 C C . TYR A 1 343 ? -13.73718 29.04123 -7.27348 1.000 20.62244 347 TYR A C 1
ATOM 2783 O O . TYR A 1 343 ? -12.53213 29.32750 -7.18693 1.000 21.11361 347 TYR A O 1
ATOM 2792 N N . PRO A 1 344 ? -14.67893 29.98647 -7.30462 1.000 20.03451 348 PRO A N 1
ATOM 2793 C CA . PRO A 1 344 ? -14.27461 31.39095 -7.46052 1.000 20.17107 348 PRO A CA 1
ATOM 2794 C C . PRO A 1 344 ? -13.37359 31.86319 -6.35106 1.000 20.00330 348 PRO A C 1
ATOM 2795 O O . PRO A 1 344 ? -12.49124 32.67880 -6.62239 1.000 22.23986 348 PRO A O 1
ATOM 2799 N N . PHE A 1 345 ? -13.62381 31.45702 -5.10178 1.000 18.87525 349 PHE A N 1
ATOM 2800 C CA . PHE A 1 345 ? -12.77135 31.90768 -3.98583 1.000 17.30702 349 PHE A CA 1
ATOM 2801 C C . PHE A 1 345 ? -11.31859 31.47857 -4.20651 1.000 18.82938 349 PHE A C 1
ATOM 2802 O O . PHE A 1 345 ? -10.37624 32.27288 -4.05781 1.000 18.98359 349 PHE A O 1
ATOM 2810 N N . ILE A 1 346 ? -11.12335 30.19533 -4.56081 1.000 18.88234 350 ILE A N 1
ATOM 2811 C CA . ILE A 1 346 ? -9.78249 29.68193 -4.81970 1.000 19.14194 350 ILE A CA 1
ATOM 2812 C C . ILE A 1 346 ? -9.17715 30.41615 -5.98538 1.000 21.15395 350 ILE A C 1
ATOM 2813 O O . ILE A 1 346 ? -7.99573 30.75794 -5.97211 1.000 20.27348 350 ILE A O 1
ATOM 2818 N N . ASP A 1 347 ? -9.95866 30.60620 -7.04619 1.000 16.61261 351 ASP A N 1
ATOM 2819 C CA . ASP A 1 347 ? -9.39489 31.22247 -8.24206 1.000 15.57920 351 ASP A CA 1
ATOM 2820 C C . ASP A 1 347 ? -9.04118 32.67413 -7.99054 1.000 17.94038 351 ASP A C 1
ATOM 2821 O O . ASP A 1 347 ? -8.00079 33.15206 -8.46874 1.000 19.46827 351 ASP A O 1
ATOM 2826 N N . ALA A 1 348 ? -9.84854 33.35199 -7.18051 1.000 18.46046 352 ALA A N 1
ATOM 2827 C CA . ALA A 1 348 ? -9.54375 34.74264 -6.85501 1.000 17.65088 352 ALA A CA 1
ATOM 2828 C C . ALA A 1 348 ? -8.20532 34.83342 -6.12466 1.000 17.96201 352 ALA A C 1
ATOM 2829 O O . ALA A 1 348 ? -7.36579 35.70106 -6.43474 1.000 19.46576 352 ALA A O 1
ATOM 2831 N N . ILE A 1 349 ? -7.98140 33.93388 -5.16587 1.000 18.56864 353 ILE A N 1
ATOM 2832 C CA . ILE A 1 349 ? -6.71627 33.97821 -4.43154 1.000 15.26477 353 ILE A CA 1
ATOM 2833 C C . ILE A 1 349 ? -5.54084 33.72155 -5.36400 1.000 18.61839 353 ILE A C 1
ATOM 2834 O O . ILE A 1 349 ? -4.50199 34.40548 -5.30491 1.000 16.73027 353 ILE A O 1
ATOM 2839 N N . MET A 1 350 ? -5.65260 32.68048 -6.20492 1.000 18.71212 354 MET A N 1
ATOM 2840 C CA . MET A 1 350 ? -4.52853 32.36770 -7.07376 1.000 16.02607 354 MET A CA 1
ATOM 2841 C C . MET A 1 350 ? -4.27888 33.46995 -8.08856 1.000 15.74324 354 MET A C 1
ATOM 2842 O O . MET A 1 350 ? -3.14063 33.64047 -8.50586 1.000 17.44951 354 MET A O 1
ATOM 2847 N N . ARG A 1 351 ? -5.31851 34.20153 -8.50831 1.000 19.08825 355 ARG A N 1
ATOM 2848 C CA . ARG A 1 351 ? -5.06583 35.33372 -9.39796 1.000 17.63829 355 ARG A CA 1
ATOM 2849 C C . ARG A 1 351 ? -4.44350 36.50567 -8.65456 1.000 20.62511 355 ARG A C 1
ATOM 2850 O O . ARG A 1 351 ? -3.54522 37.18328 -9.19272 1.000 21.90241 355 ARG A O 1
ATOM 2858 N N . GLN A 1 352 ? -4.90545 36.78467 -7.43053 1.000 18.78550 356 GLN A N 1
ATOM 2859 C CA . GLN A 1 352 ? -4.21576 37.84251 -6.67911 1.000 17.97135 356 GLN A CA 1
ATOM 2860 C C . GLN A 1 352 ? -2.74572 37.48604 -6.49864 1.000 18.44095 356 GLN A C 1
ATOM 2861 O O . GLN A 1 352 ? -1.85603 38.33639 -6.65566 1.000 19.45939 356 GLN A O 1
ATOM 2867 N N . LEU A 1 353 ? -2.46914 36.23018 -6.15395 1.000 14.93498 357 LEU A N 1
ATOM 2868 C CA . LEU A 1 353 ? -1.08525 35.82122 -5.97252 1.000 16.66957 357 LEU A CA 1
ATOM 2869 C C . LEU A 1 353 ? -0.27294 36.06981 -7.24591 1.000 19.50784 357 LEU A C 1
ATOM 2870 O O . LEU A 1 353 ? 0.84326 36.61665 -7.21108 1.000 18.52484 357 LEU A O 1
ATOM 2875 N N . ARG A 1 354 ? -0.79601 35.64140 -8.38562 1.000 18.19819 358 ARG A N 1
ATOM 2876 C CA . ARG A 1 354 ? 0.00639 35.77900 -9.59939 1.000 16.67889 358 ARG A CA 1
ATOM 2877 C C . ARG A 1 354 ? 0.23005 37.25282 -9.94070 1.000 21.44064 358 ARG A C 1
ATOM 2878 O O . ARG A 1 354 ? 1.34165 37.65313 -10.32077 1.000 21.19020 358 ARG A O 1
ATOM 2886 N N . GLN A 1 355 ? -0.82423 38.06215 -9.80101 1.000 19.35596 359 GLN A N 1
ATOM 2887 C CA . GLN A 1 355 ? -0.77014 39.46534 -10.20501 1.000 19.31413 359 GLN A CA 1
ATOM 2888 C C . GLN A 1 355 ? 0.01986 40.30312 -9.21858 1.000 23.56250 359 GLN A C 1
ATOM 2889 O O . GLN A 1 355 ? 0.79484 41.17252 -9.62261 1.000 21.64812 359 GLN A O 1
ATOM 2895 N N . GLU A 1 356 ? -0.16883 40.05621 -7.92195 1.000 18.85958 360 GLU A N 1
ATOM 2896 C CA . GLU A 1 356 ? 0.37740 40.96606 -6.92105 1.000 18.84454 360 GLU A CA 1
ATOM 2897 C C . GLU A 1 356 ? 1.52374 40.39491 -6.09831 1.000 19.27741 360 GLU A C 1
ATOM 2898 O O . GLU A 1 356 ? 2.30640 41.16637 -5.56238 1.000 21.17369 360 GLU A O 1
ATOM 2904 N N . GLY A 1 357 ? 1.67042 39.08867 -6.02630 1.000 17.08939 361 GLY A N 1
ATOM 2905 C CA . GLY A 1 357 ? 2.79381 38.52098 -5.34072 1.000 16.13794 361 GLY A CA 1
ATOM 2906 C C . GLY A 1 357 ? 2.62449 38.42709 -3.84214 1.000 17.52810 361 GLY A C 1
ATOM 2907 O O . GLY A 1 357 ? 3.57941 38.05050 -3.15151 1.000 17.55733 361 GLY A O 1
ATOM 2908 N N . TRP A 1 358 ? 1.46623 38.79234 -3.31623 1.000 18.54201 362 TRP A N 1
ATOM 2909 C CA . TRP A 1 358 ? 1.19765 38.64006 -1.89784 1.000 16.11012 362 TRP A CA 1
ATOM 2910 C C . TRP A 1 358 ? -0.27205 38.27423 -1.73285 1.000 18.17115 362 TRP A C 1
ATOM 2911 O O . TRP A 1 358 ? -1.14048 38.82614 -2.41828 1.000 19.12568 362 TRP A O 1
ATOM 2922 N N . ILE A 1 359 ? -0.52776 37.28947 -0.86839 1.000 15.74447 363 ILE A N 1
ATOM 2923 C CA . ILE A 1 359 ? -1.88333 36.95306 -0.44422 1.000 14.22076 363 ILE A CA 1
ATOM 2924 C C . ILE A 1 359 ? -1.83349 36.73100 1.05119 1.000 13.27684 363 ILE A C 1
ATOM 2925 O O . ILE A 1 359 ? -0.80307 36.32703 1.58982 1.000 15.55284 363 ILE A O 1
ATOM 2930 N N . HIS A 1 360 ? -2.98024 36.93437 1.70775 1.000 13.41128 364 HIS A N 1
ATOM 2931 C CA . HIS A 1 360 ? -3.02423 36.81076 3.15440 1.000 15.29822 364 HIS A CA 1
ATOM 2932 C C . HIS A 1 360 ? -2.78081 35.37238 3.60579 1.000 17.61339 364 HIS A C 1
ATOM 2933 O O . HIS A 1 360 ? -3.01114 34.41222 2.86612 1.000 19.62715 364 HIS A O 1
ATOM 2940 N N . HIS A 1 361 ? -2.30689 35.24407 4.85367 1.000 15.34792 365 HIS A N 1
ATOM 2941 C CA . HIS A 1 361 ? -2.01600 33.92873 5.44661 1.000 16.56177 365 HIS A CA 1
ATOM 2942 C C . HIS A 1 361 ? -3.16706 32.92853 5.27577 1.000 18.04076 365 HIS A C 1
ATOM 2943 O O . HIS A 1 361 ? -2.94844 31.78686 4.86512 1.000 17.52280 365 HIS A O 1
ATOM 2950 N N . LEU A 1 362 ? -4.40607 33.33321 5.56874 1.000 14.07358 366 LEU A N 1
ATOM 2951 C CA . LEU A 1 362 ? -5.51196 32.38655 5.49555 1.000 16.76097 366 LEU A CA 1
ATOM 2952 C C . LEU A 1 362 ? -5.95973 32.15911 4.07643 1.000 15.15253 366 LEU A C 1
ATOM 2953 O O . LEU A 1 362 ? -6.60344 31.14289 3.80766 1.000 17.26721 366 LEU A O 1
ATOM 2958 N N . ALA A 1 363 ? -5.62578 33.07531 3.16757 1.000 14.02555 367 ALA A N 1
ATOM 2959 C CA . ALA A 1 363 ? -5.81306 32.80385 1.75695 1.000 16.78464 367 ALA A CA 1
ATOM 2960 C C . ALA A 1 363 ? -4.81735 31.74113 1.31465 1.000 17.19831 367 ALA A C 1
ATOM 2961 O O . ALA A 1 363 ? -5.15665 30.85269 0.53155 1.000 17.76101 367 ALA A O 1
ATOM 2963 N N . ARG A 1 364 ? -3.57905 31.81298 1.82716 1.000 15.01131 368 ARG A N 1
ATOM 2964 C CA . ARG A 1 364 ? -2.62688 30.73611 1.55412 1.000 15.33488 368 ARG A CA 1
ATOM 2965 C C . ARG A 1 364 ? -3.13166 29.40299 2.13129 1.000 18.53645 368 ARG A C 1
ATOM 2966 O O . ARG A 1 364 ? -2.99941 28.36145 1.48911 1.000 18.31294 368 ARG A O 1
ATOM 2974 N N . HIS A 1 365 ? -3.70689 29.41530 3.34027 1.000 16.70685 369 HIS A N 1
ATOM 2975 C CA . HIS A 1 365 ? -4.35233 28.20650 3.86116 1.000 19.78973 369 HIS A CA 1
ATOM 2976 C C . HIS A 1 365 ? -5.34803 27.63582 2.85244 1.000 18.81051 369 HIS A C 1
ATOM 2977 O O . HIS A 1 365 ? -5.38120 26.41368 2.57693 1.000 18.38597 369 HIS A O 1
ATOM 2984 N N . ALA A 1 366 ? -6.27644 28.48155 2.41910 1.000 15.53016 370 ALA A N 1
ATOM 2985 C CA . ALA A 1 366 ? -7.37452 27.98088 1.60137 1.000 18.96528 370 ALA A CA 1
ATOM 2986 C C . ALA A 1 366 ? -6.83401 27.29758 0.35159 1.000 21.23980 370 ALA A C 1
ATOM 2987 O O . ALA A 1 366 ? -7.25537 26.17660 0.00563 1.000 17.94336 370 ALA A O 1
ATOM 2989 N N . VAL A 1 367 ? -5.90660 27.95489 -0.34364 1.000 15.84130 371 VAL A N 1
ATOM 2990 C CA . VAL A 1 367 ? -5.47472 27.38636 -1.62868 1.000 16.10443 371 VAL A CA 1
ATOM 2991 C C . VAL A 1 367 ? -4.56349 26.19685 -1.38151 1.000 15.90991 371 VAL A C 1
ATOM 2992 O O . VAL A 1 367 ? -4.53112 25.24398 -2.20155 1.000 17.83610 371 VAL A O 1
ATOM 2996 N N . ALA A 1 368 ? -3.81491 26.20829 -0.27439 1.000 16.35459 372 ALA A N 1
ATOM 2997 C CA . ALA A 1 368 ? -2.91192 25.08552 -0.04057 1.000 17.21563 372 ALA A CA 1
ATOM 2998 C C . ALA A 1 368 ? -3.68609 23.87472 0.42284 1.000 19.36374 372 ALA A C 1
ATOM 2999 O O . ALA A 1 368 ? -3.37075 22.73354 0.05404 1.000 18.70437 372 ALA A O 1
ATOM 3001 N N . CYS A 1 369 ? -4.71846 24.09270 1.23016 1.000 16.81625 373 CYS A N 1
ATOM 3002 C CA . CYS A 1 369 ? -5.58375 22.96978 1.58479 1.000 17.48982 373 CYS A CA 1
ATOM 3003 C C . CYS A 1 369 ? -6.26642 22.36674 0.35031 1.000 19.82428 373 CYS A C 1
ATOM 3004 O O . CYS A 1 369 ? -6.30635 21.14020 0.17158 1.000 19.44807 373 CYS A O 1
ATOM 3007 N N . PHE A 1 370 ? -6.73612 23.21765 -0.55924 1.000 17.44160 374 PHE A N 1
ATOM 3008 C CA . PHE A 1 370 ? -7.40432 22.73503 -1.76503 1.000 18.08698 374 PHE A CA 1
ATOM 3009 C C . PHE A 1 370 ? -6.45856 21.89085 -2.60325 1.000 19.60963 374 PHE A C 1
ATOM 3010 O O . PHE A 1 370 ? -6.83400 20.82096 -3.09217 1.000 18.65100 374 PHE A O 1
ATOM 3018 N N . LEU A 1 371 ? -5.19377 22.32465 -2.73338 1.000 16.96098 375 LEU A N 1
ATOM 3019 C CA . LEU A 1 371 ? -4.28747 21.62141 -3.62846 1.000 17.57562 375 LEU A CA 1
ATOM 3020 C C . LEU A 1 371 ? -3.92442 20.25503 -3.07627 1.000 22.07539 375 LEU A C 1
ATOM 3021 O O . LEU A 1 371 ? -3.74348 19.29329 -3.84359 1.000 20.59486 375 LEU A O 1
ATOM 3026 N N . THR A 1 372 ? -3.81426 20.15558 -1.75556 1.000 18.81291 376 THR A N 1
ATOM 3027 C CA . THR A 1 372 ? -3.16480 19.00490 -1.12727 1.000 16.62082 376 THR A CA 1
ATOM 3028 C C . THR A 1 372 ? -4.22511 18.12430 -0.48096 1.000 20.30273 376 THR A C 1
ATOM 3029 O O . THR A 1 372 ? -4.99303 17.49625 -1.21768 1.000 20.90286 376 THR A O 1
ATOM 3033 N N . ARG A 1 373 ? -4.33541 18.11440 0.85934 1.000 19.80827 377 ARG A N 1
ATOM 3034 C CA . ARG A 1 373 ? -5.22182 17.12714 1.48299 1.000 20.09165 377 ARG A CA 1
ATOM 3035 C C . ARG A 1 373 ? -6.69590 17.39706 1.25024 1.000 25.05684 377 ARG A C 1
ATOM 3036 O O . ARG A 1 373 ? -7.51931 16.47039 1.40267 1.000 25.13910 377 ARG A O 1
ATOM 3044 N N . GLY A 1 374 ? -7.07559 18.64446 0.94891 1.000 19.30192 378 GLY A N 1
ATOM 3045 C CA . GLY A 1 374 ? -8.47953 18.96738 0.87793 1.000 20.08498 378 GLY A CA 1
ATOM 3046 C C . GLY A 1 374 ? -9.16056 18.45613 -0.36508 1.000 20.40794 378 GLY A C 1
ATOM 3047 O O . GLY A 1 374 ? -10.24343 17.87948 -0.28992 1.000 23.37563 378 GLY A O 1
ATOM 3048 N N . ASP A 1 375 ? -8.56609 18.69210 -1.52890 1.000 18.82802 379 ASP A N 1
ATOM 3049 C CA . ASP A 1 375 ? -9.31534 18.45788 -2.76353 1.000 22.43754 379 ASP A CA 1
ATOM 3050 C C . ASP A 1 375 ? -8.50246 17.73596 -3.81425 1.000 23.55089 379 ASP A C 1
ATOM 3051 O O . ASP A 1 375 ? -8.88869 16.63534 -4.22733 1.000 25.40153 379 ASP A O 1
ATOM 3056 N N . LEU A 1 376 ? -7.35224 18.28602 -4.22921 1.000 21.18140 380 LEU A N 1
ATOM 3057 C CA . LEU A 1 376 ? -6.75923 17.71990 -5.44052 1.000 17.77890 380 LEU A CA 1
ATOM 3058 C C . LEU A 1 376 ? -5.80027 16.58033 -5.15577 1.000 20.74529 380 LEU A C 1
ATOM 3059 O O . LEU A 1 376 ? -5.46745 15.81598 -6.08060 1.000 21.07608 380 LEU A O 1
ATOM 3064 N N . TRP A 1 377 ? -5.35561 16.43324 -3.91941 1.000 19.61849 381 TRP A N 1
ATOM 3065 C CA . TRP A 1 377 ? -4.44276 15.35288 -3.52350 1.000 22.29170 381 TRP A CA 1
ATOM 3066 C C . TRP A 1 377 ? -3.14364 15.43498 -4.30622 1.000 23.67943 381 TRP A C 1
ATOM 3067 O O . TRP A 1 377 ? -2.51852 14.41802 -4.65097 1.000 22.90645 381 TRP A O 1
ATOM 3078 N N . ILE A 1 378 ? -2.70545 16.66456 -4.55871 1.000 21.26754 382 ILE A N 1
ATOM 3079 C CA . ILE A 1 378 ? -1.42227 16.92118 -5.19586 1.000 21.47493 382 ILE A CA 1
ATOM 3080 C C . ILE A 1 378 ? -0.38075 17.25724 -4.13731 1.000 22.51951 382 ILE A C 1
ATOM 3081 O O . ILE A 1 378 ? -0.70021 17.87027 -3.11735 1.000 21.15299 382 ILE A O 1
ATOM 3086 N N . SER A 1 379 ? 0.86818 16.83675 -4.37005 1.000 18.07704 383 SER A N 1
ATOM 3087 C CA . SER A 1 379 ? 1.90517 17.03739 -3.37690 1.000 19.71868 383 SER A CA 1
ATOM 3088 C C . SER A 1 379 ? 2.05168 18.51385 -3.00284 1.000 18.94239 383 SER A C 1
ATOM 3089 O O . SER A 1 379 ? 1.99171 19.40236 -3.86301 1.000 18.90681 383 SER A O 1
ATOM 3092 N N . TRP A 1 380 ? 2.28684 18.76255 -1.71216 1.000 16.04558 384 TRP A N 1
ATOM 3093 C CA . TRP A 1 380 ? 2.60033 20.12120 -1.27017 1.000 18.50244 384 TRP A CA 1
ATOM 3094 C C . TRP A 1 380 ? 3.86884 20.65245 -1.92389 1.000 17.98651 384 TRP A C 1
ATOM 3095 O O . TRP A 1 380 ? 4.05529 21.88557 -2.05601 1.000 18.60545 384 TRP A O 1
ATOM 3106 N N . GLU A 1 381 ? 4.72301 19.75103 -2.40741 1.000 18.05341 385 GLU A N 1
ATOM 3107 C CA . GLU A 1 381 ? 5.91960 20.21559 -3.10153 1.000 17.76876 385 GLU A CA 1
ATOM 3108 C C . GLU A 1 381 ? 5.55626 20.96955 -4.37021 1.000 20.85000 385 GLU A C 1
ATOM 3109 O O . GLU A 1 381 ? 6.25967 21.90670 -4.74936 1.000 23.12614 385 GLU A O 1
ATOM 3115 N N . GLU A 1 382 ? 4.47287 20.56413 -5.04607 1.000 17.21612 386 GLU A N 1
ATOM 3116 C CA . GLU A 1 382 ? 4.05519 21.29911 -6.22989 1.000 19.18298 386 GLU A CA 1
ATOM 3117 C C . GLU A 1 382 ? 3.54292 22.68214 -5.86109 1.000 18.37346 386 GLU A C 1
ATOM 3118 O O . GLU A 1 382 ? 3.80520 23.66191 -6.57363 1.000 20.19584 386 GLU A O 1
ATOM 3124 N N . GLY A 1 383 ? 2.76345 22.77220 -4.78028 1.000 19.79980 387 GLY A N 1
ATOM 3125 C CA . GLY A 1 383 ? 2.28871 24.06719 -4.33915 1.000 20.79104 387 GLY A CA 1
ATOM 3126 C C . GLY A 1 383 ? 3.44336 24.96167 -3.93987 1.000 20.67437 387 GLY A C 1
ATOM 3127 O O . GLY A 1 383 ? 3.46243 26.16159 -4.24656 1.000 19.03644 387 GLY A O 1
ATOM 3128 N N . GLN A 1 384 ? 4.39611 24.39456 -3.21592 1.000 17.57880 388 GLN A N 1
ATOM 3129 C CA . GLN A 1 384 ? 5.56825 25.14413 -2.80792 1.000 18.18291 388 GLN A CA 1
ATOM 3130 C C . GLN A 1 384 ? 6.26376 25.74881 -4.01607 1.000 19.22684 388 GLN A C 1
ATOM 3131 O O . GLN A 1 384 ? 6.71529 26.89968 -3.98190 1.000 19.50635 388 GLN A O 1
ATOM 3137 N N . ARG A 1 385 ? 6.37906 24.97831 -5.09454 1.000 17.49299 389 ARG A N 1
ATOM 3138 C CA . ARG A 1 385 ? 7.09856 25.49622 -6.25107 1.000 18.87540 389 ARG A CA 1
ATOM 3139 C C . ARG A 1 385 ? 6.34027 26.66991 -6.87403 1.000 18.75517 389 ARG A C 1
ATOM 3140 O O . ARG A 1 385 ? 6.94837 27.68086 -7.25672 1.000 19.66219 389 ARG A O 1
ATOM 3148 N N . VAL A 1 386 ? 5.01577 26.56774 -6.98961 1.000 18.66390 390 VAL A N 1
ATOM 3149 C CA . VAL A 1 386 ? 4.25019 27.69020 -7.53733 1.000 17.18080 390 VAL A CA 1
ATOM 3150 C C . VAL A 1 386 ? 4.38650 28.90440 -6.62364 1.000 19.14822 390 VAL A C 1
ATOM 3151 O O . VAL A 1 386 ? 4.61710 30.04373 -7.07940 1.000 20.00501 390 VAL A O 1
ATOM 3155 N N . PHE A 1 387 ? 4.21818 28.69456 -5.31372 1.000 16.63082 391 PHE A N 1
ATOM 3156 C CA . PHE A 1 387 ? 4.40376 29.82015 -4.38774 1.000 17.57410 391 PHE A CA 1
ATOM 3157 C C . PHE A 1 387 ? 5.81486 30.38487 -4.50634 1.000 20.61273 391 PHE A C 1
ATOM 3158 O O . PHE A 1 387 ? 6.03462 31.59570 -4.41447 1.000 20.61439 391 PHE A O 1
ATOM 3166 N N . GLU A 1 388 ? 6.80482 29.51935 -4.64395 1.000 18.54822 392 GLU A N 1
ATOM 3167 C CA . GLU A 1 388 ? 8.15971 30.02048 -4.76554 1.000 17.73690 392 GLU A CA 1
ATOM 3168 C C . GLU A 1 388 ? 8.27843 30.98956 -5.93755 1.000 19.51785 392 GLU A C 1
ATOM 3169 O O . GLU A 1 388 ? 8.97337 32.01084 -5.84773 1.000 20.39415 392 GLU A O 1
ATOM 3175 N N . GLN A 1 389 ? 7.64383 30.65424 -7.05718 1.000 19.44870 393 GLN A N 1
ATOM 3176 C CA . GLN A 1 389 ? 7.72886 31.51315 -8.23172 1.000 19.07163 393 GLN A CA 1
ATOM 3177 C C . GLN A 1 389 ? 7.02236 32.83311 -7.98141 1.000 21.84672 393 GLN A C 1
ATOM 3178 O O . GLN A 1 389 ? 7.54841 33.89891 -8.31793 1.000 24.97546 393 GLN A O 1
ATOM 3184 N N . LEU A 1 390 ? 5.86874 32.79044 -7.32624 1.000 17.95921 394 LEU A N 1
ATOM 3185 C CA . LEU A 1 390 ? 4.97352 33.93040 -7.37890 1.000 16.45539 394 LEU A CA 1
ATOM 3186 C C . LEU A 1 390 ? 5.05102 34.86066 -6.17363 1.000 17.81024 394 LEU A C 1
ATOM 3187 O O . LEU A 1 390 ? 4.62988 36.00547 -6.29721 1.000 18.75282 394 LEU A O 1
ATOM 3192 N N . LEU A 1 391 ? 5.49446 34.38120 -5.02036 1.000 19.25571 395 LEU A N 1
ATOM 3193 C CA . LEU A 1 391 ? 5.45642 35.18249 -3.79482 1.000 18.53827 395 LEU A CA 1
ATOM 3194 C C . LEU A 1 391 ? 6.63605 36.14412 -3.72801 1.000 20.27144 395 LEU A C 1
ATOM 3195 O O . LEU A 1 391 ? 7.78626 35.73127 -3.89216 1.000 21.05480 395 LEU A O 1
ATOM 3200 N N . LEU A 1 392 ? 6.34883 37.41600 -3.43275 1.000 17.68015 396 LEU A N 1
ATOM 3201 C CA . LEU A 1 392 ? 7.40683 38.35119 -3.11487 1.000 16.94840 396 LEU A CA 1
ATOM 3202 C C . LEU A 1 392 ? 8.14549 37.90269 -1.87990 1.000 19.49450 396 LEU A C 1
ATOM 3203 O O . LEU A 1 392 ? 9.33250 38.17516 -1.73692 1.000 19.20671 396 LEU A O 1
ATOM 3208 N N . ASP A 1 393 ? 7.44043 37.23646 -0.95622 1.000 17.91798 397 ASP A N 1
ATOM 3209 C CA . ASP A 1 393 ? 8.05117 36.89240 0.32287 1.000 16.36258 397 ASP A CA 1
ATOM 3210 C C . ASP A 1 393 ? 8.53065 35.45086 0.35138 1.000 17.16500 397 ASP A C 1
ATOM 3211 O O . ASP A 1 393 ? 8.83799 34.92746 1.42290 1.000 17.69097 397 ASP A O 1
ATOM 3216 N N . GLN A 1 394 ? 8.66227 34.81863 -0.82784 1.000 19.37856 398 GLN A N 1
ATOM 3217 C CA . GLN A 1 394 ? 9.22272 33.47515 -0.95811 1.000 17.29565 398 GLN A CA 1
ATOM 3218 C C . GLN A 1 394 ? 10.36397 33.24559 0.01594 1.000 19.63177 398 GLN A C 1
ATOM 3219 O O . GLN A 1 394 ? 11.37883 33.95532 -0.02017 1.000 19.62322 398 GLN A O 1
ATOM 3225 N N . ASP A 1 395 ? 10.22134 32.23431 0.87335 1.000 17.78154 399 ASP A N 1
ATOM 3226 C CA . ASP A 1 395 ? 11.22413 32.01598 1.89779 1.000 16.95049 399 ASP A CA 1
ATOM 3227 C C . ASP A 1 395 ? 11.32865 30.51761 2.08611 1.000 21.45719 399 ASP A C 1
ATOM 3228 O O . ASP A 1 395 ? 10.32905 29.86630 2.38655 1.000 18.94172 399 ASP A O 1
ATOM 3233 N N . TRP A 1 396 ? 12.53121 29.98796 1.86052 1.000 16.73744 400 TRP A N 1
ATOM 3234 C CA . TRP A 1 396 ? 12.72317 28.54003 1.80849 1.000 17.37791 400 TRP A CA 1
ATOM 3235 C C . TRP A 1 396 ? 12.08307 27.86168 3.02067 1.000 18.86641 400 TRP A C 1
ATOM 3236 O O . TRP A 1 396 ? 11.22723 26.96702 2.87536 1.000 19.22428 400 TRP A O 1
ATOM 3247 N N . ALA A 1 397 ? 12.44887 28.30966 4.22420 1.000 16.29313 401 ALA A N 1
ATOM 3248 C CA . ALA A 1 397 ? 11.95560 27.67738 5.44863 1.000 17.30766 401 ALA A CA 1
ATOM 3249 C C . ALA A 1 397 ? 10.45583 27.92795 5.66030 1.000 17.80346 401 ALA A C 1
ATOM 3250 O O . ALA A 1 397 ? 9.72486 27.04479 6.10302 1.000 16.35980 401 ALA A O 1
ATOM 3252 N N . LEU A 1 398 ? 9.98743 29.15290 5.40822 1.000 17.42230 402 LEU A N 1
ATOM 3253 C CA . LEU A 1 398 ? 8.62096 29.48310 5.74740 1.000 15.74779 402 LEU A CA 1
ATOM 3254 C C . LEU A 1 398 ? 7.63965 28.85188 4.76878 1.000 15.82513 402 LEU A C 1
ATOM 3255 O O . LEU A 1 398 ? 6.53127 28.46197 5.14181 1.000 17.45603 402 LEU A O 1
ATOM 3260 N N . ASN A 1 399 ? 7.99941 28.83912 3.49019 1.000 14.81471 403 ASN A N 1
ATOM 3261 C CA . ASN A 1 399 ? 7.14005 28.19732 2.49467 1.000 13.71310 403 ASN A CA 1
ATOM 3262 C C . ASN A 1 399 ? 7.04602 26.69962 2.78878 1.000 17.47299 403 ASN A C 1
ATOM 3263 O O . ASN A 1 399 ? 5.94831 26.13146 2.92537 1.000 18.57255 403 ASN A O 1
ATOM 3268 N N . ALA A 1 400 ? 8.19410 26.03860 2.91800 1.000 15.76589 404 ALA A N 1
ATOM 3269 C CA . ALA A 1 400 ? 8.14907 24.59852 3.18958 1.000 15.66272 404 ALA A CA 1
ATOM 3270 C C . ALA A 1 400 ? 7.40394 24.30957 4.48256 1.000 18.23212 404 ALA A C 1
ATOM 3271 O O . ALA A 1 400 ? 6.54239 23.42377 4.53064 1.000 16.86378 404 ALA A O 1
ATOM 3273 N N . GLY A 1 401 ? 7.73307 25.03581 5.54809 1.000 17.98873 405 GLY A N 1
ATOM 3274 C CA . GLY A 1 401 ? 7.16382 24.69014 6.85080 1.000 16.59805 405 GLY A CA 1
ATOM 3275 C C . GLY A 1 401 ? 5.65516 24.83262 6.85125 1.000 18.68002 405 GLY A C 1
ATOM 3276 O O . GLY A 1 401 ? 4.92946 23.97676 7.34559 1.000 19.10266 405 GLY A O 1
ATOM 3277 N N . ASN A 1 402 ? 5.15001 25.92627 6.25504 1.000 18.17231 406 ASN A N 1
ATOM 3278 C CA . ASN A 1 402 ? 3.71062 26.10840 6.24372 1.000 14.18475 406 ASN A CA 1
ATOM 3279 C C . ASN A 1 402 ? 3.02612 25.15822 5.27834 1.000 14.93645 406 ASN A C 1
ATOM 3280 O O . ASN A 1 402 ? 1.87839 24.79206 5.49698 1.000 17.82366 406 ASN A O 1
ATOM 3285 N N . TRP A 1 403 ? 3.70040 24.75664 4.19029 1.000 16.76723 407 TRP A N 1
ATOM 3286 C CA . TRP A 1 403 ? 3.07970 23.76967 3.31280 1.000 14.70233 407 TRP A CA 1
ATOM 3287 C C . TRP A 1 403 ? 2.93708 22.43293 4.01656 1.000 17.63378 407 TRP A C 1
ATOM 3288 O O . TRP A 1 403 ? 1.94764 21.72913 3.80660 1.000 18.18195 407 TRP A O 1
ATOM 3299 N N . MET A 1 404 ? 3.91442 22.07577 4.83598 1.000 17.72033 408 MET A N 1
ATOM 3300 C CA . MET A 1 404 ? 3.84410 20.80774 5.55352 1.000 16.48632 408 MET A CA 1
ATOM 3301 C C . MET A 1 404 ? 2.72278 20.90082 6.57614 1.000 20.62862 408 MET A C 1
ATOM 3302 O O . MET A 1 404 ? 1.91188 19.97763 6.71914 1.000 19.15573 408 MET A O 1
ATOM 3307 N N . TRP A 1 405 ? 2.58568 22.08099 7.22294 1.000 17.55805 409 TRP A N 1
ATOM 3308 C CA . TRP A 1 405 ? 1.47523 22.27477 8.16217 1.000 20.01102 409 TRP A CA 1
ATOM 3309 C C . TRP A 1 405 ? 0.12659 22.12594 7.46568 1.000 19.27502 409 TRP A C 1
ATOM 3310 O O . TRP A 1 405 ? -0.73680 21.35492 7.91581 1.000 20.58573 409 TRP A O 1
ATOM 3321 N N . LEU A 1 406 ? -0.05799 22.83014 6.32831 1.000 20.18666 410 LEU A N 1
ATOM 3322 C CA . LEU A 1 406 ? -1.34452 22.87106 5.66284 1.000 19.61901 410 LEU A CA 1
ATOM 3323 C C . LEU A 1 406 ? -1.72295 21.52017 5.08743 1.000 25.07021 410 LEU A C 1
ATOM 3324 O O . LEU A 1 406 ? -2.91266 21.22582 4.93094 1.000 26.83457 410 LEU A O 1
ATOM 3329 N N . SER A 1 407 ? -0.73853 20.72205 4.68802 1.000 18.81945 411 SER A N 1
ATOM 3330 C CA . SER A 1 407 ? -1.04624 19.41804 4.10841 1.000 18.59961 411 SER A CA 1
ATOM 3331 C C . SER A 1 407 ? -1.16122 18.33174 5.18293 1.000 19.75789 411 SER A C 1
ATOM 3332 O O . SER A 1 407 ? -1.40275 17.17292 4.84501 1.000 19.99664 411 SER A O 1
ATOM 3335 N N . ALA A 1 408 ? -0.98538 18.69007 6.45546 1.000 18.96787 412 ALA A N 1
ATOM 3336 C CA . ALA A 1 408 ? -1.02035 17.74889 7.56896 1.000 20.68738 412 ALA A CA 1
ATOM 3337 C C . ALA A 1 408 ? 0.11527 16.73078 7.44346 1.000 22.27392 412 ALA A C 1
ATOM 3338 O O . ALA A 1 408 ? 0.02269 15.59318 7.91875 1.000 21.59191 412 ALA A O 1
ATOM 3340 N N . SER A 1 409 ? 1.21040 17.16714 6.83934 1.000 21.43648 413 SER A N 1
ATOM 3341 C CA . SER A 1 409 ? 2.41034 16.34615 6.73026 1.000 22.19195 413 SER A CA 1
ATOM 3342 C C . SER A 1 409 ? 3.30798 16.47496 7.94465 1.000 21.87670 413 SER A C 1
ATOM 3343 O O . SER A 1 409 ? 4.09602 15.56404 8.21225 1.000 21.75308 413 SER A O 1
ATOM 3346 N N . ALA A 1 410 ? 3.26998 17.62043 8.63366 1.000 20.65435 414 ALA A N 1
ATOM 3347 C CA . ALA A 1 410 ? 4.07256 17.83402 9.83426 1.000 20.62398 414 ALA A CA 1
ATOM 3348 C C . ALA A 1 410 ? 3.42850 18.95216 10.63744 1.000 25.71322 414 ALA A C 1
ATOM 3349 O O . ALA A 1 410 ? 2.72991 19.79287 10.07649 1.000 21.45235 414 ALA A O 1
ATOM 3351 N N . PHE A 1 411 ? 3.70194 18.95457 11.95432 1.000 20.97502 415 PHE A N 1
ATOM 3352 C CA . PHE A 1 411 ? 3.34816 20.04123 12.87330 1.000 26.71538 415 PHE A CA 1
ATOM 3353 C C . PHE A 1 411 ? 1.86897 20.15904 13.13000 1.000 28.81011 415 PHE A C 1
ATOM 3354 O O . PHE A 1 411 ? 1.46037 20.60611 14.20086 1.000 33.32412 415 PHE A O 1
ATOM 3362 N N . PHE A 1 412 ? 1.05907 19.77485 12.17124 1.000 23.13507 416 PHE A N 1
ATOM 3363 C CA . PHE A 1 412 ? -0.38651 19.85388 12.28142 1.000 21.94491 416 PHE A CA 1
ATOM 3364 C C . PHE A 1 412 ? -0.93612 18.50888 11.86214 1.000 24.06995 416 PHE A C 1
ATOM 3365 O O . PHE A 1 412 ? -0.54473 18.00538 10.80308 1.000 24.45913 416 PHE A O 1
ATOM 3373 N N . HIS A 1 413 ? -1.83102 17.93219 12.65745 1.000 25.85869 417 HIS A N 1
ATOM 3374 C CA . HIS A 1 413 ? -2.27539 16.57054 12.36452 1.000 25.95237 417 HIS A CA 1
ATOM 3375 C C . HIS A 1 413 ? -3.78358 16.38762 12.37832 1.000 26.71363 417 HIS A C 1
ATOM 3376 O O . HIS A 1 413 ? -4.25157 15.25231 12.21652 1.000 29.40159 417 HIS A O 1
ATOM 3383 N N . GLN A 1 414 ? -4.56307 17.45600 12.55239 1.000 27.00195 418 GLN A N 1
ATOM 3384 C CA . GLN A 1 414 ? -6.02521 17.34571 12.56983 1.000 25.20366 418 GLN A CA 1
ATOM 3385 C C . GLN A 1 414 ? -6.59059 17.45542 11.15812 1.000 23.82214 418 GLN A C 1
ATOM 3386 O O . GLN A 1 414 ? -7.33180 18.37451 10.80780 1.000 26.40988 418 GLN A O 1
ATOM 3392 N N . TYR A 1 415 ? -6.25174 16.46258 10.34625 1.000 26.04581 419 TYR A N 1
ATOM 3393 C CA . TYR A 1 415 ? -6.61517 16.53305 8.94036 1.000 25.55845 419 TYR A CA 1
ATOM 3394 C C . TYR A 1 415 ? -8.10388 16.37559 8.70843 1.000 25.69935 419 TYR A C 1
ATOM 3395 O O . TYR A 1 415 ? -8.54780 16.56850 7.57818 1.000 34.70185 419 TYR A O 1
ATOM 3404 N N . PHE A 1 416 ? -8.89431 16.03474 9.73134 1.000 29.99806 420 PHE A N 1
ATOM 3405 C CA . PHE A 1 416 ? -10.34033 15.96186 9.52440 1.000 29.61003 420 PHE A CA 1
ATOM 3406 C C . PHE A 1 416 ? -10.98025 17.33980 9.46089 1.000 35.68821 420 PHE A C 1
ATOM 3407 O O . PHE A 1 416 ? -12.17020 17.43317 9.15532 1.000 33.28061 420 PHE A O 1
ATOM 3415 N N . ARG A 1 417 ? -10.23190 18.40104 9.77402 1.000 27.52197 421 ARG A N 1
ATOM 3416 C CA . ARG A 1 417 ? -10.71668 19.76796 9.59201 1.000 23.00341 421 ARG A CA 1
ATOM 3417 C C . ARG A 1 417 ? -10.28092 20.22816 8.20783 1.000 22.62259 421 ARG A C 1
ATOM 3418 O O . ARG A 1 417 ? -9.08870 20.33848 7.94708 1.000 26.97674 421 ARG A O 1
ATOM 3426 N N . VAL A 1 418 ? -11.23860 20.47761 7.31813 1.000 25.90207 422 VAL A N 1
ATOM 3427 C CA . VAL A 1 418 ? -10.94351 20.81206 5.92085 1.000 20.79550 422 VAL A CA 1
ATOM 3428 C C . VAL A 1 418 ? -11.66074 22.10655 5.58238 1.000 21.23673 422 VAL A C 1
ATOM 3429 O O . VAL A 1 418 ? -12.87842 22.18826 5.72747 1.000 25.88377 422 VAL A O 1
ATOM 3433 N N . TYR A 1 419 ? -10.93421 23.08215 5.05361 1.000 21.23040 423 TYR A N 1
ATOM 3434 C CA . TYR A 1 419 ? -11.55699 24.31156 4.60288 1.000 21.13606 423 TYR A CA 1
ATOM 3435 C C . TYR A 1 419 ? -12.52403 24.04955 3.47751 1.000 22.69367 423 TYR A C 1
ATOM 3436 O O . TYR A 1 419 ? -12.21851 23.30140 2.54291 1.000 23.13825 423 TYR A O 1
ATOM 3445 N N . SER A 1 420 ? -13.60893 24.74182 3.51289 1.000 23.84740 424 SER A N 1
ATOM 3446 C CA . SER A 1 420 ? -14.49934 24.63226 2.37324 1.000 17.58073 424 SER A CA 1
ATOM 3447 C C . SER A 1 420 ? -14.19091 25.73036 1.36698 1.000 23.60980 424 SER A C 1
ATOM 3448 O O . SER A 1 420 ? -14.13649 26.90925 1.75449 1.000 22.80724 424 SER A O 1
ATOM 3451 N N . PRO A 1 421 ? -14.00982 25.41834 0.07549 1.000 21.27850 425 PRO A N 1
ATOM 3452 C CA . PRO A 1 421 ? -13.72773 26.48491 -0.88826 1.000 19.76076 425 PRO A CA 1
ATOM 3453 C C . PRO A 1 421 ? -14.93266 27.31291 -1.19150 1.000 21.13003 425 PRO A C 1
ATOM 3454 O O . PRO A 1 421 ? -14.79003 28.37138 -1.81170 1.000 22.55502 425 PRO A O 1
ATOM 3458 N N . VAL A 1 422 ? -16.10677 26.87203 -0.76764 1.000 23.88355 426 VAL A N 1
ATOM 3459 C CA . VAL A 1 422 ? -17.29637 27.70396 -0.90120 1.000 24.96380 426 VAL A CA 1
ATOM 3460 C C . VAL A 1 422 ? -17.56374 28.49410 0.36313 1.000 21.52938 426 VAL A C 1
ATOM 3461 O O . VAL A 1 422 ? -17.90424 29.67506 0.28752 1.000 28.38048 426 VAL A O 1
ATOM 3465 N N . ALA A 1 423 ? -17.45371 27.88684 1.54752 1.000 22.33682 427 ALA A N 1
ATOM 3466 C CA . ALA A 1 423 ? -17.93943 28.59994 2.73110 1.000 28.14210 427 ALA A CA 1
ATOM 3467 C C . ALA A 1 423 ? -16.89068 29.50091 3.36498 1.000 26.60335 427 ALA A C 1
ATOM 3468 O O . ALA A 1 423 ? -17.23284 30.48813 4.02637 1.000 25.88500 427 ALA A O 1
ATOM 3470 N N . PHE A 1 424 ? -15.61629 29.16112 3.20354 1.000 23.29354 428 PHE A N 1
ATOM 3471 C CA . PHE A 1 424 ? -14.60130 29.77510 4.04940 1.000 23.98136 428 PHE A CA 1
ATOM 3472 C C . PHE A 1 424 ? -14.52320 31.28360 3.85218 1.000 23.62249 428 PHE A C 1
ATOM 3473 O O . PHE A 1 424 ? -14.42466 32.03742 4.83584 1.000 24.29163 428 PHE A O 1
ATOM 3481 N N . GLY A 1 425 ? -14.54084 31.74495 2.59935 1.000 20.45717 429 GLY A N 1
ATOM 3482 C CA . GLY A 1 425 ? -14.46820 33.16600 2.28930 1.000 20.06434 429 GLY A CA 1
ATOM 3483 C C . GLY A 1 425 ? -15.67509 33.95906 2.74048 1.000 26.98019 429 GLY A C 1
ATOM 3484 O O . GLY A 1 425 ? -15.55621 35.16933 2.98237 1.000 26.20467 429 GLY A O 1
ATOM 3485 N N . LYS A 1 426 ? -16.83602 33.30489 2.83904 1.000 27.20415 430 LYS A N 1
ATOM 3486 C CA . LYS A 1 426 ? -18.09539 33.99658 3.07803 1.000 24.89681 430 LYS A CA 1
ATOM 3487 C C . LYS A 1 426 ? -18.12870 34.68613 4.41650 1.000 30.66015 430 LYS A C 1
ATOM 3488 O O . LYS A 1 426 ? -18.76867 35.73586 4.53402 1.000 33.40484 430 LYS A O 1
ATOM 3494 N N . LYS A 1 427 ? -17.49183 34.09093 5.43760 1.000 29.95863 431 LYS A N 1
ATOM 3495 C CA . LYS A 1 427 ? -17.46787 34.67993 6.77936 1.000 33.63559 431 LYS A CA 1
ATOM 3496 C C . LYS A 1 427 ? -17.01851 36.13930 6.75961 1.000 37.18523 431 LYS A C 1
ATOM 3497 O O . LYS A 1 427 ? -17.58587 36.98573 7.45961 1.000 38.90453 431 LYS A O 1
ATOM 3503 N N . THR A 1 428 ? -15.97301 36.45535 5.98934 1.000 27.77026 432 THR A N 1
ATOM 3504 C CA . THR A 1 428 ? -15.39475 37.78534 6.03213 1.000 25.53268 432 THR A CA 1
ATOM 3505 C C . THR A 1 428 ? -15.69459 38.58298 4.77161 1.000 26.14210 432 THR A C 1
ATOM 3506 O O . THR A 1 428 ? -15.41086 39.77990 4.72774 1.000 31.30487 432 THR A O 1
ATOM 3510 N N . ASP A 1 429 ? -16.28008 37.96213 3.74623 1.000 25.64707 433 ASP A N 1
ATOM 3511 C CA . ASP A 1 429 ? -16.61035 38.69724 2.52554 1.000 24.39116 433 ASP A CA 1
ATOM 3512 C C . ASP A 1 429 ? -17.94311 38.18911 1.96970 1.000 34.22444 433 ASP A C 1
ATOM 3513 O O . ASP A 1 429 ? -17.98614 37.59970 0.88040 1.000 29.06327 433 ASP A O 1
ATOM 3518 N N . PRO A 1 430 ? -19.05000 38.38667 2.69055 1.000 30.15676 434 PRO A N 1
ATOM 3519 C CA . PRO A 1 430 ? -20.30554 37.74485 2.27448 1.000 32.05239 434 PRO A CA 1
ATOM 3520 C C . PRO A 1 430 ? -20.81441 38.25221 0.93990 1.000 27.93476 434 PRO A C 1
ATOM 3521 O O . PRO A 1 430 ? -21.51209 37.51178 0.23859 1.000 30.18560 434 PRO A O 1
ATOM 3525 N N . GLN A 1 431 ? -20.44467 39.46308 0.54315 1.000 25.57992 435 GLN A N 1
ATOM 3526 C CA . GLN A 1 431 ? -20.78604 40.03758 -0.74612 1.000 35.18590 435 GLN A CA 1
ATOM 3527 C C . GLN A 1 431 ? -19.84994 39.60919 -1.87527 1.000 38.36400 435 GLN A C 1
ATOM 3528 O O . GLN A 1 431 ? -20.16002 39.87364 -3.04555 1.000 32.82664 435 GLN A O 1
ATOM 3534 N N . GLY A 1 432 ? -18.72550 38.95873 -1.57141 1.000 26.16877 436 GLY A N 1
ATOM 3535 C CA . GLY A 1 432 ? -17.83353 38.55061 -2.64750 1.000 24.93985 436 GLY A CA 1
ATOM 3536 C C . GLY A 1 432 ? -17.13320 39.70456 -3.33757 1.000 27.59585 436 GLY A C 1
ATOM 3537 O O . GLY A 1 432 ? -16.76996 39.59390 -4.51021 1.000 24.84659 436 GLY A O 1
ATOM 3538 N N . HIS A 1 433 ? -16.87936 40.80986 -2.62912 1.000 22.97495 437 HIS A N 1
ATOM 3539 C CA . HIS A 1 433 ? -16.14409 41.89842 -3.26795 1.000 21.61030 437 HIS A CA 1
ATOM 3540 C C . HIS A 1 433 ? -14.76945 41.43545 -3.74775 1.000 27.03613 437 HIS A C 1
ATOM 3541 O O . HIS A 1 433 ? -14.26523 41.90133 -4.77111 1.000 23.55792 437 HIS A O 1
ATOM 3548 N N . TYR A 1 434 ? -14.12310 40.55916 -2.98125 1.000 22.58916 438 TYR A N 1
ATOM 3549 C CA . TYR A 1 434 ? -12.80318 40.07408 -3.36793 1.000 19.05673 438 TYR A CA 1
ATOM 3550 C C . TYR A 1 434 ? -12.86740 39.24798 -4.64693 1.000 21.09791 438 TYR A C 1
ATOM 3551 O O . TYR A 1 434 ? -11.97579 39.33020 -5.49171 1.000 22.11397 438 TYR A O 1
ATOM 3560 N N . ILE A 1 435 ? -13.89221 38.40585 -4.78208 1.000 21.18146 439 ILE A N 1
ATOM 3561 C CA . ILE A 1 435 ? -14.04252 37.62234 -5.99826 1.000 19.52571 439 ILE A CA 1
ATOM 3562 C C . ILE A 1 435 ? -14.34415 38.53286 -7.17468 1.000 20.91865 439 ILE A C 1
ATOM 3563 O O . ILE A 1 435 ? -13.79807 38.36358 -8.26935 1.000 23.12681 439 ILE A O 1
ATOM 3568 N N . ARG A 1 436 ? -15.23719 39.50303 -6.97251 1.000 22.98938 440 ARG A N 1
ATOM 3569 C CA . ARG A 1 436 ? -15.55425 40.41907 -8.05468 1.000 25.86525 440 ARG A CA 1
ATOM 3570 C C . ARG A 1 436 ? -14.30400 41.09371 -8.58251 1.000 27.30805 440 ARG A C 1
ATOM 3571 O O . ARG A 1 436 ? -14.17517 41.30603 -9.79347 1.000 32.59936 440 ARG A O 1
ATOM 3579 N N . LYS A 1 437 ? -13.34909 41.41437 -7.68800 1.000 21.60137 441 LYS A N 1
ATOM 3580 C CA . LYS A 1 437 ? -12.14989 42.11755 -8.10721 1.000 24.60979 441 LYS A CA 1
ATOM 3581 C C . LYS A 1 437 ? -11.21667 41.20808 -8.89115 1.000 28.50840 441 LYS A C 1
ATOM 3582 O O . LYS A 1 437 ? -10.68547 41.59920 -9.93887 1.000 25.82763 441 LYS A O 1
ATOM 3588 N N . TYR A 1 438 ? -10.97844 39.98792 -8.39589 1.000 22.00862 442 TYR A N 1
ATOM 3589 C CA . TYR A 1 438 ? -9.95280 39.16913 -9.00666 1.000 20.05427 442 TYR A CA 1
ATOM 3590 C C . TYR A 1 438 ? -10.50558 38.16225 -10.01128 1.000 25.99585 442 TYR A C 1
ATOM 3591 O O . TYR A 1 438 ? -9.73329 37.64222 -10.83508 1.000 24.12341 442 TYR A O 1
ATOM 3600 N N . VAL A 1 439 ? -11.80309 37.87546 -9.94947 1.000 22.36256 443 VAL A N 1
ATOM 3601 C CA . VAL A 1 439 ? -12.45533 37.07761 -10.98966 1.000 18.00782 443 VAL A CA 1
ATOM 3602 C C . VAL A 1 439 ? -13.52178 37.97463 -11.62016 1.000 26.77666 443 VAL A C 1
ATOM 3603 O O . VAL A 1 439 ? -14.72046 37.75396 -11.41121 1.000 25.05622 443 VAL A O 1
ATOM 3607 N N . PRO A 1 440 ? -13.14479 38.99800 -12.38979 1.000 28.16032 444 PRO A N 1
ATOM 3608 C CA . PRO A 1 440 ? -14.14712 40.00699 -12.77876 1.000 31.44677 444 PRO A CA 1
ATOM 3609 C C . 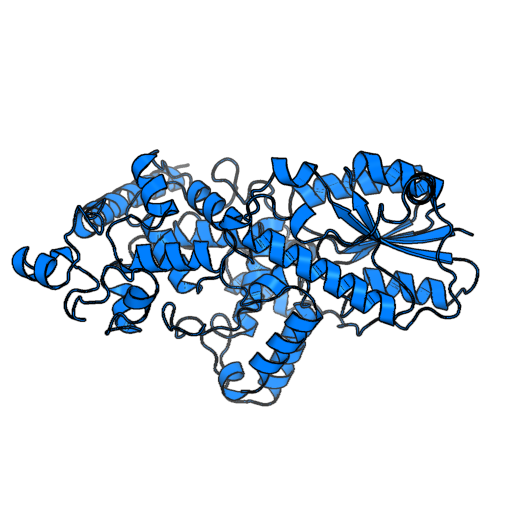PRO A 1 440 ? -15.20984 39.44840 -13.70761 1.000 32.31014 444 PRO A C 1
ATOM 3610 O O . PRO A 1 440 ? -16.30547 40.02439 -13.80625 1.000 32.77714 444 PRO A O 1
ATOM 3614 N N . GLU A 1 441 ? -14.95817 38.30667 -14.34178 1.000 29.69530 445 GLU A N 1
ATOM 3615 C CA . GLU A 1 441 ? -15.98985 37.75829 -15.21545 1.000 30.68358 445 GLU A CA 1
ATOM 3616 C C . GLU A 1 441 ? -17.22852 37.34680 -14.42720 1.000 35.08244 445 GLU A C 1
ATOM 3617 O O . GLU A 1 441 ? -18.32081 37.24190 -15.00292 1.000 32.40213 445 GLU A O 1
ATOM 3623 N N . LEU A 1 442 ? -17.10313 37.14309 -13.11438 1.000 28.65464 446 LEU A N 1
ATOM 3624 C CA . LEU A 1 442 ? -18.23647 36.83400 -12.26823 1.000 26.59731 446 LEU A CA 1
ATOM 3625 C C . LEU A 1 442 ? -18.86745 38.07771 -11.65255 1.000 29.84651 446 LEU A C 1
ATOM 3626 O O . LEU A 1 442 ? -19.73850 37.95214 -10.78948 1.000 30.34293 446 LEU A O 1
ATOM 3631 N N . SER A 1 443 ? -18.44299 39.27407 -12.07355 1.000 35.31143 447 SER A N 1
ATOM 3632 C CA . SER A 1 443 ? -18.77635 40.46254 -11.30468 1.000 36.32750 447 SER A CA 1
ATOM 3633 C C . SER A 1 443 ? -20.27654 40.71415 -11.24516 1.000 43.88324 447 SER A C 1
ATOM 3634 O O . SER A 1 443 ? -20.73164 41.37539 -10.30635 1.000 36.06974 447 SER A O 1
ATOM 3637 N N . LYS A 1 444 ? -21.06414 40.17477 -12.17902 1.000 33.44606 448 LYS A N 1
ATOM 3638 C CA . LYS A 1 444 ? -22.49925 40.43823 -12.12935 1.000 35.28184 448 LYS A CA 1
ATOM 3639 C C . LYS A 1 444 ? -23.27634 39.40176 -11.32497 1.000 41.06479 448 LYS A C 1
ATOM 3640 O O . LYS A 1 444 ? -24.46922 39.59554 -11.07194 1.000 35.88516 448 LYS A O 1
ATOM 3646 N N . TYR A 1 445 ? -22.64379 38.32980 -10.88474 1.000 32.51689 449 TYR A N 1
ATOM 3647 C CA . TYR A 1 445 ? -23.34740 37.37027 -10.04226 1.000 34.16183 449 TYR A CA 1
ATOM 3648 C C . TYR A 1 445 ? -23.73303 38.00701 -8.70570 1.000 38.99387 449 TYR A C 1
ATOM 3649 O O . TYR A 1 445 ? -22.91057 38.68369 -8.07522 1.000 35.03913 449 TYR A O 1
ATOM 3658 N N . PRO A 1 446 ? -24.95756 37.79171 -8.23191 1.000 36.18162 450 PRO A N 1
ATOM 3659 C CA . PRO A 1 446 ? -25.32055 38.27958 -6.89789 1.000 38.55169 450 PRO A CA 1
ATOM 3660 C C . PRO A 1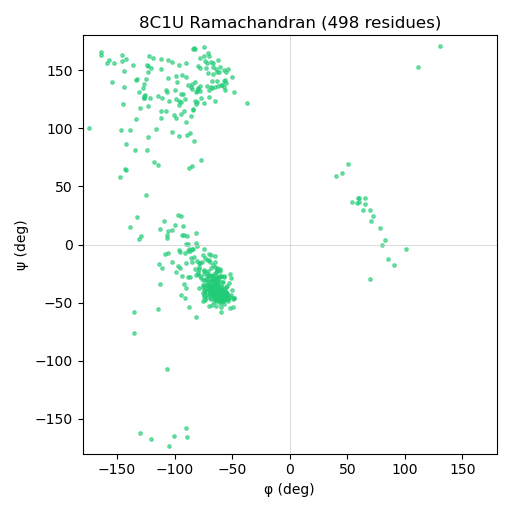 446 ? -24.60288 37.49175 -5.81301 1.000 36.81187 450 PRO A C 1
ATOM 3661 O O . PRO A 1 446 ? -24.10720 36.38193 -6.03094 1.000 36.55464 450 PRO A O 1
ATOM 3665 N N . ALA A 1 447 ? -24.57188 38.08188 -4.61554 1.000 40.45147 451 ALA A N 1
ATOM 3666 C CA . ALA A 1 447 ? -23.84160 37.47299 -3.50697 1.000 32.58384 451 ALA A CA 1
ATOM 3667 C C . ALA A 1 447 ? -24.32746 36.06258 -3.22111 1.000 41.40390 451 ALA A C 1
ATOM 3668 O O . ALA A 1 447 ? -23.56120 35.22918 -2.71520 1.000 35.61460 451 ALA A O 1
ATOM 3670 N N . GLY A 1 448 ? -25.59408 35.77111 -3.54175 1.000 31.60228 452 GLY A N 1
ATOM 3671 C CA . GLY A 1 448 ? -26.15534 34.48669 -3.19569 1.000 3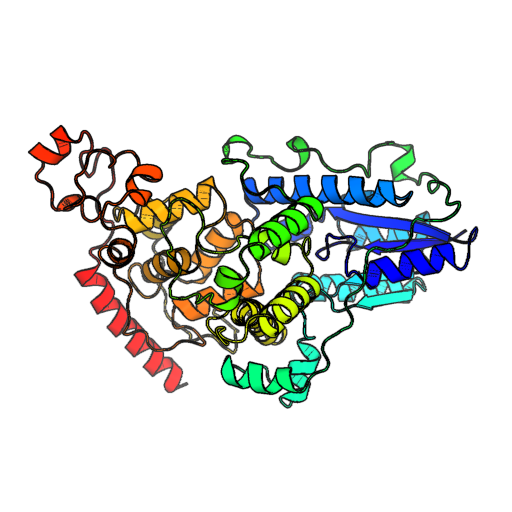0.76335 452 GLY A CA 1
ATOM 3672 C C . GLY A 1 448 ? -25.55464 33.32955 -3.95378 1.000 29.12339 452 GLY A C 1
ATOM 3673 O O . GLY A 1 448 ? -25.63344 32.19315 -3.48301 1.000 38.12520 452 GLY A O 1
ATOM 3674 N N . CYS A 1 449 ? -24.91946 33.58439 -5.09163 1.000 28.56156 453 CYS A N 1
ATOM 3675 C CA . CYS A 1 449 ? -24.26670 32.46513 -5.75948 1.000 32.93487 453 CYS A CA 1
ATOM 3676 C C . CYS A 1 449 ? -22.89569 32.83728 -6.33492 1.000 33.56153 453 CYS A C 1
ATOM 3677 O O . CYS A 1 449 ? -22.34328 32.06252 -7.12500 1.000 32.89896 453 CYS A O 1
ATOM 3680 N N . ILE A 1 450 ? -22.29742 33.96937 -5.93165 1.000 30.99359 454 ILE A N 1
ATOM 3681 C CA . ILE A 1 450 ? -21.00033 34.29355 -6.52768 1.000 25.06882 454 ILE A CA 1
ATOM 3682 C C . ILE A 1 450 ? -19.92726 33.31168 -6.05055 1.000 25.91031 454 ILE A C 1
ATOM 3683 O O . ILE A 1 450 ? -18.94628 33.07181 -6.76196 1.000 28.49393 454 ILE A O 1
ATOM 3688 N N . TYR A 1 451 ? -20.08654 32.72497 -4.85612 1.000 27.74225 455 TYR A N 1
ATOM 3689 C CA . TYR A 1 451 ? -19.14298 31.68111 -4.43334 1.000 24.02851 455 TYR A CA 1
ATOM 3690 C C . TYR A 1 451 ? -19.42247 30.33538 -5.09148 1.000 25.31308 455 TYR A C 1
ATOM 3691 O O . TYR A 1 451 ? -18.57436 29.42948 -5.02911 1.000 25.34390 455 TYR A O 1
ATOM 3700 N N . GLU A 1 452 ? -20.61502 30.17452 -5.66398 1.000 29.28262 456 GLU A N 1
ATOM 3701 C CA . GLU A 1 452 ? -21.09026 28.88717 -6.17003 1.000 21.61697 456 GLU A CA 1
ATOM 3702 C C . GLU A 1 452 ? -21.85943 29.17571 -7.45104 1.000 27.83209 456 GLU A C 1
ATOM 3703 O O . GLU A 1 452 ? -23.07364 28.97524 -7.51861 1.000 32.91941 456 GLU A O 1
ATOM 3709 N N . PRO A 1 453 ? -21.18814 29.68942 -8.48044 1.000 24.25421 457 PRO A N 1
ATOM 3710 C CA . PRO A 1 453 ? -21.92436 30.13146 -9.68756 1.000 29.39773 457 PRO A CA 1
ATOM 3711 C C . PRO A 1 453 ? -22.69938 29.00454 -10.37702 1.000 36.23614 457 PRO A C 1
ATOM 3712 O O . PRO A 1 453 ? -23.65080 29.27866 -11.13296 1.000 29.41061 457 PRO A O 1
ATOM 3716 N N . TRP A 1 454 ? -22.30199 27.74630 -10.15741 1.000 31.83955 458 TRP A N 1
ATOM 3717 C CA . TRP A 1 454 ? -23.04573 26.62120 -10.70303 1.000 29.45383 458 TRP A CA 1
ATOM 3718 C C . TRP A 1 454 ? -24.44419 26.51087 -10.11191 1.000 36.39903 458 TRP A C 1
ATOM 3719 O O . TRP A 1 454 ? -25.23989 25.71778 -10.61808 1.000 33.94509 458 TRP A O 1
ATOM 3730 N N . LYS A 1 455 ? -24.76725 27.26744 -9.06338 1.000 30.98688 459 LYS A N 1
ATOM 3731 C CA . LYS A 1 455 ? -26.13846 27.23205 -8.56870 1.000 32.44398 459 LYS A CA 1
ATOM 3732 C C . LYS A 1 455 ? -27.06226 28.17311 -9.34022 1.000 36.75254 459 LYS A C 1
ATOM 3733 O O . LYS A 1 455 ? -28.27317 28.15963 -9.09853 1.000 44.71916 459 LYS A O 1
ATOM 3739 N N . ALA A 1 456 ? -26.53731 28.94526 -10.27682 1.000 28.58819 460 ALA A N 1
ATOM 3740 C CA . ALA A 1 456 ? -27.33983 29.82959 -11.11113 1.000 35.49118 460 ALA A CA 1
ATOM 3741 C C . ALA A 1 456 ? -27.81672 29.07707 -12.34768 1.000 37.78505 460 ALA A C 1
ATOM 3742 O O . ALA A 1 456 ? -27.04829 28.34724 -12.97605 1.000 32.19344 460 ALA A O 1
ATOM 3744 N N . SER A 1 457 ? -29.08605 29.26735 -12.70789 1.000 32.38097 461 SER A N 1
ATOM 3745 C CA . SER A 1 457 ? -29.58856 28.63580 -13.91586 1.000 35.29111 461 SER A CA 1
ATOM 3746 C C . SER A 1 457 ? -28.82784 29.15178 -15.13096 1.000 37.38137 461 SER A C 1
ATOM 3747 O O . SER A 1 457 ? -28.21301 30.22426 -15.10402 1.000 37.29920 461 SER A O 1
ATOM 3750 N N . LEU A 1 458 ? -28.86939 28.37483 -16.21846 1.000 29.78852 462 LEU A N 1
ATOM 3751 C CA . LEU A 1 458 ? -28.22456 28.83127 -17.45424 1.000 33.19762 462 LEU A CA 1
ATOM 3752 C C . LEU A 1 458 ? -28.75143 30.19312 -17.89111 1.000 40.12492 462 LEU A C 1
ATOM 3753 O O . LEU A 1 458 ? -27.98369 31.05869 -18.33535 1.000 39.49713 462 LEU A O 1
ATOM 3758 N N . VAL A 1 459 ? -30.06681 30.38831 -17.81625 1.000 43.36753 463 VAL A N 1
ATOM 3759 C CA . VAL A 1 459 ? -30.63558 31.68488 -18.17448 1.000 45.12212 463 VAL A CA 1
ATOM 3760 C C . VAL A 1 459 ? -29.95346 32.79590 -17.37771 1.000 36.01332 463 VAL A C 1
ATOM 3761 O O . VAL A 1 459 ? -29.55537 33.82903 -17.92867 1.000 38.15142 463 VAL A O 1
ATOM 3765 N N . ASP A 1 460 ? -29.79003 32.59220 -16.06769 1.000 40.37575 464 ASP A N 1
ATOM 3766 C CA . ASP A 1 460 ? -29.18526 33.65262 -15.26195 1.000 40.29523 464 ASP A CA 1
ATOM 3767 C C . ASP A 1 460 ? -27.70713 33.81735 -15.58618 1.000 38.00954 464 ASP A C 1
ATOM 3768 O O . ASP A 1 460 ? -27.19952 34.94846 -15.62602 1.000 37.15864 464 ASP A O 1
ATOM 3773 N N . GLN A 1 461 ? -27.00577 32.70965 -15.84431 1.000 35.88425 465 GLN A N 1
ATOM 3774 C CA . GLN A 1 461 ? -25.60779 32.80545 -16.25579 1.000 34.82361 465 GLN A CA 1
ATOM 3775 C C . GLN A 1 461 ? -25.45822 33.63021 -17.53325 1.000 43.75829 465 GLN A C 1
ATOM 3776 O O . GLN A 1 461 ? -24.53064 34.44154 -17.65773 1.000 34.40458 465 GLN A O 1
ATOM 3782 N N . ARG A 1 462 ? -26.33457 33.40678 -18.51679 1.000 36.43472 466 ARG A N 1
ATOM 3783 C CA . ARG A 1 462 ? -26.31068 34.23670 -19.72040 1.000 38.05652 466 ARG A CA 1
ATOM 3784 C C . ARG A 1 462 ? -26.59536 35.69732 -19.38306 1.000 34.34360 466 ARG A C 1
ATOM 3785 O O . ARG A 1 462 ? -25.99589 36.61047 -19.96734 1.000 37.99656 466 ARG A O 1
ATOM 3793 N N . ALA A 1 463 ? -27.49840 35.92989 -18.42991 1.000 35.47617 467 ALA A N 1
ATOM 3794 C CA . ALA A 1 463 ? -27.88964 37.28914 -18.08693 1.000 40.19082 467 ALA A CA 1
ATOM 3795 C C . ALA A 1 463 ? -26.74354 38.01329 -17.41275 1.000 47.12557 467 ALA A C 1
ATOM 3796 O O . ALA A 1 463 ? -26.51198 39.20397 -17.66768 1.000 37.18237 467 ALA A O 1
ATOM 3798 N N . TYR A 1 464 ? -26.02588 37.30361 -16.53925 1.000 39.60244 468 TYR A N 1
ATOM 3799 C CA . TYR A 1 464 ? -24.82119 37.82476 -15.90854 1.000 37.93146 468 TYR A CA 1
ATOM 3800 C C . TYR A 1 464 ? -23.64440 37.87119 -16.85076 1.000 36.07460 468 TYR A C 1
ATOM 3801 O O . TYR A 1 464 ? -22.57739 38.33930 -16.43547 1.000 42.14810 468 TYR A O 1
ATOM 3810 N N . GLY A 1 465 ? -23.79106 37.39056 -18.07915 1.000 36.27113 469 GLY A N 1
ATOM 3811 C CA . GLY A 1 465 ? -22.70997 37.52128 -19.02717 1.000 29.61018 469 GLY A CA 1
ATOM 3812 C C . GLY A 1 465 ? -21.53273 36.61678 -18.73416 1.000 36.37471 469 GLY A C 1
ATOM 3813 O O . GLY A 1 465 ? -20.41524 36.90409 -19.16466 1.000 38.14445 469 GLY A O 1
ATOM 3814 N N . CYS A 1 466 ? -21.75758 35.50902 -18.02601 1.000 34.66488 470 CYS A N 1
ATOM 3815 C CA . CYS A 1 466 ? -20.66460 34.59661 -17.69384 1.000 31.79788 470 CYS A CA 1
ATOM 3816 C C . CYS A 1 466 ? -21.24691 33.19094 -17.67652 1.000 32.46200 470 CYS A C 1
ATOM 3817 O O . CYS A 1 466 ? -21.85091 32.77674 -16.68192 1.000 31.25349 470 CYS A O 1
ATOM 3820 N N . VAL A 1 467 ? -21.07063 32.46690 -18.76430 1.000 30.46902 471 VAL A N 1
ATOM 3821 C CA . VAL A 1 467 ? -21.60983 31.12303 -18.82750 1.000 30.29773 471 VAL A CA 1
ATOM 3822 C C . VAL A 1 467 ? -20.52249 30.14119 -18.40058 1.000 21.24489 471 VAL A C 1
ATOM 3823 O O . VAL A 1 467 ? -19.45803 30.07622 -19.02355 1.000 28.70434 471 VAL A O 1
ATOM 3827 N N . LEU A 1 468 ? -20.81473 29.33737 -17.36770 1.000 26.60364 472 LEU A N 1
ATOM 3828 C CA . LEU A 1 468 ? -19.83685 28.35673 -16.90014 1.000 34.43804 472 LEU A CA 1
ATOM 3829 C C . LEU A 1 468 ? -19.48172 27.36782 -18.01056 1.000 35.58139 472 LEU A C 1
ATOM 3830 O O . LEU A 1 468 ? -20.34336 26.89766 -18.75832 1.000 29.05118 472 LEU A O 1
ATOM 3835 N N . GLY A 1 469 ? -18.19572 27.06933 -18.13136 1.000 25.15696 473 GLY A N 1
ATOM 3836 C CA . GLY A 1 469 ? -17.69834 26.28461 -19.23886 1.000 30.09464 473 GLY A CA 1
ATOM 3837 C C . GLY A 1 469 ? -17.27503 27.08803 -20.45173 1.000 33.15610 473 GLY A C 1
ATOM 3838 O O . GLY A 1 469 ? -16.55588 26.56521 -21.30313 1.000 37.54440 473 GLY A O 1
ATOM 3839 N N . THR A 1 470 ? -17.70328 28.33916 -20.56259 1.000 32.99086 474 THR A N 1
ATOM 3840 C CA . THR A 1 470 ? -17.26764 29.20443 -21.65503 1.000 35.28027 474 THR A CA 1
ATOM 3841 C C . THR A 1 470 ? -16.44269 30.37356 -21.14363 1.000 29.48199 474 THR A C 1
ATOM 3842 O O . THR A 1 470 ? -15.30109 30.57587 -21.57405 1.000 37.59299 474 THR A O 1
ATOM 3846 N N . ASP A 1 471 ? -16.99683 31.14029 -20.21918 1.000 30.92920 475 ASP A N 1
ATOM 3847 C CA . ASP A 1 471 ? -16.39711 32.37926 -19.73705 1.000 39.65386 475 ASP A CA 1
ATOM 3848 C C . ASP A 1 471 ? -15.73725 32.21588 -18.38470 1.000 37.80163 475 ASP A C 1
ATOM 3849 O O . ASP A 1 471 ? -14.99328 33.10696 -17.95967 1.000 34.49852 475 ASP A O 1
ATOM 3854 N N . TYR A 1 472 ? -16.04865 31.12069 -17.69259 1.000 31.55763 476 TYR A N 1
ATOM 3855 C CA . TYR A 1 472 ? -15.47601 30.78977 -16.41060 1.000 23.84069 476 TYR A CA 1
ATOM 3856 C C . TYR A 1 472 ? -15.59596 29.26809 -16.33908 1.000 31.45419 476 TYR A C 1
ATOM 3857 O O . TYR A 1 472 ? -16.62547 28.70311 -16.73142 1.000 30.83219 476 TYR A O 1
ATOM 3866 N N . PRO A 1 473 ? -14.59138 28.58368 -15.83418 1.000 26.05296 477 PRO A N 1
ATOM 3867 C CA . PRO A 1 473 ? -14.58195 27.11909 -15.91841 1.000 23.03863 477 PRO A CA 1
ATOM 3868 C C . PRO A 1 473 ? -15.58669 26.46135 -14.99346 1.000 24.88559 477 PRO A C 1
ATOM 3869 O O . PRO A 1 473 ? -16.00253 27.01000 -13.97157 1.000 24.82277 477 PRO A O 1
ATOM 3873 N N . HIS A 1 474 ? -15.96878 25.23626 -15.37881 1.000 22.99331 478 HIS A N 1
ATOM 3874 C CA . HIS A 1 474 ? -16.64525 24.33344 -14.46015 1.000 24.72647 478 HIS A CA 1
ATOM 3875 C C . HIS A 1 474 ? -15.66735 23.93190 -13.35512 1.000 19.84155 478 HIS A C 1
ATOM 3876 O O . HIS A 1 474 ? -14.45651 23.86238 -13.57851 1.000 24.15264 478 HIS A O 1
ATOM 3883 N N . ARG A 1 475 ? -16.21741 23.61334 -12.19169 1.000 23.41453 479 ARG A N 1
ATOM 3884 C CA . ARG A 1 475 ? -15.43531 23.00244 -11.11990 1.000 21.97926 479 ARG A CA 1
ATOM 3885 C C . ARG A 1 475 ? -14.61285 21.82186 -11.62573 1.000 29.93809 479 ARG A C 1
ATOM 3886 O O . ARG A 1 475 ? -15.13608 20.91703 -12.27154 1.000 25.74461 479 ARG A O 1
ATOM 3894 N N . ILE A 1 476 ? -13.32495 21.79183 -11.29005 1.000 21.44923 480 ILE A N 1
ATOM 3895 C CA . ILE A 1 476 ? -12.53105 20.65546 -11.73611 1.000 21.44995 480 ILE A CA 1
ATOM 3896 C C . ILE A 1 476 ? -12.75078 19.41109 -10.88518 1.000 24.93532 480 ILE A C 1
ATOM 3897 O O . ILE A 1 476 ? -12.45149 18.30107 -11.35102 1.000 27.30006 480 ILE A O 1
ATOM 3902 N N . VAL A 1 477 ? -13.24048 19.56613 -9.65096 1.000 24.20230 481 VAL A N 1
ATOM 3903 C CA . VAL A 1 477 ? -13.60708 18.46437 -8.76778 1.000 24.80714 481 VAL A CA 1
ATOM 3904 C C . VAL A 1 477 ? -14.79602 18.95584 -7.97594 1.000 27.24818 481 VAL A C 1
ATOM 3905 O O . VAL A 1 477 ? -15.01952 20.15443 -7.84648 1.000 24.34090 481 VAL A O 1
ATOM 3909 N N . LYS A 1 478 ? -15.57285 18.02557 -7.45089 1.000 26.05119 482 LYS A N 1
ATOM 3910 C CA . LYS A 1 478 ? -16.66188 18.34469 -6.52307 1.000 26.26013 482 LYS A CA 1
ATOM 3911 C C . LYS A 1 478 ? -16.14271 18.20606 -5.09754 1.000 28.77247 482 LYS A C 1
ATOM 3912 O O . LYS A 1 478 ? -15.84564 17.09303 -4.64386 1.000 25.51333 482 LYS A O 1
ATOM 3918 N N . HIS A 1 479 ? -16.04207 19.34367 -4.39198 1.000 25.26193 483 HIS A N 1
ATOM 3919 C CA . HIS A 1 479 ? -15.45900 19.35169 -3.05383 1.000 23.13890 483 HIS A CA 1
ATOM 3920 C C . HIS A 1 479 ? -16.13361 18.33298 -2.13488 1.000 22.11395 483 HIS A C 1
ATOM 3921 O O . HIS A 1 479 ? -15.47499 17.58447 -1.40803 1.000 25.27513 483 HIS A O 1
ATOM 3928 N N . GLU A 1 480 ? -17.46663 18.34133 -2.11726 1.000 27.70010 484 GLU A N 1
ATOM 3929 C CA . GLU A 1 480 ? -18.22296 17.47387 -1.21925 1.000 26.49477 484 GLU A CA 1
ATOM 3930 C C . GLU A 1 480 ? -17.88644 15.99969 -1.41656 1.000 29.43542 484 GLU A C 1
ATOM 3931 O O . GLU A 1 480 ? -17.97685 15.21712 -0.47039 1.000 36.51680 484 GLU A O 1
ATOM 3937 N N . VAL A 1 481 ? -17.46500 15.60132 -2.60937 1.000 27.42532 485 VAL A N 1
ATOM 3938 C CA . VAL A 1 481 ? -17.06720 14.22205 -2.83374 1.000 29.59460 485 VAL A CA 1
ATOM 3939 C C . VAL A 1 481 ? -15.60254 13.99506 -2.49620 1.000 29.17035 485 VAL A C 1
ATOM 3940 O O . VAL A 1 481 ? -15.27163 13.11952 -1.69252 1.000 29.02775 485 VAL A O 1
ATOM 3944 N N . VAL A 1 482 ? -14.69452 14.78590 -3.08418 1.000 28.50786 486 VAL A N 1
ATOM 3945 C CA . VAL A 1 482 ? -13.28171 14.45050 -2.97720 1.000 24.16508 486 VAL A CA 1
ATOM 3946 C C . VAL A 1 482 ? -12.77013 14.65779 -1.55550 1.000 24.74561 486 VAL A C 1
ATOM 3947 O O . VAL A 1 482 ? -11.86408 13.94361 -1.10319 1.000 27.51975 486 VAL A O 1
ATOM 3951 N N . HIS A 1 483 ? -13.27532 15.66650 -0.83750 1.000 25.32632 487 HIS A N 1
ATOM 3952 C CA . HIS A 1 483 ? -12.60814 15.90337 0.43862 1.000 23.53821 487 HIS A CA 1
ATOM 3953 C C . HIS A 1 483 ? -12.93723 14.78972 1.41182 1.000 28.59492 487 HIS A C 1
ATOM 3954 O O . HIS A 1 483 ? -12.11461 14.46623 2.27594 1.000 25.18809 487 HIS A O 1
ATOM 3961 N N . LYS A 1 484 ? -14.09619 14.14652 1.25075 1.000 27.09862 488 LYS A N 1
ATOM 3962 C CA . LYS A 1 484 ? -14.38938 12.97812 2.08204 1.000 25.40336 488 LYS A CA 1
ATOM 3963 C C . LYS A 1 484 ? -13.48336 11.81151 1.72637 1.000 24.71386 488 LYS A C 1
ATOM 3964 O O . LYS A 1 484 ? -12.97921 11.11405 2.61317 1.000 30.00215 488 LYS A O 1
ATOM 3970 N N . GLU A 1 485 ? -13.24997 11.60044 0.43514 1.000 28.82083 489 GLU A N 1
ATOM 3971 C CA . GLU A 1 485 ? -12.31181 10.57602 0.00214 1.000 27.30926 489 GLU A CA 1
ATOM 3972 C C . GLU A 1 485 ? -10.90334 10.86228 0.51980 1.000 28.41048 489 GLU A C 1
ATOM 3973 O O . GLU A 1 485 ? -10.20991 9.96484 1.00042 1.000 29.15254 489 GLU A O 1
ATOM 3979 N N . ASN A 1 486 ? -10.46998 12.11975 0.44623 1.000 21.45645 490 ASN A N 1
ATOM 3980 C CA . ASN A 1 486 ? -9.11291 12.43784 0.88485 1.000 21.20736 490 ASN A CA 1
ATOM 3981 C C . ASN A 1 486 ? -8.92311 12.24925 2.38455 1.000 22.15699 490 ASN A C 1
ATOM 3982 O O . ASN A 1 486 ? -7.80660 11.97651 2.83375 1.000 23.24530 490 ASN A O 1
ATOM 3987 N N . ILE A 1 487 ? -9.96973 12.45847 3.19264 1.000 22.55286 491 ILE A N 1
ATOM 3988 C CA . ILE A 1 487 ? -9.81265 12.21290 4.61273 1.000 19.52396 491 ILE A CA 1
ATOM 3989 C C . ILE A 1 487 ? -9.51038 10.72845 4.84190 1.000 29.60430 491 ILE A C 1
ATOM 3990 O O . ILE A 1 487 ? -8.66690 10.36090 5.67647 1.000 27.25802 491 ILE A O 1
ATOM 3995 N N . LYS A 1 488 ? -10.16677 9.85319 4.07942 1.000 31.07955 492 LYS A N 1
ATOM 3996 C CA . LYS A 1 488 ? -9.84680 8.43250 4.21457 1.000 30.33081 492 LYS A CA 1
ATOM 3997 C C . LYS A 1 488 ? -8.44188 8.14719 3.72962 1.000 29.90956 492 LYS A C 1
ATOM 3998 O O . LYS A 1 488 ? -7.71969 7.35784 4.35764 1.000 26.25566 492 LYS A O 1
ATOM 4004 N N . ARG A 1 489 ? -8.03996 8.75329 2.59907 1.000 25.37710 493 ARG A N 1
ATOM 4005 C CA . ARG A 1 489 ? -6.66502 8.56006 2.13961 1.000 22.73458 493 ARG A CA 1
ATOM 4006 C C . ARG A 1 489 ? -5.66191 9.01033 3.19578 1.000 27.71013 493 ARG A C 1
ATOM 4007 O O . ARG A 1 489 ? -4.63074 8.35364 3.41706 1.000 27.66710 493 ARG A O 1
ATOM 4015 N N . MET A 1 490 ? -5.92601 10.14613 3.84806 1.000 23.23755 494 MET A N 1
ATOM 4016 C CA . MET A 1 490 ? -4.99387 10.63080 4.86194 1.000 23.60669 494 MET A CA 1
ATOM 4017 C C . MET A 1 490 ? -4.91269 9.66468 6.02238 1.000 24.65462 494 MET A C 1
ATOM 4018 O O . MET A 1 490 ? -3.82443 9.40808 6.55893 1.000 26.96325 494 MET A O 1
ATOM 4023 N N . GLY A 1 491 ? -6.06536 9.16753 6.46959 1.000 23.76593 495 GLY A N 1
ATOM 4024 C CA . GLY A 1 491 ? -6.05239 8.24427 7.59314 1.000 26.33388 495 GLY A CA 1
ATOM 4025 C C . GLY A 1 491 ? -5.24193 7.00439 7.27275 1.000 24.62789 495 GLY A C 1
ATOM 4026 O O . GLY A 1 491 ? -4.47589 6.52701 8.10767 1.000 29.17297 495 GLY A O 1
ATOM 4027 N N . ALA A 1 492 ? -5.37971 6.49290 6.04264 1.000 29.43115 496 ALA A N 1
ATOM 4028 C CA . ALA A 1 492 ? -4.56922 5.35953 5.61314 1.000 31.14689 496 ALA A CA 1
ATOM 4029 C C . ALA A 1 492 ? -3.09458 5.71917 5.64507 1.000 34.24101 496 ALA A C 1
ATOM 4030 O O . ALA A 1 492 ? -2.25568 4.91846 6.07942 1.000 33.70352 496 ALA A O 1
ATOM 4032 N N . ALA A 1 493 ? -2.75529 6.94220 5.21497 1.000 29.00816 497 ALA A N 1
ATOM 4033 C CA . ALA A 1 493 ? -1.34938 7.32446 5.19837 1.000 25.95824 497 ALA A CA 1
ATOM 4034 C C . ALA A 1 493 ? -0.80706 7.44873 6.61109 1.000 26.81896 497 ALA A C 1
ATOM 4035 O O . ALA A 1 493 ? 0.32127 7.02185 6.88690 1.000 31.59264 497 ALA A O 1
ATOM 4037 N N . TYR A 1 494 ? -1.60717 8.00992 7.52848 1.000 25.41900 498 TYR A N 1
ATOM 4038 C CA . TYR A 1 494 ? -1.20398 8.11387 8.92484 1.000 27.25811 498 TYR A CA 1
ATOM 4039 C C . TYR A 1 494 ? -0.98585 6.73648 9.53894 1.000 36.81018 498 TYR A C 1
ATOM 4040 O O . TYR A 1 494 ? -0.08142 6.54702 10.36083 1.000 36.77389 498 TYR A O 1
ATOM 4049 N N . LYS A 1 495 ? -1.83310 5.77195 9.18294 1.000 32.21965 499 LYS A N 1
ATOM 4050 C CA . LYS A 1 495 ? -1.67942 4.43273 9.74078 1.000 33.26696 499 LYS A CA 1
ATOM 4051 C C . LYS A 1 495 ? -0.36085 3.81952 9.27041 1.000 34.01489 499 LYS A C 1
ATOM 4052 O O . LYS A 1 495 ? 0.42231 3.30869 10.07267 1.000 37.47107 499 LYS A O 1
ATOM 4058 N N . VAL A 1 496 ? -0.08191 3.91589 7.97381 1.000 34.22619 500 VAL A N 1
ATOM 4059 C CA . VAL A 1 496 ? 1.15660 3.37371 7.42333 1.000 34.17626 500 VAL A CA 1
ATOM 4060 C C . VAL A 1 496 ? 2.37371 4.02961 8.07237 1.000 45.20394 500 VAL A C 1
ATOM 4061 O O . VAL A 1 496 ? 3.34109 3.34862 8.44244 1.000 41.82789 500 VAL A O 1
ATOM 4065 N N . ASN A 1 497 ? 2.35095 5.35896 8.22983 1.000 33.49245 501 ASN A N 1
ATOM 4066 C CA . ASN A 1 497 ? 3.49270 6.02483 8.84750 1.000 37.97517 501 ASN A CA 1
ATOM 4067 C C . ASN A 1 497 ? 3.64249 5.64189 10.30929 1.000 46.54864 501 ASN A C 1
ATOM 4068 O O . ASN A 1 497 ? 4.77567 5.54414 10.80196 1.000 44.89157 501 ASN A O 1
ATOM 4073 N N . ARG A 1 498 ? 2.52229 5.42192 11.01653 1.000 42.05539 502 ARG A N 1
ATOM 4074 C CA . ARG A 1 498 ? 2.59648 5.01421 12.42034 1.000 52.88094 502 ARG A CA 1
ATOM 4075 C C . ARG A 1 498 ? 3.20433 3.61860 12.58680 1.000 58.05390 502 ARG A C 1
ATOM 4076 O O . ARG A 1 498 ? 3.93507 3.37549 13.55751 1.000 56.60904 502 ARG A O 1
ATOM 4084 N N . GLU A 1 499 ? 2.94126 2.70057 11.64774 1.000 52.17824 503 GLU A N 1
ATOM 4085 C CA . GLU A 1 499 ? 3.48943 1.34616 11.72219 1.000 56.57177 503 GLU A CA 1
ATOM 4086 C C . GLU A 1 499 ? 4.96100 1.25397 11.34472 1.000 65.02745 503 GLU A C 1
ATOM 4087 O O . GLU A 1 499 ? 5.59377 0.23042 11.63059 1.000 75.38719 503 GLU A O 1
ATOM 4093 N N . VAL A 1 500 ? 5.52022 2.28211 10.71946 1.000 69.17648 504 VAL A N 1
ATOM 4094 C CA . VAL A 1 500 ? 6.94388 2.29339 10.40869 1.000 70.09047 504 VAL A CA 1
ATOM 4095 C C . VAL A 1 500 ? 7.65631 3.11944 11.47885 1.000 66.16103 504 VAL A C 1
ATOM 4096 O O . VAL A 1 500 ? 8.23015 2.58871 12.43444 1.000 67.21186 504 VAL A O 1
#

Foldseek 3Di:
DAEEEEEADFQLAQWQFVQVQVRQVVCQVPPPPYHYAYEYEPAPVVVVVAAAAQALLQQVLLAQVQSQVVLVVLVYGYFYAYYHCLVPCVVCCPQRVYAEYEYEQALAPVRVVSVVSSVVVCVVSNHHYYYHHFLAQDDLVVLCVQVPNAADFALVVSVVSCVPPDGDDTGGGHHRHDPHDDDDDTPVCVVPVCNGPRDDSVVRRVPVVQAFDPDQHHHLVSLVVLLVVQCPPLVCQFAAFQVPFAQQDPDGRDSPSLLCSLSSSDGLSVSLVSSVVSNVVPVDGDDPCGHPNVVSSVVVSLSNNCSSFNCLLDQPRGVFFQDAPFDDDVVCLVCQCCLQQQQLLSSLLNQCQSRPQDTRPVNLLQSLLCCPLQPVSHDLSSVLNSNSHRHSNNHRRVSSVVSRQSNCGGSHPPLVDGDDSQVNNCVPCLQCPSSCVRVVLLVQPGSVDSSPVVVDDQVVCVVSVHGEVPRGHHRPGDRVPRNVVSVVSSVVSVVVSVVD